Protein AF-A0A7S0URI9-F1 (afdb_monomer_lite)

Structure (mmCIF, N/CA/C/O backbone):
data_AF-A0A7S0URI9-F1
#
_entry.id   AF-A0A7S0URI9-F1
#
loop_
_atom_site.group_PDB
_atom_site.id
_atom_site.type_symbol
_atom_site.label_atom_id
_atom_site.label_alt_id
_atom_site.label_comp_id
_atom_site.label_asym_id
_atom_site.label_entity_id
_atom_site.label_seq_id
_atom_site.pdbx_PDB_ins_code
_atom_site.Cartn_x
_atom_site.Cartn_y
_atom_site.Cartn_z
_atom_site.occupancy
_atom_site.B_iso_or_equiv
_atom_site.auth_seq_id
_atom_site.auth_comp_id
_atom_site.auth_asym_id
_atom_site.auth_atom_id
_atom_site.pdbx_PDB_model_num
ATOM 1 N N . GLY A 1 1 ? 13.131 13.569 4.389 1.00 72.81 1 GLY A N 1
ATOM 2 C CA . GLY A 1 1 ? 14.510 13.213 3.974 1.00 72.81 1 GLY A CA 1
ATOM 3 C C . GLY A 1 1 ? 14.564 12.006 3.044 1.00 72.81 1 GLY A C 1
ATOM 4 O O . GLY A 1 1 ? 14.740 12.173 1.843 1.00 72.81 1 GLY A O 1
ATOM 5 N N . ARG A 1 2 ? 14.397 10.785 3.571 1.00 77.12 2 ARG A N 1
ATOM 6 C CA . ARG A 1 2 ? 14.550 9.541 2.790 1.00 77.12 2 ARG A CA 1
ATOM 7 C C . ARG A 1 2 ? 13.546 9.388 1.638 1.00 77.12 2 ARG A C 1
ATOM 9 O O . ARG A 1 2 ? 13.965 9.029 0.545 1.00 77.12 2 ARG A O 1
ATOM 16 N N . GLN A 1 3 ? 12.282 9.776 1.829 1.00 79.69 3 GLN A N 1
ATOM 17 C CA . GLN A 1 3 ? 11.286 9.825 0.746 1.00 79.69 3 GLN A CA 1
ATOM 18 C C . GLN A 1 3 ? 11.765 10.659 -0.461 1.00 79.69 3 GLN A C 1
ATOM 20 O O . GLN A 1 3 ? 11.688 10.200 -1.597 1.00 79.69 3 GLN A O 1
ATOM 25 N N . MET A 1 4 ? 12.335 11.850 -0.233 1.00 78.62 4 MET A N 1
ATOM 26 C CA . MET A 1 4 ? 12.869 12.707 -1.306 1.00 78.62 4 MET A CA 1
ATOM 27 C C . MET A 1 4 ? 14.034 12.039 -2.049 1.00 78.62 4 MET A C 1
ATOM 29 O O . MET A 1 4 ? 14.129 12.118 -3.275 1.00 78.62 4 MET A O 1
ATOM 33 N N . ALA A 1 5 ? 14.902 11.323 -1.330 1.00 79.00 5 ALA A N 1
ATOM 34 C CA . ALA A 1 5 ? 15.989 10.559 -1.939 1.00 79.00 5 ALA A CA 1
ATOM 35 C C . ALA A 1 5 ? 15.468 9.404 -2.818 1.00 79.00 5 ALA A C 1
ATOM 37 O O . ALA A 1 5 ? 16.028 9.135 -3.880 1.00 79.00 5 ALA A O 1
ATOM 38 N N . VAL A 1 6 ? 14.382 8.739 -2.414 1.00 79.88 6 VAL A N 1
ATOM 39 C CA . VAL A 1 6 ? 13.733 7.689 -3.218 1.00 79.88 6 VAL A CA 1
ATOM 40 C C . VAL A 1 6 ? 13.041 8.296 -4.445 1.00 79.88 6 VAL A C 1
ATOM 42 O O . VAL A 1 6 ? 13.300 7.849 -5.563 1.00 79.88 6 VAL A O 1
ATOM 45 N N . LYS A 1 7 ? 12.263 9.378 -4.276 1.00 81.75 7 LYS A N 1
ATOM 46 C CA . LYS A 1 7 ? 11.589 10.114 -5.367 1.00 81.75 7 LYS A CA 1
ATOM 47 C C . LYS A 1 7 ? 12.580 10.581 -6.440 1.00 81.75 7 LYS A C 1
ATOM 49 O O . LYS A 1 7 ? 12.366 10.361 -7.631 1.00 81.75 7 LYS A O 1
ATOM 54 N N . THR A 1 8 ? 13.713 11.153 -6.031 1.00 82.25 8 THR A N 1
ATOM 55 C CA . THR A 1 8 ? 14.767 11.605 -6.959 1.00 82.25 8 THR A CA 1
ATOM 56 C C . THR A 1 8 ? 15.462 10.448 -7.680 1.00 82.25 8 THR A C 1
ATOM 58 O O . THR A 1 8 ? 15.692 10.538 -8.886 1.00 82.25 8 THR A O 1
ATOM 61 N N . LYS A 1 9 ? 15.762 9.336 -6.991 1.00 81.19 9 LYS A N 1
ATOM 62 C CA . LYS A 1 9 ? 16.318 8.125 -7.625 1.00 81.19 9 LYS A CA 1
ATOM 63 C C . LYS A 1 9 ? 15.350 7.510 -8.636 1.00 81.19 9 LYS A C 1
ATOM 65 O O . LYS A 1 9 ? 15.785 7.133 -9.723 1.00 81.19 9 LYS A O 1
ATOM 70 N N . LYS A 1 10 ? 14.059 7.435 -8.299 1.00 84.19 10 LYS A N 1
ATOM 71 C CA . LYS A 1 10 ? 12.996 6.950 -9.190 1.00 84.19 10 LYS A CA 1
ATOM 72 C C . LYS A 1 10 ? 12.908 7.810 -10.449 1.00 84.19 10 LYS A C 1
ATOM 74 O O . LYS A 1 10 ? 12.966 7.270 -11.549 1.00 84.19 10 LYS A O 1
ATOM 79 N N . LYS A 1 11 ? 12.874 9.140 -10.292 1.00 84.38 11 LYS A N 1
ATOM 80 C CA . LYS A 1 11 ? 12.871 10.091 -11.416 1.00 84.38 11 LYS A CA 1
ATOM 81 C C . LYS A 1 11 ? 14.068 9.869 -12.345 1.00 84.38 11 LYS A C 1
ATOM 83 O O . LYS A 1 11 ? 13.868 9.605 -13.520 1.00 84.38 11 LYS A O 1
ATOM 88 N N . LYS A 1 12 ? 15.293 9.820 -11.804 1.00 81.50 12 LYS A N 1
ATOM 89 C CA . LYS A 1 12 ? 16.512 9.563 -12.597 1.00 81.50 12 LYS A CA 1
ATOM 90 C C . LYS A 1 12 ? 16.471 8.240 -13.374 1.00 81.50 12 LYS A C 1
ATOM 92 O O . LYS A 1 12 ? 16.954 8.185 -14.499 1.00 81.50 12 LYS A O 1
ATOM 97 N N . LYS A 1 13 ? 15.930 7.168 -12.783 1.00 80.44 13 LYS A N 1
ATOM 98 C CA . LYS A 1 13 ? 15.786 5.869 -13.465 1.00 80.44 13 LYS A CA 1
ATOM 99 C C . LYS A 1 13 ? 14.734 5.915 -14.574 1.00 80.44 13 LYS A C 1
ATOM 101 O O . LYS A 1 13 ? 14.997 5.402 -15.654 1.00 80.44 13 LYS A O 1
ATOM 106 N N . LYS A 1 14 ? 13.596 6.570 -14.327 1.00 77.00 14 LYS A N 1
ATOM 107 C CA . LYS A 1 14 ? 12.527 6.755 -15.318 1.00 77.00 14 LYS A CA 1
ATOM 108 C C . LYS A 1 14 ? 12.982 7.630 -16.489 1.00 77.00 14 LYS A C 1
ATOM 110 O O . LYS A 1 14 ? 12.690 7.313 -17.634 1.00 77.00 14 LYS A O 1
ATOM 115 N N . ASP A 1 15 ? 13.752 8.680 -16.215 1.00 79.38 15 ASP A N 1
ATOM 116 C CA . ASP A 1 15 ? 14.346 9.532 -17.250 1.00 79.38 15 ASP A CA 1
ATOM 117 C C . ASP A 1 15 ? 15.356 8.744 -18.102 1.00 79.38 15 ASP A C 1
ATOM 119 O O . ASP A 1 15 ? 15.383 8.888 -19.321 1.00 79.38 15 ASP A O 1
ATOM 123 N N . LYS A 1 16 ? 16.134 7.844 -17.482 1.00 72.69 16 LYS A N 1
ATOM 124 C CA . LYS A 1 16 ? 17.047 6.944 -18.200 1.00 72.69 16 LYS A CA 1
ATOM 125 C C . LYS A 1 16 ? 16.307 5.962 -19.116 1.00 72.69 16 LYS A C 1
ATOM 127 O O . LYS A 1 16 ? 16.769 5.743 -20.223 1.00 72.69 16 LYS A O 1
ATOM 132 N N . GLN A 1 17 ? 15.170 5.426 -18.674 1.00 69.31 17 GLN A N 1
ATOM 133 C CA . GLN A 1 17 ? 14.308 4.551 -19.480 1.00 69.31 17 GLN A CA 1
ATOM 134 C C . GLN A 1 17 ? 13.645 5.317 -20.640 1.00 69.31 17 GLN A C 1
ATOM 136 O O . GLN A 1 17 ? 13.566 4.814 -21.752 1.00 69.31 17 GLN A O 1
ATOM 141 N N . LYS A 1 18 ? 13.224 6.571 -20.421 1.00 63.72 18 LYS A N 1
ATOM 142 C CA . LYS A 1 18 ? 12.639 7.426 -21.473 1.00 63.72 18 LYS A CA 1
ATOM 143 C C . LYS A 1 18 ? 13.650 7.911 -22.514 1.00 63.72 18 LYS A C 1
ATOM 145 O O . LYS A 1 18 ? 13.286 8.090 -23.670 1.00 63.72 18 LYS A O 1
ATOM 150 N N . GLY A 1 19 ? 14.909 8.120 -22.125 1.00 60.47 19 GLY A N 1
ATOM 151 C CA . GLY A 1 19 ? 15.990 8.482 -23.049 1.00 60.47 19 GLY A CA 1
ATOM 152 C C . GLY A 1 19 ? 16.359 7.377 -24.050 1.00 60.47 19 GLY A C 1
ATOM 153 O O . GLY A 1 19 ? 17.139 7.626 -24.962 1.00 60.47 19 GLY A O 1
ATOM 154 N N . GLU A 1 20 ? 15.803 6.171 -23.901 1.00 59.19 20 GLU A N 1
ATOM 155 C CA . GLU A 1 20 ? 16.027 5.021 -24.785 1.00 59.19 20 GLU A CA 1
ATOM 156 C C . GLU A 1 20 ? 15.011 4.943 -25.947 1.00 59.19 20 GLU A C 1
ATOM 158 O O . GLU A 1 20 ? 14.923 3.924 -26.622 1.00 59.19 20 GLU A O 1
ATOM 163 N N . GLY A 1 21 ? 14.278 6.025 -26.239 1.00 55.81 21 GLY A N 1
ATOM 164 C CA . GLY A 1 21 ? 13.210 6.082 -27.253 1.00 55.81 21 GLY A CA 1
ATOM 165 C C . GLY A 1 21 ? 13.567 5.705 -28.702 1.00 55.81 21 GLY A C 1
ATOM 166 O O . GLY A 1 21 ? 12.663 5.658 -29.521 1.00 55.81 21 GLY A O 1
ATOM 167 N N . ASN A 1 22 ? 14.824 5.373 -29.020 1.00 69.31 22 ASN A N 1
ATOM 168 C CA . ASN A 1 22 ? 15.247 4.932 -30.358 1.00 69.31 22 ASN A CA 1
ATOM 169 C C . ASN A 1 22 ? 15.643 3.451 -30.466 1.00 69.31 22 ASN A C 1
ATOM 171 O O . ASN A 1 22 ? 16.208 3.054 -31.478 1.00 69.31 22 ASN A O 1
ATOM 175 N N . LEU A 1 23 ? 15.379 2.606 -29.459 1.00 76.06 23 LEU A N 1
ATOM 176 C CA . LEU A 1 23 ? 15.780 1.186 -29.513 1.00 76.06 23 LEU A CA 1
ATOM 177 C C . LEU A 1 23 ? 15.112 0.405 -30.658 1.00 76.06 23 LEU A C 1
ATOM 179 O O . LEU A 1 23 ? 15.713 -0.523 -31.198 1.00 76.06 23 LEU A O 1
ATOM 183 N N . GLU A 1 24 ? 13.876 0.749 -31.015 1.00 81.56 24 GLU A N 1
ATOM 184 C CA . GLU A 1 24 ? 13.147 0.077 -32.092 1.00 81.56 24 GLU A CA 1
ATOM 185 C C . GLU A 1 24 ? 13.645 0.515 -33.473 1.00 81.56 24 GLU A C 1
ATOM 187 O O . GLU A 1 24 ? 13.884 -0.333 -34.330 1.00 81.56 24 GLU A O 1
ATOM 192 N N . GLU A 1 25 ? 13.913 1.809 -33.656 1.00 83.31 25 GLU A N 1
ATOM 193 C CA . GLU A 1 25 ? 14.562 2.336 -34.861 1.00 83.31 25 GLU A CA 1
ATOM 194 C C . GLU A 1 25 ? 15.984 1.785 -35.022 1.00 83.31 25 GLU A C 1
ATOM 196 O O . GLU A 1 25 ? 16.324 1.271 -36.084 1.00 83.31 25 GLU A O 1
ATOM 201 N N . ASP A 1 26 ? 16.787 1.785 -33.952 1.00 85.06 26 ASP A N 1
ATOM 202 C CA . ASP A 1 26 ? 18.130 1.192 -33.927 1.00 85.06 26 ASP A CA 1
ATOM 203 C C . ASP A 1 26 ? 18.070 -0.297 -34.337 1.00 85.06 26 ASP A C 1
ATOM 205 O O . ASP A 1 26 ? 18.919 -0.787 -35.084 1.00 85.06 26 ASP A O 1
ATOM 209 N N . ARG A 1 27 ? 17.043 -1.035 -33.889 1.00 88.06 27 ARG A N 1
ATOM 210 C CA . ARG A 1 27 ? 16.830 -2.441 -34.270 1.00 88.06 27 ARG A CA 1
ATOM 211 C C . ARG A 1 27 ? 16.461 -2.592 -35.743 1.00 88.06 27 ARG A C 1
ATOM 213 O O . ARG A 1 27 ? 17.020 -3.474 -36.394 1.00 88.06 27 ARG A O 1
ATOM 220 N N . LYS A 1 28 ? 15.554 -1.756 -36.257 1.00 87.88 28 LYS A N 1
ATOM 221 C CA . LYS A 1 28 ? 15.174 -1.742 -37.677 1.00 87.88 28 LYS A CA 1
ATOM 222 C C . LYS A 1 28 ? 16.389 -1.457 -38.555 1.00 87.88 28 LYS A C 1
ATOM 224 O O . LYS A 1 28 ? 16.691 -2.244 -39.443 1.00 87.88 28 LYS A O 1
ATOM 229 N N . VAL A 1 29 ? 17.164 -0.423 -38.228 1.00 87.38 29 VAL A N 1
ATOM 230 C CA . VAL A 1 29 ? 18.403 -0.071 -38.940 1.00 87.38 29 VAL A CA 1
ATOM 231 C C . VAL A 1 29 ? 19.398 -1.235 -38.931 1.00 87.38 29 VAL A C 1
ATOM 233 O O . VAL A 1 29 ? 19.920 -1.604 -39.981 1.00 87.38 29 VAL A O 1
ATOM 236 N N . ALA A 1 30 ? 19.633 -1.871 -37.779 1.00 88.31 30 ALA A N 1
ATOM 237 C CA . ALA A 1 30 ? 20.556 -3.003 -37.689 1.00 88.31 30 ALA A CA 1
ATOM 238 C C . ALA A 1 30 ? 20.095 -4.226 -38.510 1.00 88.31 30 ALA A C 1
ATOM 240 O O . ALA A 1 30 ? 20.921 -4.892 -39.136 1.00 88.31 30 ALA A O 1
ATOM 241 N N . ASN A 1 31 ? 18.789 -4.507 -38.544 1.00 90.06 31 ASN A N 1
ATOM 242 C CA . ASN A 1 31 ? 18.201 -5.570 -39.366 1.00 90.06 31 ASN A CA 1
ATOM 243 C C . ASN A 1 31 ? 18.292 -5.264 -40.872 1.00 90.06 31 ASN A C 1
ATOM 245 O O . ASN A 1 31 ? 18.635 -6.150 -41.658 1.00 90.06 31 ASN A O 1
ATOM 249 N N . LEU A 1 32 ? 18.030 -4.017 -41.276 1.00 89.06 32 LEU A N 1
ATOM 250 C CA . LEU A 1 32 ? 18.135 -3.561 -42.667 1.00 89.06 32 LEU A CA 1
ATOM 251 C C . LEU A 1 32 ? 19.574 -3.670 -43.189 1.00 89.06 32 LEU A C 1
ATOM 253 O O . LEU A 1 32 ? 19.792 -4.145 -44.301 1.00 89.06 32 LEU A O 1
ATOM 257 N N . ILE A 1 33 ? 20.568 -3.327 -42.361 1.00 87.50 33 ILE A N 1
ATOM 258 C CA . ILE A 1 33 ? 21.989 -3.481 -42.712 1.00 87.50 33 ILE A CA 1
ATOM 259 C C . ILE A 1 33 ? 22.358 -4.955 -42.928 1.00 87.50 33 ILE A C 1
ATOM 261 O O . ILE A 1 33 ? 23.053 -5.280 -43.889 1.00 87.50 33 ILE A O 1
ATOM 265 N N . LEU A 1 34 ? 21.904 -5.856 -42.047 1.00 87.12 34 LEU A N 1
ATOM 266 C CA . LEU A 1 34 ? 22.220 -7.284 -42.156 1.00 87.12 34 LEU A CA 1
ATOM 267 C C . LEU A 1 34 ? 21.531 -7.957 -43.351 1.00 87.12 34 LEU A C 1
ATOM 269 O O . LEU A 1 34 ? 22.154 -8.776 -44.024 1.00 87.12 34 LEU A O 1
ATOM 273 N N . SER A 1 35 ? 20.267 -7.621 -43.623 1.00 87.00 35 SER A N 1
ATOM 274 C CA . SER A 1 35 ? 19.500 -8.188 -44.745 1.00 87.00 35 SER A CA 1
ATOM 275 C C . SER A 1 35 ? 20.029 -7.730 -46.109 1.00 87.00 35 SER A C 1
ATOM 277 O O . SER A 1 35 ? 20.071 -8.522 -47.051 1.00 87.00 35 SER A O 1
ATOM 279 N N . ASN A 1 36 ? 20.529 -6.494 -46.201 1.00 87.06 36 ASN A N 1
ATOM 280 C CA . ASN A 1 36 ? 21.003 -5.890 -47.448 1.00 87.06 36 ASN A CA 1
ATOM 281 C C . ASN A 1 36 ? 22.529 -5.774 -47.549 1.00 87.06 36 ASN A C 1
ATOM 283 O O . ASN A 1 36 ? 23.051 -4.996 -48.345 1.00 87.06 36 ASN A O 1
ATOM 287 N N . LEU A 1 37 ? 23.269 -6.601 -46.803 1.00 84.38 37 LEU A N 1
ATOM 288 C CA . LEU A 1 37 ? 24.737 -6.597 -46.788 1.00 84.38 37 LEU A CA 1
ATOM 289 C C . LEU A 1 37 ? 25.367 -6.752 -48.190 1.00 84.38 37 LEU A C 1
ATOM 291 O O . LEU A 1 37 ? 26.467 -6.264 -48.435 1.00 84.38 37 LEU A O 1
ATOM 295 N N . HIS A 1 38 ? 24.666 -7.422 -49.108 1.00 83.50 38 HIS A N 1
ATOM 296 C CA . HIS A 1 38 ? 25.087 -7.641 -50.493 1.00 83.50 38 HIS A CA 1
ATOM 297 C C . HIS A 1 38 ? 24.912 -6.405 -51.393 1.00 83.50 38 HIS A C 1
ATOM 299 O O . HIS A 1 38 ? 25.672 -6.244 -52.346 1.00 83.50 38 HIS A O 1
ATOM 305 N N . ASN A 1 39 ? 23.960 -5.525 -51.069 1.00 79.38 39 ASN A N 1
ATOM 306 C CA . ASN A 1 39 ? 23.629 -4.324 -51.840 1.00 79.38 39 ASN A CA 1
ATOM 307 C C . ASN A 1 39 ? 24.382 -3.074 -51.359 1.00 79.38 39 ASN A C 1
ATOM 309 O O . ASN A 1 39 ? 24.354 -2.044 -52.028 1.00 79.38 39 ASN A O 1
ATOM 313 N N . ILE A 1 40 ? 25.084 -3.146 -50.222 1.00 79.88 40 ILE A N 1
ATOM 314 C CA . ILE A 1 40 ? 25.825 -2.013 -49.658 1.00 79.88 40 ILE A CA 1
ATOM 315 C C . ILE A 1 40 ? 27.235 -1.936 -50.281 1.00 79.88 40 ILE A C 1
ATOM 317 O O . ILE A 1 40 ? 28.062 -2.827 -50.051 1.00 79.88 40 ILE A O 1
ATOM 321 N N . PRO A 1 41 ? 27.572 -0.864 -51.028 1.00 76.00 41 PRO A N 1
ATOM 322 C CA . PRO A 1 41 ? 28.909 -0.700 -51.582 1.00 76.00 41 PRO A CA 1
ATOM 323 C C . PRO A 1 41 ? 29.954 -0.485 -50.478 1.00 76.00 41 PRO A C 1
ATOM 325 O O . PRO A 1 41 ? 29.776 0.305 -49.547 1.00 76.00 41 PRO A O 1
ATOM 328 N N . LYS A 1 42 ? 31.091 -1.180 -50.598 1.00 74.44 42 LYS A N 1
ATOM 329 C CA . LYS A 1 42 ? 32.221 -1.057 -49.665 1.00 74.44 42 LYS A CA 1
ATOM 330 C C . LYS A 1 42 ? 32.741 0.382 -49.693 1.00 74.44 42 LYS A C 1
ATOM 332 O O . LYS A 1 42 ? 33.207 0.837 -50.732 1.00 74.44 42 LYS A O 1
ATOM 337 N N . GLY A 1 43 ? 32.694 1.084 -48.562 1.00 73.94 43 GLY A N 1
ATOM 338 C CA . GLY A 1 43 ? 33.178 2.466 -48.483 1.00 73.94 43 GLY A CA 1
ATOM 339 C C . GLY A 1 43 ? 32.106 3.557 -48.558 1.00 73.94 43 GLY A C 1
ATOM 340 O O . GLY A 1 43 ? 32.463 4.734 -48.562 1.00 73.94 43 GLY A O 1
ATOM 341 N N . ALA A 1 44 ? 30.818 3.214 -48.625 1.00 76.19 44 ALA A N 1
ATOM 342 C CA . ALA A 1 44 ? 29.754 4.212 -48.699 1.00 76.19 44 ALA A CA 1
ATOM 343 C C . ALA A 1 44 ? 29.315 4.736 -47.323 1.00 76.19 44 ALA A C 1
ATOM 345 O O . ALA A 1 44 ? 29.268 3.997 -46.344 1.00 76.19 44 ALA A O 1
ATOM 346 N N . ARG A 1 45 ? 28.977 6.031 -47.274 1.00 77.44 45 ARG A N 1
ATOM 347 C CA . ARG A 1 45 ? 28.458 6.736 -46.083 1.00 77.44 45 ARG A CA 1
ATOM 348 C C . ARG A 1 45 ? 26.928 6.724 -45.989 1.00 77.44 45 ARG A C 1
ATOM 350 O O . ARG A 1 45 ? 26.362 7.085 -44.964 1.00 77.44 45 ARG A O 1
ATOM 357 N N . SER A 1 46 ? 26.262 6.297 -47.052 1.00 82.50 46 SER A N 1
ATOM 358 C CA . SER A 1 46 ? 24.823 6.072 -47.104 1.00 82.50 46 SER A CA 1
ATOM 359 C C . SER A 1 46 ? 24.538 4.934 -48.074 1.00 82.50 46 SER A C 1
ATOM 361 O O . SER A 1 46 ? 25.281 4.749 -49.041 1.00 82.50 46 SER A O 1
ATOM 363 N N . ALA A 1 47 ? 23.476 4.178 -47.821 1.00 81.94 47 ALA A N 1
ATOM 364 C CA . ALA A 1 47 ? 23.002 3.143 -48.729 1.00 81.94 47 ALA A CA 1
ATOM 365 C C . ALA A 1 47 ? 21.484 3.240 -48.877 1.00 81.94 47 ALA A C 1
ATOM 367 O O . ALA A 1 47 ? 20.775 3.473 -47.897 1.00 81.94 47 ALA A O 1
ATOM 368 N N . GLU A 1 48 ? 21.002 3.075 -50.104 1.00 82.81 48 GLU A N 1
ATOM 369 C CA . GLU A 1 48 ? 19.584 2.862 -50.377 1.00 82.81 48 GLU A CA 1
ATOM 370 C C . GLU A 1 48 ? 19.296 1.376 -50.219 1.00 82.81 48 GLU A C 1
ATOM 372 O O . GLU A 1 48 ? 19.987 0.532 -50.792 1.00 82.81 48 GLU A O 1
ATOM 377 N N . VAL A 1 49 ? 18.332 1.069 -49.363 1.00 84.38 49 VAL A N 1
ATOM 378 C CA . VAL A 1 49 ? 18.057 -0.281 -48.902 1.00 84.38 49 VAL A CA 1
ATOM 379 C C . VAL A 1 49 ? 16.567 -0.564 -49.034 1.00 84.38 49 VAL A C 1
ATOM 381 O O . VAL A 1 49 ? 15.740 0.278 -48.688 1.00 84.38 49 VAL A O 1
ATOM 384 N N . GLU A 1 50 ? 16.234 -1.752 -49.532 1.00 82.25 50 GLU A N 1
ATOM 385 C CA . GLU A 1 50 ? 14.857 -2.237 -49.607 1.00 82.25 50 GLU A CA 1
ATOM 386 C C . GLU A 1 50 ? 14.385 -2.690 -48.223 1.00 82.25 50 GLU A C 1
ATOM 388 O O . GLU A 1 50 ? 14.956 -3.612 -47.625 1.00 82.25 50 GLU A O 1
ATOM 393 N N . ASP A 1 51 ? 13.330 -2.048 -47.725 1.00 84.94 51 ASP A N 1
ATOM 394 C CA . ASP A 1 51 ? 12.615 -2.456 -46.524 1.00 84.94 51 ASP A CA 1
ATOM 395 C C . ASP A 1 51 ? 11.454 -3.384 -46.902 1.00 84.94 51 ASP A C 1
ATOM 397 O O . ASP A 1 51 ? 10.385 -2.953 -47.330 1.00 84.94 51 ASP A O 1
ATOM 401 N N . TRP A 1 52 ? 11.681 -4.689 -46.758 1.00 80.06 52 TRP A N 1
ATOM 402 C CA . TRP A 1 52 ? 10.670 -5.722 -46.999 1.00 80.06 52 TRP A CA 1
ATOM 403 C C . TRP A 1 52 ? 9.613 -5.811 -45.886 1.00 80.06 52 TRP A C 1
ATOM 405 O O . TRP A 1 52 ? 8.623 -6.522 -46.059 1.00 80.06 52 TRP A O 1
ATOM 415 N N . GLU A 1 53 ? 9.802 -5.117 -44.757 1.00 75.19 53 GLU A N 1
ATOM 416 C CA . GLU A 1 53 ? 8.810 -5.038 -43.678 1.00 75.19 53 GLU A CA 1
ATOM 417 C C . GLU A 1 53 ? 7.787 -3.906 -43.913 1.00 75.19 53 GLU A C 1
ATOM 419 O O . GLU A 1 53 ? 6.670 -3.999 -43.402 1.00 75.19 53 GLU A O 1
ATOM 424 N N . ASP A 1 54 ? 8.122 -2.882 -44.714 1.00 78.62 54 ASP A N 1
ATOM 425 C CA . ASP A 1 54 ? 7.230 -1.773 -45.101 1.00 78.62 54 ASP A CA 1
ATOM 426 C C . ASP A 1 54 ? 6.872 -1.865 -46.598 1.00 78.62 54 ASP A C 1
ATOM 428 O O . ASP A 1 54 ? 7.614 -1.416 -47.475 1.00 78.62 54 ASP A O 1
ATOM 432 N N . LEU A 1 55 ? 5.733 -2.496 -46.899 1.00 80.62 55 LEU A N 1
ATOM 433 C CA . LEU A 1 55 ? 5.240 -2.689 -48.264 1.00 80.62 55 LEU A CA 1
ATOM 434 C C . LEU A 1 55 ? 4.350 -1.516 -48.691 1.00 80.62 55 LEU A C 1
ATOM 436 O O . LEU A 1 55 ? 3.374 -1.190 -48.017 1.00 80.62 55 LEU A O 1
ATOM 440 N N . VAL A 1 56 ? 4.654 -0.919 -49.841 1.00 80.31 56 VAL A N 1
ATOM 441 C CA . VAL A 1 56 ? 3.901 0.199 -50.421 1.00 80.31 56 VAL A CA 1
ATOM 442 C C . VAL A 1 56 ? 3.220 -0.264 -51.707 1.00 80.31 56 VAL A C 1
ATOM 444 O O . VAL A 1 56 ? 3.801 -1.006 -52.501 1.00 80.31 56 VAL A O 1
ATOM 447 N N . GLU A 1 57 ? 1.970 0.158 -51.900 1.00 77.94 57 GLU A N 1
ATOM 448 C CA . GLU A 1 57 ? 1.248 -0.024 -53.159 1.00 77.94 57 GLU A CA 1
ATOM 449 C C . GLU A 1 57 ? 1.615 1.098 -54.132 1.00 77.94 57 GLU A C 1
ATOM 451 O O . GLU A 1 57 ? 1.436 2.284 -53.844 1.00 77.94 57 GLU A O 1
ATOM 456 N N . ASP A 1 58 ? 2.120 0.719 -55.301 1.00 75.06 58 ASP A N 1
ATOM 457 C CA . ASP A 1 58 ? 2.347 1.648 -56.399 1.00 75.06 58 ASP A CA 1
ATOM 458 C C . ASP A 1 58 ? 1.005 2.159 -56.957 1.00 75.06 58 ASP A C 1
ATOM 460 O O . ASP A 1 58 ? -0.042 1.524 -56.816 1.00 75.06 58 ASP A O 1
ATOM 464 N N . SER A 1 59 ? 1.035 3.264 -57.708 1.00 71.62 59 SER A N 1
ATOM 465 C CA . SER A 1 59 ? -0.133 3.834 -58.411 1.00 71.62 59 SER A CA 1
ATOM 466 C C . SER A 1 59 ? -0.836 2.875 -59.387 1.00 71.62 59 SER A C 1
ATOM 468 O O . SER A 1 59 ? -1.917 3.178 -59.887 1.00 71.62 59 SER A O 1
ATOM 470 N N . GLU A 1 60 ? -0.217 1.731 -59.671 1.00 71.88 60 GLU A N 1
ATOM 471 C CA . GLU A 1 60 ? -0.693 0.666 -60.557 1.00 71.88 60 GLU A CA 1
ATOM 472 C C . GLU A 1 60 ? -1.242 -0.557 -59.788 1.00 71.88 60 GLU A C 1
ATOM 474 O O . GLU A 1 60 ? -1.611 -1.551 -60.408 1.00 71.88 60 GLU A O 1
ATOM 479 N N . GLY A 1 61 ? -1.299 -0.506 -58.449 1.00 73.81 61 GLY A N 1
ATOM 480 C CA . GLY A 1 61 ? -1.797 -1.590 -57.591 1.00 73.81 61 GLY A CA 1
ATOM 481 C C . GLY A 1 61 ? -0.796 -2.724 -57.331 1.00 73.81 61 GLY A C 1
ATOM 482 O O . GLY A 1 61 ? -1.179 -3.779 -56.827 1.00 73.81 61 GLY A O 1
ATOM 483 N N . ASN A 1 62 ? 0.482 -2.534 -57.675 1.00 78.12 62 ASN A N 1
ATOM 484 C CA . ASN A 1 62 ? 1.552 -3.495 -57.401 1.00 78.12 62 ASN A CA 1
ATOM 485 C C . ASN A 1 62 ? 2.173 -3.233 -56.022 1.00 78.12 62 ASN A C 1
ATOM 487 O O . ASN A 1 62 ? 2.484 -2.092 -55.697 1.00 78.12 62 ASN A O 1
ATOM 491 N N . VAL A 1 63 ? 2.398 -4.287 -55.236 1.00 77.94 63 VAL A N 1
ATOM 492 C CA . VAL A 1 63 ? 3.000 -4.194 -53.895 1.00 77.94 63 VAL A CA 1
ATOM 493 C C . VAL A 1 63 ? 4.522 -4.328 -53.997 1.00 77.94 63 VAL A C 1
ATOM 495 O O . VAL A 1 63 ? 5.011 -5.332 -54.521 1.00 77.94 63 VAL A O 1
ATOM 498 N N . ARG A 1 64 ? 5.277 -3.344 -53.493 1.00 78.56 64 ARG A N 1
ATOM 499 C CA . ARG A 1 64 ? 6.753 -3.339 -53.497 1.00 78.56 64 ARG A CA 1
ATOM 500 C C . ARG A 1 64 ? 7.333 -2.906 -52.146 1.00 78.56 64 ARG A C 1
ATOM 502 O O . ARG A 1 64 ? 6.680 -2.152 -51.426 1.00 78.56 64 ARG A O 1
ATOM 509 N N . PRO A 1 65 ? 8.546 -3.365 -51.786 1.00 80.44 65 PRO A N 1
ATOM 510 C CA . PRO A 1 65 ? 9.228 -2.897 -50.585 1.00 80.44 65 PRO A CA 1
ATOM 511 C C . PRO A 1 65 ? 9.585 -1.414 -50.707 1.00 80.44 65 PRO A C 1
ATOM 513 O O . PRO A 1 65 ? 9.987 -0.934 -51.772 1.00 80.44 65 PRO A O 1
ATOM 516 N N . ARG A 1 66 ? 9.452 -0.677 -49.606 1.00 82.94 66 ARG A N 1
ATOM 517 C CA . ARG A 1 66 ? 9.824 0.734 -49.555 1.00 82.94 66 ARG A CA 1
ATOM 518 C C . ARG A 1 66 ? 11.340 0.892 -49.624 1.00 82.94 66 ARG A C 1
ATOM 520 O O . ARG A 1 66 ? 12.081 0.241 -48.896 1.00 82.94 66 ARG A O 1
ATOM 527 N N . MET A 1 67 ? 11.806 1.829 -50.443 1.00 80.94 67 MET A N 1
ATOM 528 C CA . MET A 1 67 ? 13.216 2.222 -50.458 1.00 80.94 67 MET A CA 1
ATOM 529 C C . MET A 1 67 ? 13.500 3.186 -49.303 1.00 80.94 67 MET A C 1
ATOM 531 O O . MET A 1 67 ? 12.906 4.265 -49.221 1.00 80.94 67 MET A O 1
ATOM 535 N N . VAL A 1 68 ? 14.413 2.803 -48.413 1.00 84.44 68 VAL A N 1
ATOM 536 C CA . VAL A 1 68 ? 14.838 3.601 -47.259 1.00 84.44 68 VAL A CA 1
ATOM 537 C C . VAL A 1 68 ? 16.325 3.917 -47.381 1.00 84.44 68 VAL A C 1
ATOM 539 O O . VAL A 1 68 ? 17.155 3.037 -47.602 1.00 84.44 68 VAL A O 1
ATOM 542 N N . THR A 1 69 ? 16.687 5.188 -47.216 1.00 84.38 69 THR A N 1
ATOM 543 C CA . THR A 1 69 ? 18.092 5.607 -47.161 1.00 84.38 69 THR A CA 1
ATOM 544 C C . THR A 1 69 ? 18.610 5.478 -45.732 1.00 84.38 69 THR A C 1
ATOM 546 O O . THR A 1 69 ? 18.156 6.192 -44.837 1.00 84.38 69 THR A O 1
ATOM 549 N N . ILE A 1 70 ? 19.585 4.595 -45.514 1.00 84.31 70 ILE A N 1
ATOM 550 C CA . ILE A 1 70 ? 20.265 4.442 -44.223 1.00 84.31 70 ILE A CA 1
ATOM 551 C C . ILE A 1 70 ? 21.607 5.184 -44.218 1.00 84.31 70 ILE A C 1
ATOM 553 O O . ILE A 1 70 ? 22.377 5.125 -45.180 1.00 84.31 70 ILE A O 1
ATOM 557 N N . SER A 1 71 ? 21.906 5.866 -43.113 1.00 82.00 71 SER A N 1
ATOM 558 C CA . SER A 1 71 ? 23.205 6.508 -42.875 1.00 82.00 71 SER A CA 1
ATOM 559 C C . SER A 1 71 ? 24.177 5.502 -42.260 1.00 82.00 71 SER A C 1
ATOM 561 O O . SER A 1 71 ? 23.882 4.910 -41.221 1.00 82.00 71 SER A O 1
ATOM 563 N N . LEU A 1 72 ? 25.340 5.319 -42.885 1.00 80.38 72 LEU A N 1
ATOM 564 C CA . LEU A 1 72 ? 26.396 4.418 -42.418 1.00 80.38 72 LEU A CA 1
ATOM 565 C C . LEU A 1 72 ? 27.545 5.221 -41.777 1.00 80.38 72 LEU A C 1
ATOM 567 O O . LEU A 1 72 ? 27.797 6.361 -42.180 1.00 80.38 72 LEU A O 1
ATOM 571 N N . PRO A 1 73 ? 28.251 4.659 -40.778 1.00 76.50 73 PRO A N 1
ATOM 572 C CA . PRO A 1 73 ? 29.426 5.295 -40.180 1.00 76.50 73 PRO A CA 1
ATOM 573 C C . PRO A 1 73 ? 30.579 5.424 -41.188 1.00 76.50 73 PRO A C 1
ATOM 575 O O . PRO A 1 73 ? 30.559 4.812 -42.257 1.00 76.50 73 PRO A O 1
ATOM 578 N N . ASP A 1 74 ? 31.598 6.229 -40.854 1.00 75.38 74 ASP A N 1
ATOM 579 C CA . ASP A 1 74 ? 32.755 6.407 -41.736 1.00 75.38 74 ASP A CA 1
ATOM 580 C C . ASP A 1 74 ? 33.429 5.042 -42.008 1.00 75.38 74 ASP A C 1
ATOM 582 O O . ASP A 1 74 ? 33.745 4.313 -41.061 1.00 75.38 74 ASP A O 1
ATOM 586 N N . PRO A 1 75 ? 33.669 4.676 -43.282 1.00 64.88 75 PRO A N 1
ATOM 587 C CA . PRO A 1 75 ? 34.212 3.368 -43.648 1.00 64.88 75 PRO A CA 1
ATOM 588 C C . PRO A 1 75 ? 35.599 3.057 -43.088 1.00 64.88 75 PRO A C 1
ATOM 590 O O . PRO A 1 75 ? 36.051 1.915 -43.170 1.00 64.88 75 PRO A O 1
ATOM 593 N N . ARG A 1 76 ? 36.311 4.074 -42.593 1.00 63.94 76 ARG A N 1
ATOM 594 C CA . ARG A 1 76 ? 37.614 3.911 -41.940 1.00 63.94 76 ARG A CA 1
ATOM 595 C C . ARG A 1 76 ? 37.496 3.371 -40.517 1.00 63.94 76 ARG A C 1
ATOM 597 O O . ARG A 1 76 ? 38.464 2.796 -40.028 1.00 63.94 76 ARG A O 1
ATOM 604 N N . ASP A 1 77 ? 36.336 3.541 -39.886 1.00 70.31 77 ASP A N 1
ATOM 605 C CA . ASP A 1 77 ? 36.144 3.236 -38.472 1.00 70.31 77 ASP A CA 1
ATOM 606 C C . ASP A 1 77 ? 35.508 1.857 -38.257 1.00 70.31 77 ASP A C 1
ATOM 608 O O . ASP A 1 77 ? 35.968 1.107 -37.396 1.00 70.31 77 ASP A O 1
ATOM 612 N N . LEU A 1 78 ? 34.470 1.494 -39.024 1.00 78.12 78 LEU A N 1
ATOM 613 C CA . LEU A 1 78 ? 33.776 0.206 -38.884 1.00 78.12 78 LEU A CA 1
ATOM 614 C C . LEU A 1 78 ? 33.284 -0.352 -40.224 1.00 78.12 78 LEU A C 1
ATOM 616 O O . LEU A 1 78 ? 32.838 0.388 -41.101 1.00 78.12 78 LEU A O 1
ATOM 620 N N . SER A 1 79 ? 33.287 -1.685 -40.347 1.00 84.06 79 SER A N 1
ATOM 621 C CA . SER A 1 79 ? 32.568 -2.356 -41.432 1.00 84.06 79 SER A CA 1
ATOM 622 C C . SER A 1 79 ? 31.046 -2.289 -41.202 1.00 84.06 79 SER A C 1
ATOM 624 O O . SER A 1 79 ? 30.607 -2.213 -40.050 1.00 84.06 79 SER A O 1
ATOM 626 N N . PRO A 1 80 ? 30.205 -2.362 -42.255 1.00 82.56 80 PRO A N 1
ATOM 627 C CA . PRO A 1 80 ? 28.746 -2.375 -42.094 1.00 82.56 80 PRO A CA 1
ATOM 628 C C . PRO A 1 80 ? 28.238 -3.508 -41.186 1.00 82.56 80 PRO A C 1
ATOM 630 O O . PRO A 1 80 ? 27.328 -3.297 -40.386 1.00 82.56 80 PRO A O 1
ATOM 633 N N . SER A 1 81 ? 28.872 -4.687 -41.247 1.00 85.75 81 SER A N 1
ATOM 634 C CA . SER A 1 81 ? 28.554 -5.817 -40.363 1.00 85.75 81 SER A CA 1
ATOM 635 C C . SER A 1 81 ? 28.897 -5.502 -38.904 1.00 85.75 81 SER A C 1
ATOM 637 O O . SER A 1 81 ? 28.060 -5.682 -38.021 1.00 85.75 81 SER A O 1
ATOM 639 N N . ASP A 1 82 ? 30.092 -4.959 -38.646 1.00 86.69 82 ASP A N 1
ATOM 640 C CA . ASP A 1 82 ? 30.521 -4.591 -37.288 1.00 86.69 82 ASP A CA 1
ATOM 641 C C . ASP A 1 82 ? 29.666 -3.454 -36.712 1.00 86.69 82 ASP A C 1
ATOM 643 O O . ASP A 1 82 ? 29.384 -3.415 -35.511 1.00 86.69 82 ASP A O 1
ATOM 647 N N . TYR A 1 83 ? 29.208 -2.533 -37.565 1.00 86.62 83 TYR A N 1
ATOM 648 C CA . TYR A 1 83 ? 28.281 -1.479 -37.174 1.00 86.62 83 TYR A CA 1
ATOM 649 C C . TYR A 1 83 ? 26.940 -2.063 -36.719 1.00 86.62 83 TYR A C 1
ATOM 651 O O . TYR A 1 83 ? 26.497 -1.749 -35.610 1.00 86.62 83 TYR A O 1
ATOM 659 N N . ALA A 1 84 ? 26.347 -2.977 -37.494 1.00 87.50 84 ALA A N 1
ATOM 660 C CA . ALA A 1 84 ? 25.130 -3.680 -37.090 1.00 87.50 84 ALA A CA 1
ATOM 661 C C . ALA A 1 84 ? 25.328 -4.446 -35.768 1.00 87.50 84 ALA A C 1
ATOM 663 O O . ALA A 1 84 ? 24.510 -4.336 -34.850 1.00 87.50 84 ALA A O 1
ATOM 664 N N . GLU A 1 85 ? 26.452 -5.151 -35.600 1.00 89.00 85 GLU A N 1
ATOM 665 C CA . GLU A 1 85 ? 26.789 -5.833 -34.344 1.00 89.00 85 GLU A CA 1
ATOM 666 C C . GLU A 1 85 ? 26.919 -4.872 -33.154 1.00 89.00 85 GLU A C 1
ATOM 668 O O . GLU A 1 85 ? 26.468 -5.183 -32.044 1.00 89.00 85 GLU A O 1
ATOM 673 N N . SER A 1 86 ? 27.502 -3.690 -33.365 1.00 89.38 86 SER A N 1
ATOM 674 C CA . SER A 1 86 ? 27.630 -2.657 -32.335 1.00 89.38 86 SER A CA 1
ATOM 675 C C . SER A 1 86 ? 26.261 -2.151 -31.865 1.00 89.38 86 SER A C 1
ATOM 677 O O . SER A 1 86 ? 26.040 -2.000 -30.654 1.00 89.38 86 SER A O 1
ATOM 679 N N . ILE A 1 87 ? 25.311 -1.998 -32.796 1.00 88.31 87 ILE A N 1
ATOM 680 C CA . ILE A 1 87 ? 23.926 -1.643 -32.493 1.00 88.31 87 ILE A CA 1
ATOM 681 C C . ILE A 1 87 ? 23.275 -2.772 -31.691 1.00 88.31 87 ILE A C 1
ATOM 683 O O . ILE A 1 87 ? 22.766 -2.526 -30.597 1.00 88.31 87 ILE A O 1
ATOM 687 N N . PHE A 1 88 ? 23.386 -4.035 -32.118 1.00 90.19 88 PHE A N 1
ATOM 688 C CA . PHE A 1 88 ? 22.856 -5.163 -31.339 1.00 90.19 88 PHE A CA 1
ATOM 689 C C . PHE A 1 88 ? 23.486 -5.281 -29.948 1.00 90.19 88 PHE A C 1
ATOM 691 O O . PHE A 1 88 ? 22.806 -5.647 -28.985 1.00 90.19 88 PHE A O 1
ATOM 698 N N . LYS A 1 89 ? 24.771 -4.948 -29.790 1.00 91.06 89 LYS A N 1
ATOM 699 C CA . LYS A 1 89 ? 25.439 -4.908 -28.482 1.00 91.06 89 LYS A CA 1
ATOM 700 C C . LYS A 1 89 ? 24.848 -3.816 -27.588 1.00 91.06 89 LYS A C 1
ATOM 702 O O . LYS A 1 89 ? 24.615 -4.076 -26.402 1.00 91.06 89 LYS A O 1
ATOM 707 N N . LYS A 1 90 ? 24.561 -2.631 -28.141 1.00 88.62 90 LYS A N 1
ATOM 708 C CA . LYS A 1 90 ? 23.851 -1.539 -27.453 1.00 88.62 90 LYS A CA 1
ATOM 709 C C . LYS A 1 90 ? 22.432 -1.971 -27.060 1.00 88.62 90 LYS A C 1
ATOM 711 O O . LYS A 1 90 ? 22.088 -1.850 -25.885 1.00 88.62 90 LYS A O 1
ATOM 716 N N . LEU A 1 91 ? 21.673 -2.585 -27.972 1.00 87.88 91 LEU A N 1
ATOM 717 C CA . LEU A 1 91 ? 20.320 -3.105 -27.722 1.00 87.88 91 LEU A CA 1
ATOM 718 C C . LEU A 1 91 ? 20.299 -4.173 -26.619 1.00 87.88 91 LEU A C 1
ATOM 720 O O . LEU A 1 91 ? 19.502 -4.100 -25.687 1.00 87.88 91 LEU A O 1
ATOM 724 N N . ARG A 1 92 ? 21.220 -5.147 -26.658 1.00 90.31 92 ARG A N 1
ATOM 725 C CA . ARG A 1 92 ? 21.353 -6.169 -25.603 1.00 90.31 92 ARG A CA 1
ATOM 726 C C . ARG A 1 92 ? 21.673 -5.539 -24.248 1.00 90.31 92 ARG A C 1
ATOM 728 O O . ARG A 1 92 ? 21.165 -6.003 -23.230 1.00 90.31 92 ARG A O 1
ATOM 735 N N . LYS A 1 93 ? 22.523 -4.506 -24.213 1.00 87.31 93 LYS A N 1
ATOM 736 C CA . LYS A 1 93 ? 22.863 -3.780 -22.981 1.00 87.31 93 LYS A CA 1
ATOM 737 C C . LYS A 1 93 ? 21.658 -3.016 -22.428 1.00 87.31 93 LYS A C 1
ATOM 739 O O . LYS A 1 93 ? 21.443 -3.089 -21.222 1.00 87.31 93 LYS A O 1
ATOM 744 N N . ALA A 1 94 ? 20.890 -2.342 -23.284 1.00 84.62 94 ALA A N 1
ATOM 745 C CA . ALA A 1 94 ? 19.660 -1.652 -22.899 1.00 84.62 94 ALA A CA 1
ATOM 746 C C . ALA A 1 94 ? 18.625 -2.641 -22.348 1.00 84.62 94 ALA A C 1
ATOM 748 O O . ALA A 1 94 ? 18.213 -2.507 -21.205 1.00 84.62 94 ALA A O 1
ATOM 749 N N . LYS A 1 95 ? 18.358 -3.745 -23.059 1.00 86.19 95 LYS A N 1
ATOM 750 C CA . LYS A 1 95 ? 17.441 -4.803 -22.600 1.00 86.19 95 LYS A CA 1
ATOM 751 C C . LYS A 1 95 ? 17.846 -5.414 -21.252 1.00 86.19 95 LYS A C 1
ATOM 753 O O . LYS A 1 95 ? 17.007 -5.678 -20.396 1.00 86.19 95 LYS A O 1
ATOM 758 N N . ARG A 1 96 ? 19.149 -5.639 -21.027 1.00 87.31 96 ARG A N 1
ATOM 759 C CA . ARG A 1 96 ? 19.657 -6.082 -19.713 1.00 87.31 96 ARG A CA 1
ATOM 760 C C . ARG A 1 96 ? 19.468 -5.015 -18.637 1.00 87.31 96 ARG A C 1
ATOM 762 O O . ARG A 1 96 ? 19.199 -5.363 -17.494 1.00 87.31 96 ARG A O 1
ATOM 769 N N . ALA A 1 97 ? 19.664 -3.742 -18.975 1.00 85.69 97 ALA A N 1
ATOM 770 C CA . ALA A 1 97 ? 19.465 -2.643 -18.040 1.00 85.69 97 ALA A CA 1
ATOM 771 C C . ALA A 1 97 ? 17.986 -2.503 -17.667 1.00 85.69 97 ALA A C 1
ATOM 773 O O . ALA A 1 97 ? 17.692 -2.410 -16.482 1.00 85.69 97 ALA A O 1
ATOM 774 N N . GLU A 1 98 ? 17.079 -2.568 -18.638 1.00 84.88 98 GLU A N 1
ATOM 775 C CA . GLU A 1 98 ? 15.626 -2.557 -18.451 1.00 84.88 98 GLU A CA 1
ATOM 776 C C . GLU A 1 98 ? 15.177 -3.665 -17.489 1.00 84.88 98 GLU A C 1
ATOM 778 O O . GLU A 1 98 ? 14.563 -3.376 -16.462 1.00 84.88 98 GLU A O 1
ATOM 783 N N . ALA A 1 99 ? 15.618 -4.906 -17.728 1.00 86.44 99 ALA A N 1
ATOM 784 C CA . ALA A 1 99 ? 15.312 -6.050 -16.865 1.00 86.44 99 ALA A CA 1
ATOM 785 C C . ALA A 1 99 ? 15.786 -5.879 -15.406 1.00 86.44 99 ALA A C 1
ATOM 787 O O . ALA A 1 99 ? 15.230 -6.490 -14.497 1.00 86.44 99 ALA A O 1
ATOM 788 N N . VAL A 1 100 ? 16.817 -5.063 -15.165 1.00 89.81 100 VAL A N 1
ATOM 789 C CA . VAL A 1 100 ? 17.315 -4.746 -13.815 1.00 89.81 100 VAL A CA 1
ATOM 790 C C . VAL A 1 100 ? 16.633 -3.504 -13.238 1.00 89.81 100 VAL A C 1
ATOM 792 O O . VAL A 1 100 ? 16.448 -3.409 -12.026 1.00 89.81 100 VAL A O 1
ATOM 795 N N . ILE A 1 101 ? 16.283 -2.525 -14.071 1.00 86.44 101 ILE A N 1
ATOM 796 C CA . ILE A 1 101 ? 15.664 -1.269 -13.639 1.00 86.44 101 ILE A CA 1
ATOM 797 C C . ILE A 1 101 ? 14.251 -1.524 -13.124 1.00 86.44 101 ILE A C 1
ATOM 799 O O . ILE A 1 101 ? 13.924 -0.978 -12.072 1.00 86.44 101 ILE A O 1
ATOM 803 N N . GLU A 1 102 ? 13.479 -2.374 -13.800 1.00 86.19 102 GLU A N 1
ATOM 804 C CA . GLU A 1 102 ? 12.086 -2.671 -13.456 1.00 86.19 102 GLU A CA 1
ATOM 805 C C . GLU A 1 102 ? 11.907 -3.165 -12.005 1.00 86.19 102 GLU A C 1
ATOM 807 O O . GLU A 1 102 ? 11.267 -2.466 -11.215 1.00 86.19 102 GLU A O 1
ATOM 812 N N . PRO A 1 103 ? 12.563 -4.256 -11.550 1.00 90.38 103 PRO A N 1
ATOM 813 C CA . PRO A 1 103 ? 12.431 -4.700 -10.159 1.00 90.38 103 PRO A CA 1
ATOM 814 C C . PRO A 1 103 ? 12.961 -3.666 -9.156 1.00 90.38 103 PRO A C 1
ATOM 816 O O . PRO A 1 103 ? 12.477 -3.567 -8.029 1.00 90.38 103 PRO A O 1
ATOM 819 N N . LEU A 1 104 ? 13.950 -2.852 -9.544 1.00 88.94 104 LEU A N 1
ATOM 820 C CA . LEU A 1 104 ? 14.456 -1.789 -8.680 1.00 88.94 104 LEU A CA 1
ATOM 821 C C . LEU A 1 104 ? 13.533 -0.562 -8.614 1.00 88.94 104 LEU A C 1
ATOM 823 O O . LEU A 1 104 ? 13.696 0.249 -7.697 1.00 88.94 104 LEU A O 1
ATOM 827 N N . LEU A 1 105 ? 12.670 -0.348 -9.609 1.00 87.94 105 LEU A N 1
ATOM 828 C CA . LEU A 1 105 ? 11.626 0.673 -9.585 1.00 87.94 105 LEU A CA 1
ATOM 829 C C . LEU A 1 105 ? 10.488 0.202 -8.691 1.00 87.94 105 LEU A C 1
ATOM 831 O O . LEU A 1 105 ? 10.131 0.940 -7.776 1.00 87.94 105 LEU A O 1
ATOM 835 N N . GLN A 1 106 ? 10.040 -1.040 -8.868 1.00 88.88 106 GLN A N 1
ATOM 836 C CA . GLN A 1 106 ? 9.022 -1.654 -8.021 1.00 88.88 106 GLN A CA 1
ATOM 837 C C . GLN A 1 106 ? 9.429 -1.624 -6.537 1.00 88.88 106 GLN A C 1
ATOM 839 O O . GLN A 1 106 ? 8.710 -1.079 -5.705 1.00 88.88 106 GLN A O 1
ATOM 844 N N . ALA A 1 107 ? 10.644 -2.069 -6.198 1.00 88.75 107 ALA A N 1
ATOM 845 C CA . ALA A 1 107 ? 11.133 -2.021 -4.816 1.00 88.75 107 ALA A CA 1
ATOM 846 C C . ALA A 1 107 ? 11.222 -0.585 -4.250 1.00 88.75 107 ALA A C 1
ATOM 848 O O . ALA A 1 107 ? 11.042 -0.360 -3.051 1.00 88.75 107 ALA A O 1
ATOM 849 N N . ALA A 1 108 ? 11.510 0.407 -5.101 1.00 89.06 108 ALA A N 1
ATOM 850 C CA . ALA A 1 108 ? 11.537 1.811 -4.697 1.00 89.06 108 ALA A CA 1
ATOM 851 C C . ALA A 1 108 ? 10.125 2.382 -4.486 1.00 89.06 108 ALA A C 1
ATOM 853 O O . ALA A 1 108 ? 9.936 3.220 -3.607 1.00 89.06 108 ALA A O 1
ATOM 854 N N . GLU A 1 109 ? 9.145 1.947 -5.277 1.00 89.25 109 GLU A N 1
ATOM 855 C CA . GLU A 1 109 ? 7.730 2.295 -5.120 1.00 89.25 109 GLU A CA 1
ATOM 856 C C . GLU A 1 109 ? 7.149 1.709 -3.839 1.00 89.25 109 GLU A C 1
ATOM 858 O O . GLU A 1 109 ? 6.549 2.442 -3.056 1.00 89.25 109 GLU A O 1
ATOM 863 N N . GLU A 1 110 ? 7.427 0.438 -3.564 1.00 89.00 110 GLU A N 1
ATOM 864 C CA . GLU A 1 110 ? 7.055 -0.224 -2.313 1.00 89.00 110 GLU A CA 1
ATOM 865 C C . GLU A 1 110 ? 7.713 0.454 -1.099 1.00 89.00 110 GLU A C 1
ATOM 867 O O . GLU A 1 110 ? 7.075 0.640 -0.059 1.00 89.00 110 GLU A O 1
ATOM 872 N N . GLU A 1 111 ? 8.982 0.879 -1.212 1.00 90.62 111 GLU A N 1
ATOM 873 C CA . GLU A 1 111 ? 9.636 1.652 -0.150 1.00 90.62 111 GLU A CA 1
ATOM 874 C C . GLU A 1 111 ? 8.987 3.015 0.065 1.00 90.62 111 GLU A C 1
ATOM 876 O O . GLU A 1 111 ? 8.837 3.435 1.212 1.00 90.62 111 GLU A O 1
ATOM 881 N N . LEU A 1 112 ? 8.595 3.689 -1.009 1.00 90.12 112 LEU A N 1
ATOM 882 C CA . LEU A 1 112 ? 7.955 4.993 -0.945 1.00 90.12 112 LEU A CA 1
ATOM 883 C C . LEU A 1 112 ? 6.555 4.902 -0.334 1.00 90.12 112 LEU A C 1
ATOM 885 O O . LEU A 1 112 ? 6.271 5.668 0.581 1.00 90.12 112 LEU A O 1
ATOM 889 N N . SER A 1 113 ? 5.748 3.931 -0.763 1.00 89.81 113 SER A N 1
ATOM 890 C CA . SER A 1 113 ? 4.419 3.650 -0.206 1.00 89.81 113 SER A CA 1
ATOM 891 C C . SER A 1 113 ? 4.484 3.403 1.305 1.00 89.81 113 SER A C 1
ATOM 893 O O . SER A 1 113 ? 3.766 4.032 2.079 1.00 89.81 113 SER A O 1
ATOM 895 N N . TYR A 1 114 ? 5.431 2.576 1.752 1.00 91.81 114 TYR A N 1
ATOM 896 C CA . TYR A 1 114 ? 5.659 2.338 3.178 1.00 91.81 114 TYR A CA 1
ATOM 897 C C . TYR A 1 114 ? 6.057 3.605 3.950 1.00 91.81 114 TYR A C 1
ATOM 899 O O . TYR A 1 114 ? 5.576 3.859 5.051 1.00 91.81 114 TYR A O 1
ATOM 907 N N . LEU A 1 115 ? 6.945 4.429 3.392 1.00 91.75 115 LEU A N 1
ATOM 908 C CA . LEU A 1 115 ? 7.339 5.671 4.058 1.00 91.75 115 LEU A CA 1
ATOM 909 C C . LEU A 1 115 ? 6.200 6.694 4.100 1.00 91.75 115 LEU A C 1
ATOM 911 O O . LEU A 1 115 ? 6.178 7.525 5.005 1.00 91.75 115 LEU A O 1
ATOM 915 N N . GLU A 1 116 ? 5.296 6.677 3.125 1.00 91.00 116 GLU A N 1
ATOM 916 C CA . GLU A 1 116 ? 4.089 7.506 3.124 1.00 91.00 116 GLU A CA 1
ATOM 917 C C . GLU A 1 116 ? 3.071 7.023 4.167 1.00 91.00 116 GLU A C 1
ATOM 919 O O . GLU A 1 116 ? 2.418 7.861 4.790 1.00 91.00 116 GLU A O 1
ATOM 924 N N . SER A 1 117 ? 2.994 5.713 4.442 1.00 91.94 117 SER A N 1
ATOM 925 C CA . SER A 1 117 ? 2.172 5.191 5.545 1.00 91.94 117 SER A CA 1
ATOM 926 C C . SER A 1 117 ? 2.694 5.621 6.915 1.00 91.94 117 SER A C 1
ATOM 928 O O . SER A 1 117 ? 1.913 6.057 7.759 1.00 91.94 117 SER A O 1
ATOM 930 N N . ILE A 1 118 ? 4.017 5.600 7.118 1.00 92.38 118 ILE A N 1
ATOM 931 C CA . ILE A 1 118 ? 4.637 6.107 8.352 1.00 92.38 118 ILE A CA 1
ATOM 932 C C . ILE A 1 118 ? 4.390 7.603 8.515 1.00 92.38 118 ILE A C 1
ATOM 934 O O . ILE A 1 118 ? 4.026 8.053 9.597 1.00 92.38 118 ILE A O 1
ATOM 938 N N . GLU A 1 119 ? 4.597 8.382 7.454 1.00 91.38 119 GLU A N 1
ATOM 939 C CA . GLU A 1 119 ? 4.354 9.824 7.482 1.00 91.38 119 GLU A CA 1
ATOM 940 C C . GLU A 1 119 ? 2.906 10.127 7.872 1.00 91.38 119 GLU A C 1
ATOM 942 O O . GLU A 1 119 ? 2.668 10.951 8.755 1.00 91.38 119 GLU A O 1
ATOM 947 N N . TYR A 1 120 ? 1.948 9.424 7.265 1.00 90.12 120 TYR A N 1
ATOM 948 C CA . TYR A 1 120 ? 0.541 9.556 7.616 1.00 90.12 120 TYR A CA 1
ATOM 949 C C . TYR A 1 120 ? 0.280 9.219 9.091 1.00 90.12 120 TYR A C 1
ATOM 951 O O . TYR A 1 120 ? -0.358 10.009 9.788 1.00 90.12 120 TYR A O 1
ATOM 959 N N . ALA A 1 121 ? 0.808 8.094 9.585 1.00 90.56 121 ALA A N 1
ATOM 960 C CA . ALA A 1 121 ? 0.641 7.682 10.978 1.00 90.56 121 ALA A CA 1
ATOM 961 C C . ALA A 1 121 ? 1.218 8.719 11.959 1.00 90.56 121 ALA A C 1
ATOM 963 O O . ALA A 1 121 ? 0.574 9.077 12.940 1.00 90.56 121 ALA A O 1
ATOM 964 N N . VAL A 1 122 ? 2.401 9.274 11.680 1.00 90.50 122 VAL A N 1
ATOM 965 C CA . VAL A 1 122 ? 2.999 10.320 12.527 1.00 90.50 122 VAL A CA 1
ATOM 966 C C . VAL A 1 122 ? 2.148 11.592 12.529 1.00 90.50 122 VAL A C 1
ATOM 968 O O . VAL A 1 122 ? 1.935 12.187 13.585 1.00 90.50 122 VAL A O 1
ATOM 971 N N . LEU A 1 123 ? 1.635 12.009 11.368 1.00 87.25 123 LEU A N 1
ATOM 972 C CA . LEU A 1 123 ? 0.791 13.200 11.259 1.00 87.25 123 LEU A CA 1
ATOM 973 C C . LEU A 1 123 ? -0.532 13.030 12.018 1.00 87.25 123 LEU A C 1
ATOM 975 O O . LEU A 1 123 ? -0.924 13.935 12.757 1.00 87.25 123 LEU A O 1
ATOM 979 N N . SER A 1 124 ? -1.192 11.877 11.887 1.00 84.06 124 SER A N 1
ATOM 980 C CA . SER A 1 124 ? -2.488 11.598 12.524 1.00 84.06 124 SER A CA 1
ATOM 981 C C . SER A 1 124 ? -2.403 11.379 14.043 1.00 84.06 124 SER A C 1
ATOM 983 O O . SER A 1 124 ? -3.395 11.587 14.754 1.00 84.06 124 SER A O 1
ATOM 985 N N . LEU A 1 125 ? -1.222 10.997 14.542 1.00 85.62 125 LEU A N 1
ATOM 986 C CA . LEU A 1 125 ? -0.911 10.816 15.966 1.00 85.62 125 LEU A CA 1
ATOM 987 C C . LEU A 1 125 ? -0.264 12.045 16.616 1.00 85.62 125 LEU A C 1
ATOM 989 O O . LEU A 1 125 ? -0.044 12.053 17.826 1.00 85.62 125 LEU A O 1
ATOM 993 N N . SER A 1 126 ? 0.056 13.084 15.841 1.00 81.31 126 SER A N 1
ATOM 994 C CA . SER A 1 126 ? 0.685 14.288 16.382 1.00 81.31 126 SER A CA 1
ATOM 995 C C . SER A 1 126 ? -0.205 14.960 17.443 1.00 81.31 126 SER A C 1
ATOM 997 O O . SER A 1 126 ? -1.427 14.992 17.281 1.00 81.31 126 SER A O 1
ATOM 999 N N . PRO A 1 127 ? 0.368 15.570 18.502 1.00 74.19 127 PRO A N 1
ATOM 1000 C CA . PRO A 1 127 ? -0.421 16.269 19.519 1.00 74.19 127 PRO A CA 1
ATOM 1001 C C . PRO A 1 127 ? -1.335 17.355 18.938 1.00 74.19 127 PRO A C 1
ATOM 1003 O O . PRO A 1 127 ? -2.429 17.571 19.444 1.00 74.19 127 PRO A O 1
ATOM 1006 N N . ALA A 1 128 ? -0.921 18.003 17.844 1.00 72.44 128 ALA A N 1
ATOM 1007 C CA . ALA A 1 128 ? -1.744 18.969 17.121 1.00 72.44 128 ALA A CA 1
ATOM 1008 C C . ALA A 1 128 ? -2.961 18.314 16.447 1.00 72.44 128 ALA A C 1
ATOM 1010 O O . ALA A 1 128 ? -4.047 18.884 16.475 1.00 72.44 128 ALA A O 1
ATOM 1011 N N . ALA A 1 129 ? -2.806 17.114 15.882 1.00 72.19 129 ALA A N 1
ATOM 1012 C CA . ALA A 1 129 ? -3.922 16.349 15.335 1.00 72.19 129 ALA A CA 1
ATOM 1013 C C . ALA A 1 129 ? -4.860 15.840 16.439 1.00 72.19 129 ALA A C 1
ATOM 1015 O O . ALA A 1 129 ? -6.073 15.926 16.276 1.00 72.19 129 ALA A O 1
ATOM 1016 N N . VAL A 1 130 ? -4.321 15.380 17.577 1.00 74.00 130 VAL A N 1
ATOM 1017 C CA . VAL A 1 130 ? -5.125 14.974 18.746 1.00 74.00 130 VAL A CA 1
ATOM 1018 C C . VAL A 1 130 ? -5.902 16.172 19.295 1.00 74.00 130 VAL A C 1
ATOM 1020 O O . VAL A 1 130 ? -7.119 16.111 19.388 1.00 74.00 130 VAL A O 1
ATOM 1023 N N . LYS A 1 131 ? -5.241 17.305 19.564 1.00 70.62 131 LYS A N 1
ATOM 1024 C CA . LYS A 1 131 ? -5.906 18.560 19.965 1.00 70.62 131 LYS A CA 1
ATOM 1025 C C . LYS A 1 131 ? -6.910 19.031 18.912 1.00 70.62 131 LYS A C 1
ATOM 1027 O O . LYS A 1 131 ? -7.946 19.596 19.233 1.00 70.62 131 LYS A O 1
ATOM 1032 N N . GLY A 1 132 ? -6.615 18.762 17.643 1.00 68.19 132 GLY A N 1
ATOM 1033 C CA . GLY A 1 132 ? -7.508 18.995 16.522 1.00 68.19 132 GLY A CA 1
ATOM 1034 C C . GLY A 1 132 ? -8.870 18.319 16.673 1.00 68.19 132 GLY A C 1
ATOM 1035 O O . GLY A 1 132 ? -9.853 18.988 16.375 1.00 68.19 132 GLY A O 1
ATOM 1036 N N . ARG A 1 133 ? -8.890 17.071 17.172 1.00 67.75 133 ARG A N 1
ATOM 1037 C CA . ARG A 1 133 ? -10.084 16.236 17.409 1.00 67.75 133 ARG A CA 1
ATOM 1038 C C . ARG A 1 133 ? -10.911 16.644 18.633 1.00 67.75 133 ARG A C 1
ATOM 1040 O O . 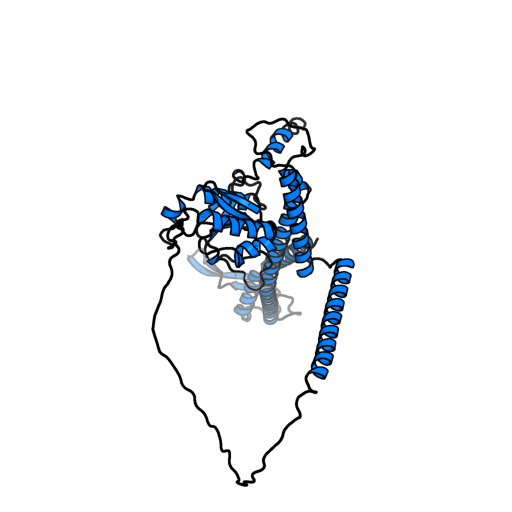ARG A 1 133 ? -12.073 16.304 18.705 1.00 67.75 133 ARG A O 1
ATOM 1047 N N . PHE A 1 134 ? -10.322 17.320 19.617 1.00 63.97 134 PHE A N 1
ATOM 1048 C CA . PHE A 1 134 ? -11.004 17.614 20.891 1.00 63.97 134 PHE A CA 1
ATOM 1049 C C . PHE A 1 134 ? -11.317 19.108 21.093 1.00 63.97 134 PHE A C 1
ATOM 1051 O O . PHE A 1 134 ? -11.829 19.493 22.139 1.00 63.97 134 PHE A O 1
ATOM 1058 N N . GLY A 1 135 ? -11.028 19.957 20.099 1.00 57.19 135 GLY A N 1
ATOM 1059 C CA . GLY A 1 135 ? -11.262 21.403 20.171 1.00 57.19 135 GLY A CA 1
ATOM 1060 C C . GLY A 1 135 ? -10.240 22.167 21.029 1.00 57.19 135 GLY A C 1
ATOM 1061 O O . GLY A 1 135 ? -9.408 21.598 21.734 1.00 57.19 135 GLY A O 1
ATOM 1062 N N . SER A 1 136 ? -10.248 23.500 20.930 1.00 48.06 136 SER A N 1
ATOM 1063 C CA . SER A 1 136 ? -9.383 24.395 21.720 1.00 48.06 136 SER A CA 1
ATOM 1064 C C . SER A 1 136 ? -9.886 24.657 23.142 1.00 48.06 136 SER A C 1
ATOM 1066 O O . SER A 1 136 ? -9.150 25.253 23.922 1.00 48.06 136 SER A O 1
ATOM 1068 N N . GLU A 1 137 ? -11.095 24.210 23.488 1.00 47.75 137 GLU A N 1
ATOM 1069 C CA . GLU A 1 137 ? -11.792 24.581 24.729 1.00 47.75 137 GLU A CA 1
ATOM 1070 C C . GLU A 1 137 ? -11.600 23.602 25.891 1.00 47.75 137 GLU A C 1
ATOM 1072 O O . GLU A 1 137 ? -12.302 23.674 26.893 1.00 47.75 137 GLU A O 1
ATOM 1077 N N . SER A 1 138 ? -10.616 22.706 25.826 1.00 48.41 138 SER A N 1
ATOM 1078 C CA . SER A 1 138 ? -10.297 21.828 26.954 1.00 48.41 138 SER A CA 1
ATOM 1079 C C . SER A 1 138 ? -9.421 22.524 28.015 1.00 48.41 138 SER A C 1
ATOM 1081 O O . SER A 1 138 ? -8.429 21.953 28.475 1.00 48.41 138 SER A O 1
ATOM 1083 N N . GLU A 1 139 ? -9.748 23.762 28.385 1.00 45.12 139 GLU A N 1
ATOM 1084 C CA . GLU A 1 139 ? -9.455 24.249 29.735 1.00 45.12 139 GLU A CA 1
ATOM 1085 C C . GLU A 1 139 ? -10.679 23.955 30.609 1.00 45.12 139 GLU A C 1
ATOM 1087 O O . GLU A 1 139 ? -11.801 23.993 30.105 1.00 45.12 139 GLU A O 1
ATOM 1092 N N . PRO A 1 140 ? -10.508 23.607 31.896 1.00 40.53 140 PRO A N 1
ATOM 1093 C CA . PRO A 1 140 ? -11.616 23.189 32.743 1.00 40.53 140 PRO A CA 1
ATOM 1094 C C . PRO A 1 140 ? -12.510 24.393 33.067 1.00 40.53 140 PRO A C 1
ATOM 1096 O O . PRO A 1 140 ? -12.377 25.011 34.122 1.00 40.53 140 PRO A O 1
ATOM 1099 N N . SER A 1 141 ? -13.426 24.742 32.164 1.00 39.75 141 SER A N 1
ATOM 1100 C CA . SER A 1 141 ? -14.523 25.645 32.476 1.00 39.75 141 SER A CA 1
ATOM 1101 C C . SER A 1 141 ? -15.655 24.844 33.120 1.00 39.75 141 SER A C 1
ATOM 1103 O O . SER A 1 141 ? -16.021 23.734 32.730 1.00 39.75 141 SER A O 1
ATOM 1105 N N . VAL A 1 142 ? -16.114 25.385 34.239 1.00 41.25 142 VAL A N 1
ATOM 1106 C CA . VAL A 1 142 ? -17.062 24.785 35.166 1.00 41.25 142 VAL A CA 1
ATOM 1107 C C . VAL A 1 142 ? -18.433 24.631 34.501 1.00 41.25 142 VAL A C 1
ATOM 1109 O O . VAL A 1 142 ? -18.980 25.601 33.996 1.00 41.25 142 VAL A O 1
ATOM 1112 N N . ALA A 1 143 ? -18.969 23.409 34.563 1.00 43.00 143 ALA A N 1
ATOM 1113 C CA . ALA A 1 143 ? -20.384 23.026 34.516 1.00 43.00 143 ALA A CA 1
ATOM 1114 C C . ALA A 1 143 ? -21.365 23.983 33.797 1.00 43.00 143 ALA A C 1
ATOM 1116 O O . ALA A 1 143 ? -21.909 24.909 34.396 1.00 43.00 143 ALA A O 1
ATOM 1117 N N . GLY A 1 144 ? -21.707 23.643 32.553 1.00 35.59 144 GLY A N 1
ATOM 1118 C CA . GLY A 1 144 ? -22.876 24.160 31.841 1.00 35.59 144 GLY A CA 1
ATOM 1119 C C . GLY A 1 144 ? -23.321 23.156 30.780 1.00 35.59 144 GLY A C 1
ATOM 1120 O O . GLY A 1 144 ? -22.734 23.072 29.710 1.00 35.59 144 GLY A O 1
ATOM 1121 N N . SER A 1 145 ? -24.302 22.324 31.114 1.00 36.50 145 SER A N 1
ATOM 1122 C CA . SER A 1 145 ? -24.761 21.181 30.326 1.00 36.50 145 SER A CA 1
ATOM 1123 C C . SER A 1 145 ? -25.772 21.570 29.240 1.00 36.50 145 SER A C 1
ATOM 1125 O O . SER A 1 145 ? -26.854 22.057 29.556 1.00 36.50 145 SER A O 1
ATOM 1127 N N . ASN A 1 146 ? -25.469 21.230 27.981 1.00 38.62 146 ASN A N 1
ATOM 1128 C CA . ASN A 1 146 ? -26.462 21.005 26.924 1.00 38.62 146 ASN A CA 1
ATOM 1129 C C . ASN A 1 146 ? -26.512 19.491 26.615 1.00 38.62 146 ASN A C 1
ATOM 1131 O O . ASN A 1 146 ? -25.489 18.924 26.228 1.00 38.62 146 ASN A O 1
ATOM 1135 N N . PRO A 1 147 ? -27.658 18.804 26.784 1.00 34.12 147 PRO A N 1
ATOM 1136 C CA . PRO A 1 147 ? -27.755 17.346 26.686 1.00 34.12 147 PRO A CA 1
ATOM 1137 C C . PRO A 1 147 ? -28.006 16.878 25.240 1.00 34.12 147 PRO A C 1
ATOM 1139 O O . PRO A 1 147 ? -28.996 16.203 24.970 1.00 34.12 147 PRO A O 1
ATOM 1142 N N . GLY A 1 148 ? -27.141 17.265 24.296 1.00 36.56 148 GLY A N 1
ATOM 1143 C CA . GLY A 1 148 ? -27.328 16.915 22.878 1.00 36.56 148 GLY A CA 1
ATOM 1144 C C . GLY A 1 148 ? -26.062 16.762 22.033 1.00 36.56 148 GLY A C 1
ATOM 1145 O O . GLY A 1 148 ? -26.123 16.131 20.984 1.00 36.56 148 GLY A O 1
ATOM 1146 N N . SER A 1 149 ? -24.912 17.269 22.484 1.00 39.34 149 SER A N 1
ATOM 1147 C CA . SER A 1 149 ? -23.613 17.021 21.851 1.00 39.34 149 SER A CA 1
ATOM 1148 C C . SER A 1 149 ? -22.813 16.061 22.723 1.00 39.34 149 SER A C 1
ATOM 1150 O O . SER A 1 149 ? -22.557 16.362 23.889 1.00 39.34 149 SER A O 1
ATOM 1152 N N . THR A 1 150 ? -22.400 14.920 22.180 1.00 45.12 150 THR A N 1
ATOM 1153 C CA . THR A 1 150 ? -21.424 14.010 22.794 1.00 45.12 150 THR A CA 1
ATOM 1154 C C . THR A 1 150 ? -20.050 14.682 22.855 1.00 45.12 150 THR A C 1
ATOM 1156 O O . THR A 1 150 ? -19.149 14.340 22.096 1.00 45.12 150 THR A O 1
ATOM 1159 N N . SER A 1 151 ? -19.874 15.680 23.722 1.00 54.06 151 SER A N 1
ATOM 1160 C CA . SER A 1 151 ? -18.565 16.277 23.962 1.00 54.06 151 SER A CA 1
ATOM 1161 C C . SER A 1 151 ? -17.698 15.247 24.681 1.00 54.06 151 SER A C 1
ATOM 1163 O O . SER A 1 151 ? -18.008 14.791 25.785 1.00 54.06 151 SER A O 1
ATOM 1165 N N . ARG A 1 152 ? -16.621 14.816 24.018 1.00 65.38 152 ARG A N 1
ATOM 1166 C CA . ARG A 1 152 ? -15.654 13.888 24.607 1.00 65.38 152 ARG A CA 1
ATOM 1167 C C . ARG A 1 152 ? -15.040 14.518 25.853 1.00 65.38 152 ARG A C 1
ATOM 1169 O O . ARG A 1 152 ? -14.694 15.699 25.859 1.00 65.38 152 ARG A O 1
ATOM 1176 N N . SER A 1 153 ? -14.906 13.733 26.919 1.00 76.44 153 SER A N 1
ATOM 1177 C CA . SER A 1 153 ? -14.414 14.255 28.191 1.00 76.44 153 SER A CA 1
ATOM 1178 C C . SER A 1 153 ? -12.922 14.602 28.110 1.00 76.44 153 SER A C 1
ATOM 1180 O O . SER A 1 153 ? -12.166 14.040 27.315 1.00 76.44 153 SER A O 1
ATOM 1182 N N . PHE A 1 154 ? -12.452 15.481 28.998 1.00 74.69 154 PHE A N 1
ATOM 1183 C CA . PHE A 1 154 ? -11.017 15.748 29.151 1.00 74.69 154 PHE A CA 1
ATOM 1184 C C . PHE A 1 154 ? -10.207 14.471 29.454 1.00 74.69 154 PHE A C 1
ATOM 1186 O O . PHE A 1 154 ? -9.055 14.349 29.039 1.00 74.69 154 PHE A O 1
ATOM 1193 N N . ALA A 1 155 ? -10.817 13.490 30.128 1.00 76.00 155 ALA A N 1
ATOM 1194 C CA . ALA A 1 155 ? -10.193 12.196 30.382 1.00 76.00 155 ALA A CA 1
ATOM 1195 C C . ALA A 1 155 ? -9.997 11.387 29.085 1.00 76.00 155 ALA A C 1
ATOM 1197 O O . ALA A 1 155 ? -8.952 10.761 28.905 1.00 76.00 155 ALA A O 1
ATOM 1198 N N . ASP A 1 156 ? -10.956 11.446 28.156 1.00 76.88 156 ASP A N 1
ATOM 1199 C CA . ASP A 1 156 ? -10.844 10.807 26.838 1.00 76.88 156 ASP A CA 1
ATOM 1200 C C . ASP A 1 156 ? -9.746 11.463 25.994 1.00 76.88 156 ASP A C 1
ATOM 1202 O O . ASP A 1 156 ? -8.980 10.763 25.327 1.00 76.88 156 ASP A O 1
ATOM 1206 N N . TYR A 1 157 ? -9.606 12.791 26.087 1.00 78.50 157 TYR A N 1
ATOM 1207 C CA . TYR A 1 157 ? -8.512 13.530 25.453 1.00 78.50 157 TYR A CA 1
ATOM 1208 C C . TYR A 1 157 ? -7.147 13.092 25.986 1.00 78.50 157 TYR A C 1
ATOM 1210 O O . TYR A 1 157 ? -6.259 12.741 25.207 1.00 78.50 157 TYR A O 1
ATOM 1218 N N . GLN A 1 158 ? -6.976 13.073 27.313 1.00 80.94 158 GLN A N 1
ATOM 1219 C CA . GLN A 1 158 ? -5.728 12.630 27.940 1.00 80.94 158 GLN A CA 1
ATOM 1220 C C . GLN A 1 158 ? -5.384 11.193 27.543 1.00 80.94 158 GLN A C 1
ATOM 1222 O O . GLN A 1 158 ? -4.246 10.911 27.168 1.00 80.94 158 GLN A O 1
ATOM 1227 N N . ARG A 1 159 ? -6.379 10.301 27.537 1.00 83.25 159 ARG A N 1
ATOM 1228 C CA . ARG A 1 159 ? -6.205 8.908 27.124 1.00 83.25 159 ARG A CA 1
ATOM 1229 C C . ARG A 1 159 ? -5.799 8.782 25.655 1.00 83.25 159 ARG A C 1
ATOM 1231 O O . ARG A 1 159 ? -4.893 8.010 25.344 1.00 83.25 159 ARG A O 1
ATOM 1238 N N . ASP A 1 160 ? -6.436 9.510 24.736 1.00 82.88 160 ASP A N 1
ATOM 1239 C CA . ASP A 1 160 ? -6.069 9.454 23.313 1.00 82.88 160 ASP A CA 1
ATOM 1240 C C . ASP A 1 160 ? -4.682 10.061 23.062 1.00 82.88 160 ASP A C 1
ATOM 1242 O O . ASP A 1 160 ? -3.932 9.557 22.221 1.00 82.88 160 ASP A O 1
ATOM 1246 N N . LEU A 1 161 ? -4.294 11.080 23.836 1.00 84.62 161 LEU A N 1
ATOM 1247 C CA . LEU A 1 161 ? -2.943 11.631 23.818 1.00 84.62 161 LEU A CA 1
ATOM 1248 C C . LEU A 1 161 ? -1.918 10.575 24.260 1.00 84.62 161 LEU A C 1
ATOM 1250 O O . LEU A 1 161 ? -0.962 10.320 23.532 1.00 84.62 161 LEU A O 1
ATOM 1254 N N . GLU A 1 162 ? -2.128 9.918 25.404 1.00 87.12 162 GLU A N 1
ATOM 1255 C CA . GLU A 1 162 ? -1.252 8.854 25.917 1.00 87.12 162 GLU A CA 1
ATOM 1256 C C . GLU A 1 162 ? -1.109 7.686 24.930 1.00 87.12 162 GLU A C 1
ATOM 1258 O O . GLU A 1 162 ? 0.004 7.228 24.649 1.00 87.12 162 GLU A O 1
ATOM 1263 N N . LEU A 1 163 ? -2.222 7.229 24.348 1.00 86.75 163 LEU A N 1
ATOM 1264 C CA . LEU A 1 163 ? -2.212 6.176 23.331 1.00 86.75 163 LEU A CA 1
ATOM 1265 C C . LEU A 1 163 ? -1.487 6.617 22.054 1.00 86.75 163 LEU A C 1
ATOM 1267 O O . LEU A 1 163 ? -0.770 5.816 21.450 1.00 86.75 163 LEU A O 1
ATOM 1271 N N . SER A 1 164 ? -1.628 7.884 21.657 1.00 86.56 164 SER A N 1
ATOM 1272 C CA . SER A 1 164 ? -0.917 8.444 20.503 1.00 86.56 164 SER A CA 1
ATOM 1273 C C . SER A 1 164 ? 0.591 8.523 20.755 1.00 86.56 164 SER A C 1
ATOM 1275 O O . SER A 1 164 ? 1.374 8.128 19.892 1.00 86.56 164 SER A O 1
ATOM 1277 N N . TRP A 1 165 ? 1.016 8.924 21.957 1.00 86.12 165 TRP A N 1
ATOM 1278 C CA . TRP A 1 165 ? 2.425 8.903 22.365 1.00 86.12 165 TRP A CA 1
ATOM 1279 C C . TRP A 1 165 ? 3.014 7.493 22.349 1.00 86.12 165 TRP A C 1
ATOM 1281 O O . TRP A 1 165 ? 4.097 7.287 21.798 1.00 86.12 165 TRP A O 1
ATOM 1291 N N . LYS A 1 166 ? 2.292 6.504 22.888 1.00 88.50 166 LYS A N 1
ATOM 1292 C CA . LYS A 1 166 ? 2.705 5.095 22.829 1.00 88.50 166 LYS A CA 1
ATOM 1293 C C . LYS A 1 166 ? 2.869 4.622 21.381 1.00 88.50 166 LYS A C 1
ATOM 1295 O O . LYS A 1 166 ? 3.883 4.014 21.047 1.00 88.50 166 LYS A O 1
ATOM 1300 N N . ALA A 1 167 ? 1.915 4.945 20.510 1.00 88.44 167 ALA A N 1
ATOM 1301 C CA . ALA A 1 167 ? 1.976 4.577 19.099 1.00 88.44 167 ALA A CA 1
ATOM 1302 C C . ALA A 1 167 ? 3.142 5.259 18.354 1.00 88.44 167 ALA A C 1
ATOM 1304 O O . ALA A 1 167 ? 3.745 4.634 17.483 1.00 88.44 167 ALA A O 1
ATOM 1305 N N . LEU A 1 168 ? 3.502 6.500 18.707 1.00 89.75 168 LEU A N 1
ATOM 1306 C CA . LEU A 1 168 ? 4.678 7.192 18.160 1.00 89.75 168 LEU A CA 1
ATOM 1307 C C . LEU A 1 168 ? 5.997 6.531 18.582 1.00 89.75 168 LEU A C 1
ATOM 1309 O O . LEU A 1 168 ? 6.909 6.429 17.762 1.00 89.75 168 LEU A O 1
ATOM 1313 N N . ILE A 1 169 ? 6.093 6.047 19.824 1.00 89.06 169 ILE A N 1
ATOM 1314 C CA . ILE A 1 169 ? 7.253 5.272 20.296 1.00 89.06 169 ILE A CA 1
ATOM 1315 C C . ILE A 1 169 ? 7.378 3.970 19.495 1.00 89.06 169 ILE A C 1
ATOM 1317 O O . ILE A 1 169 ? 8.461 3.636 19.026 1.00 89.06 169 ILE A O 1
ATOM 1321 N N . GLU A 1 170 ? 6.269 3.271 19.250 1.00 90.56 170 GLU A N 1
ATOM 1322 C CA . GLU A 1 170 ? 6.276 2.058 18.421 1.00 90.56 170 GLU A CA 1
ATOM 1323 C C . GLU A 1 170 ? 6.718 2.334 16.974 1.00 90.56 170 GLU A C 1
ATOM 1325 O O . GLU A 1 170 ? 7.450 1.530 16.397 1.00 90.56 170 GLU A O 1
ATOM 1330 N N . ILE A 1 171 ? 6.322 3.475 16.395 1.00 91.19 171 ILE A N 1
ATOM 1331 C CA . ILE A 1 171 ? 6.794 3.910 15.069 1.00 91.19 171 ILE A CA 1
ATOM 1332 C C . ILE A 1 171 ? 8.295 4.227 15.104 1.00 91.19 171 ILE A C 1
ATOM 1334 O O . ILE A 1 171 ? 9.021 3.918 14.157 1.00 91.19 171 ILE A O 1
ATOM 1338 N N . GLN A 1 172 ? 8.786 4.844 16.180 1.00 90.25 172 GLN A N 1
ATOM 1339 C CA . GLN A 1 172 ? 10.213 5.107 16.344 1.00 90.25 172 GLN A CA 1
ATOM 1340 C C . GLN A 1 172 ? 11.011 3.799 16.383 1.00 90.25 172 GLN A C 1
ATOM 1342 O O . GLN A 1 172 ? 12.011 3.684 15.672 1.00 90.25 172 GLN A O 1
ATOM 1347 N N . ASP A 1 173 ? 10.552 2.815 17.155 1.00 89.25 173 ASP A N 1
ATOM 1348 C CA . ASP A 1 173 ? 11.159 1.485 17.218 1.00 89.25 173 ASP A CA 1
ATOM 1349 C C . ASP A 1 173 ? 11.151 0.809 15.837 1.00 89.25 173 ASP A C 1
ATOM 1351 O O . ASP A 1 173 ? 12.185 0.324 15.379 1.00 89.25 173 ASP A O 1
ATOM 1355 N N . GLU A 1 174 ? 10.028 0.874 15.113 1.00 91.19 174 GLU A N 1
ATOM 1356 C CA . GLU A 1 174 ? 9.907 0.369 13.738 1.00 91.19 174 GLU A CA 1
ATOM 1357 C C . GLU A 1 174 ? 10.943 1.009 12.793 1.00 91.19 174 GLU A C 1
ATOM 1359 O O . GLU A 1 174 ? 11.589 0.324 11.994 1.00 91.19 174 GLU A O 1
ATOM 1364 N N . LEU A 1 175 ? 11.149 2.325 12.892 1.00 91.12 175 LEU A N 1
ATOM 1365 C CA . LEU A 1 175 ? 12.128 3.048 12.077 1.00 91.12 175 LEU A CA 1
ATOM 1366 C C . LEU A 1 175 ? 13.576 2.701 12.442 1.00 91.12 175 LEU A C 1
ATOM 1368 O O . LEU A 1 175 ? 14.444 2.689 11.558 1.00 91.12 175 LEU A O 1
ATOM 1372 N N . VAL A 1 176 ? 13.853 2.432 13.718 1.00 89.62 176 VAL A N 1
ATOM 1373 C CA . VAL A 1 176 ? 15.167 1.974 14.187 1.00 89.62 176 VAL A CA 1
ATOM 1374 C C . VAL A 1 176 ? 15.444 0.557 13.681 1.00 89.62 176 VAL A C 1
ATOM 1376 O O . VAL A 1 176 ? 16.494 0.326 13.072 1.00 89.62 176 VAL A O 1
ATOM 1379 N N . ASP A 1 177 ? 14.484 -0.359 13.820 1.00 87.00 177 ASP A N 1
ATOM 1380 C CA . ASP A 1 177 ? 14.575 -1.740 13.331 1.00 87.00 177 ASP A CA 1
ATOM 1381 C C . ASP A 1 177 ? 14.744 -1.790 11.805 1.00 87.00 177 ASP A C 1
ATOM 1383 O O . ASP A 1 177 ? 15.580 -2.528 11.269 1.00 87.00 177 ASP A O 1
ATOM 1387 N N . GLY A 1 178 ? 14.019 -0.927 11.089 1.00 85.88 178 GLY A N 1
ATOM 1388 C CA . GLY A 1 178 ? 14.122 -0.755 9.641 1.00 85.88 178 GLY A CA 1
ATOM 1389 C C . GLY A 1 178 ? 15.395 -0.040 9.165 1.00 85.88 178 GLY A C 1
ATOM 1390 O O . GLY A 1 178 ? 15.571 0.151 7.958 1.00 85.88 178 GLY A O 1
ATOM 1391 N N . LYS A 1 179 ? 16.298 0.363 10.075 1.00 87.44 179 LYS A N 1
ATOM 1392 C CA . LYS A 1 179 ? 17.530 1.124 9.781 1.00 87.44 179 LYS A CA 1
ATOM 1393 C C . LYS A 1 179 ? 17.260 2.448 9.049 1.00 87.44 179 LYS A C 1
ATOM 1395 O O . LYS A 1 179 ? 18.082 2.917 8.252 1.00 87.44 179 LYS A O 1
ATOM 1400 N N . TYR A 1 180 ? 16.094 3.047 9.279 1.00 86.56 180 TYR A N 1
ATOM 1401 C CA . TYR A 1 180 ? 15.760 4.398 8.825 1.00 86.56 180 TYR A CA 1
ATOM 1402 C C . TYR A 1 180 ? 16.261 5.448 9.815 1.00 86.56 180 TYR A C 1
ATOM 1404 O O . TYR A 1 180 ? 16.644 6.541 9.397 1.00 86.56 180 TYR A O 1
ATOM 1412 N N . MET A 1 181 ? 16.317 5.091 11.099 1.00 86.44 181 MET A N 1
ATOM 1413 C CA . MET A 1 181 ? 16.860 5.904 12.182 1.00 86.44 181 MET A CA 1
ATOM 1414 C C . MET A 1 181 ? 17.951 5.141 12.936 1.00 86.44 181 MET A C 1
ATOM 1416 O O . MET A 1 181 ? 17.949 3.913 12.995 1.00 86.44 181 MET A O 1
ATOM 1420 N N . LYS A 1 182 ? 18.913 5.871 13.507 1.00 83.69 182 LYS A N 1
ATOM 1421 C CA . LYS A 1 182 ? 19.837 5.301 14.494 1.00 83.69 182 LYS A CA 1
ATOM 1422 C C . LYS A 1 182 ? 19.162 5.360 15.861 1.00 83.69 182 LYS A C 1
ATOM 1424 O O . LYS A 1 182 ? 18.532 6.368 16.173 1.00 83.69 182 LYS A O 1
ATOM 1429 N N . ALA A 1 183 ? 19.329 4.314 16.664 1.00 77.81 183 ALA A N 1
ATOM 1430 C CA . ALA A 1 183 ? 18.956 4.365 18.072 1.00 77.81 183 ALA A CA 1
ATOM 1431 C C . ALA A 1 183 ? 19.703 5.518 18.765 1.00 77.81 183 ALA A C 1
ATOM 1433 O O . ALA A 1 183 ? 20.858 5.803 18.424 1.00 77.81 183 ALA A O 1
ATOM 1434 N N . SER A 1 184 ? 19.050 6.187 19.718 1.00 76.38 184 SER A N 1
ATOM 1435 C CA . SER A 1 184 ? 19.713 7.208 20.533 1.00 76.38 184 SER A CA 1
ATOM 1436 C C . SER A 1 184 ? 20.886 6.589 21.302 1.00 76.38 184 SER A C 1
ATOM 1438 O O . SER A 1 184 ? 20.865 5.397 21.624 1.00 76.38 184 SER A O 1
ATOM 1440 N N . SER A 1 185 ? 21.918 7.387 21.605 1.00 68.88 185 SER A N 1
ATOM 1441 C CA . SER A 1 185 ? 23.061 6.950 22.428 1.00 68.88 185 SER A CA 1
ATOM 1442 C C . SER A 1 185 ? 22.605 6.278 23.721 1.00 68.88 185 SER A C 1
ATOM 1444 O O . SER A 1 185 ? 23.172 5.269 24.133 1.00 68.88 185 SER A O 1
ATOM 1446 N N . ASP A 1 186 ? 21.532 6.803 24.303 1.00 66.75 186 ASP A N 1
ATOM 1447 C CA . ASP A 1 186 ? 20.998 6.382 25.592 1.00 66.75 186 ASP A CA 1
ATOM 1448 C C . ASP A 1 186 ? 20.239 5.057 25.475 1.00 66.75 186 ASP A C 1
ATOM 1450 O O . ASP A 1 186 ? 20.397 4.179 26.322 1.00 66.75 186 ASP A O 1
ATOM 1454 N N . ALA A 1 187 ? 19.493 4.847 24.383 1.00 63.59 187 ALA A N 1
ATOM 1455 C CA . ALA A 1 187 ? 18.857 3.563 24.090 1.00 63.59 187 ALA A CA 1
ATOM 1456 C C . ALA A 1 187 ? 19.899 2.469 23.803 1.00 63.59 187 ALA A C 1
ATOM 1458 O O . ALA A 1 187 ? 19.767 1.336 24.272 1.00 63.59 187 ALA A O 1
ATOM 1459 N N . VAL A 1 188 ? 20.978 2.811 23.089 1.00 64.56 188 VAL A N 1
ATOM 1460 C CA . VAL A 1 188 ? 22.111 1.902 22.852 1.00 64.56 188 VAL A CA 1
ATOM 1461 C C . VAL A 1 188 ? 22.800 1.550 24.174 1.00 64.56 188 VAL A C 1
ATOM 1463 O O . VAL A 1 188 ? 23.039 0.371 24.444 1.00 64.56 188 VAL A O 1
ATOM 1466 N N . ALA A 1 189 ? 23.061 2.539 25.032 1.00 65.06 189 ALA A N 1
ATOM 1467 C CA . ALA A 1 189 ? 23.646 2.327 26.354 1.00 65.06 189 ALA A CA 1
ATOM 1468 C C . ALA A 1 189 ? 22.752 1.449 27.249 1.00 65.06 189 ALA A C 1
ATOM 1470 O O . ALA A 1 189 ? 23.243 0.502 27.870 1.00 65.06 189 ALA A O 1
ATOM 1471 N N . ALA A 1 190 ? 21.437 1.688 27.257 1.00 68.69 190 ALA A N 1
ATOM 1472 C CA . ALA A 1 190 ? 20.469 0.874 27.988 1.00 68.69 190 ALA A CA 1
ATOM 1473 C C . ALA A 1 190 ? 20.432 -0.580 27.480 1.00 68.69 190 ALA A C 1
ATOM 1475 O O . ALA A 1 190 ? 20.450 -1.517 28.281 1.00 68.69 190 ALA A O 1
ATOM 1476 N N . ALA A 1 191 ? 20.457 -0.795 26.161 1.00 66.06 191 ALA A N 1
ATOM 1477 C CA . ALA A 1 191 ? 20.499 -2.132 25.567 1.00 66.06 191 ALA A CA 1
ATOM 1478 C C . ALA A 1 191 ? 21.794 -2.890 25.920 1.00 66.06 191 ALA A C 1
ATOM 1480 O O . ALA A 1 191 ? 21.749 -4.081 26.254 1.00 66.06 191 ALA A O 1
ATOM 1481 N N . HIS A 1 192 ? 22.945 -2.208 25.911 1.00 70.06 192 HIS A N 1
ATOM 1482 C CA . HIS A 1 192 ? 24.213 -2.768 26.388 1.00 70.06 192 HIS A CA 1
ATOM 1483 C C . HIS A 1 192 ? 24.138 -3.151 27.874 1.00 70.06 192 HIS A C 1
ATOM 1485 O O . HIS A 1 192 ? 24.463 -4.288 28.225 1.00 70.06 192 HIS A O 1
ATOM 1491 N N . ALA A 1 193 ? 23.606 -2.270 28.728 1.00 70.94 193 ALA A N 1
ATOM 1492 C CA . ALA A 1 193 ? 23.424 -2.540 30.153 1.00 70.94 193 ALA A CA 1
ATOM 1493 C C . ALA A 1 193 ? 22.496 -3.744 30.415 1.00 70.94 193 ALA A C 1
ATOM 1495 O O . ALA A 1 193 ? 22.791 -4.583 31.273 1.00 70.94 193 ALA A O 1
ATOM 1496 N N . MET A 1 194 ? 21.407 -3.889 29.649 1.00 70.94 194 MET A N 1
ATOM 1497 C CA . MET A 1 194 ? 20.519 -5.056 29.728 1.00 70.94 194 MET A CA 1
ATOM 1498 C C . MET A 1 194 ? 21.214 -6.348 29.281 1.00 70.94 194 MET A C 1
ATOM 1500 O O . MET A 1 194 ? 21.053 -7.389 29.923 1.00 70.94 194 MET A O 1
ATOM 1504 N N . ARG A 1 195 ? 22.016 -6.305 28.208 1.00 72.31 195 ARG A N 1
ATOM 1505 C CA . ARG A 1 195 ? 22.797 -7.460 27.735 1.00 72.31 195 ARG A CA 1
ATOM 1506 C C . ARG A 1 195 ? 23.828 -7.901 28.772 1.00 72.31 195 ARG A C 1
ATOM 1508 O O . ARG A 1 195 ? 23.995 -9.102 28.995 1.00 72.31 195 ARG A O 1
ATOM 1515 N N . ASP A 1 196 ? 24.475 -6.950 29.433 1.00 76.62 196 ASP A N 1
ATOM 1516 C CA . ASP A 1 196 ? 25.436 -7.229 30.497 1.00 76.62 196 ASP A CA 1
ATOM 1517 C C . ASP A 1 196 ? 24.758 -7.736 31.772 1.00 76.62 196 ASP A C 1
ATOM 1519 O O . ASP A 1 196 ? 25.302 -8.613 32.444 1.00 76.62 196 ASP A O 1
ATOM 1523 N N . ARG A 1 197 ? 23.538 -7.277 32.082 1.00 78.44 197 ARG A N 1
ATOM 1524 C CA . ARG A 1 197 ? 22.714 -7.859 33.154 1.00 78.44 197 ARG A CA 1
ATOM 1525 C C . ARG A 1 197 ? 22.351 -9.313 32.853 1.00 78.44 197 ARG A C 1
ATOM 1527 O O . ARG A 1 197 ? 22.700 -10.175 33.645 1.00 78.44 197 ARG A O 1
ATOM 1534 N N . ARG A 1 198 ? 21.823 -9.621 31.661 1.00 79.19 198 ARG A N 1
ATOM 1535 C CA . ARG A 1 198 ? 21.531 -11.012 31.248 1.00 79.19 198 ARG A CA 1
ATOM 1536 C C . ARG A 1 198 ? 22.764 -11.915 31.299 1.00 79.19 198 ARG A C 1
ATOM 1538 O O . ARG A 1 198 ? 22.669 -13.071 31.697 1.00 79.19 198 ARG A O 1
ATOM 1545 N N . ARG A 1 199 ? 23.939 -11.403 30.912 1.00 83.12 199 ARG A N 1
ATOM 1546 C CA . ARG A 1 199 ? 25.212 -12.136 31.029 1.00 83.12 199 ARG A CA 1
ATOM 1547 C C . ARG A 1 199 ? 25.606 -12.389 32.483 1.00 83.12 199 ARG A C 1
ATOM 1549 O O . ARG A 1 199 ? 26.136 -13.461 32.770 1.00 83.12 199 ARG A O 1
ATOM 1556 N N . ARG A 1 200 ? 25.376 -11.429 33.384 1.00 84.19 200 ARG A N 1
ATOM 1557 C CA . ARG A 1 200 ? 25.601 -11.598 34.827 1.00 84.19 200 ARG A CA 1
ATOM 1558 C C . ARG A 1 200 ? 24.633 -12.612 35.424 1.00 84.19 200 ARG A C 1
ATOM 1560 O O . ARG A 1 200 ? 25.106 -13.537 36.072 1.00 84.19 200 ARG A O 1
ATOM 1567 N N . ASP A 1 201 ? 23.347 -12.511 35.114 1.00 85.62 201 ASP A N 1
ATOM 1568 C CA . ASP A 1 201 ? 22.316 -13.437 35.595 1.00 85.62 201 ASP A CA 1
ATOM 1569 C C . ASP A 1 201 ? 22.604 -14.870 35.108 1.00 85.62 201 ASP A C 1
ATOM 1571 O O . ASP A 1 201 ? 22.609 -15.811 35.895 1.00 85.62 201 ASP A O 1
ATOM 1575 N N . ALA A 1 202 ? 22.988 -15.042 33.836 1.00 80.62 202 ALA A N 1
ATOM 1576 C CA . ALA A 1 202 ? 23.394 -16.342 33.293 1.00 80.62 202 ALA A CA 1
ATOM 1577 C C . ALA A 1 202 ? 24.685 -16.896 33.931 1.00 80.62 202 ALA A C 1
ATOM 1579 O O . ALA A 1 202 ? 24.841 -18.111 34.068 1.00 80.62 202 ALA A O 1
ATOM 1580 N N . ARG A 1 203 ? 25.632 -16.029 34.321 1.00 83.69 203 ARG A N 1
ATOM 1581 C CA . ARG A 1 203 ? 26.831 -16.438 35.076 1.00 83.69 203 ARG A CA 1
ATOM 1582 C C . ARG A 1 203 ? 26.472 -16.846 36.503 1.00 83.69 203 ARG A C 1
ATOM 1584 O O . ARG A 1 203 ? 26.981 -17.860 36.963 1.00 83.69 203 ARG A O 1
ATOM 1591 N N . GLN A 1 204 ? 25.600 -16.097 37.175 1.00 81.44 204 GLN A N 1
ATOM 1592 C CA . GLN A 1 204 ? 25.124 -16.420 38.521 1.00 81.44 204 GLN A CA 1
ATOM 1593 C C . GLN A 1 204 ? 24.349 -17.739 38.541 1.00 81.44 204 GLN A C 1
ATOM 1595 O O . GLN A 1 204 ? 24.640 -18.581 39.384 1.00 81.44 204 GLN A O 1
ATOM 1600 N N . ALA A 1 205 ? 23.471 -17.970 37.561 1.00 77.94 205 ALA A N 1
ATOM 1601 C CA . ALA A 1 205 ? 22.761 -19.237 37.404 1.00 77.94 205 ALA A CA 1
ATOM 1602 C C . ALA A 1 205 ? 23.732 -20.427 37.273 1.00 77.94 205 ALA A C 1
ATOM 1604 O O . ALA A 1 205 ? 23.597 -21.414 37.989 1.00 77.94 205 ALA A O 1
ATOM 1605 N N . LYS A 1 206 ? 24.790 -20.306 36.454 1.00 80.00 206 LYS A N 1
ATOM 1606 C CA . LYS A 1 206 ? 25.833 -21.347 36.329 1.00 80.00 206 LYS A CA 1
ATOM 1607 C C . LYS A 1 206 ? 26.652 -21.565 37.605 1.00 80.00 206 LYS A C 1
ATOM 1609 O O . LYS A 1 206 ? 27.148 -22.666 37.829 1.00 80.00 206 LYS A O 1
ATOM 1614 N N . VAL A 1 207 ? 26.860 -20.526 38.414 1.00 79.12 207 VAL A N 1
ATOM 1615 C CA . VAL A 1 207 ? 27.566 -20.646 39.702 1.00 79.12 207 VAL A CA 1
ATOM 1616 C C . VAL A 1 207 ? 26.685 -21.356 40.730 1.00 79.12 207 VAL A C 1
ATOM 1618 O O . VAL A 1 207 ? 27.173 -22.255 41.409 1.00 79.12 207 VAL A O 1
ATOM 1621 N N . GLN A 1 208 ? 25.395 -21.020 40.791 1.00 71.81 208 GLN A N 1
ATOM 1622 C CA . GLN A 1 208 ? 24.424 -21.695 41.658 1.00 71.81 208 GLN A CA 1
ATOM 1623 C C . GLN A 1 208 ? 24.258 -23.173 41.288 1.00 71.81 208 GLN A C 1
ATOM 1625 O O . GLN A 1 208 ? 24.251 -24.028 42.166 1.00 71.81 208 GLN A O 1
ATOM 1630 N N . GLU A 1 209 ? 24.228 -23.496 39.995 1.00 69.62 209 GLU A N 1
ATOM 1631 C CA . GLU A 1 209 ? 24.154 -24.878 39.507 1.00 69.62 209 GLU A CA 1
ATOM 1632 C C . GLU A 1 209 ? 25.398 -25.701 39.902 1.00 69.62 209 GLU A C 1
ATOM 1634 O O . GLU A 1 209 ? 25.292 -26.863 40.295 1.00 69.62 209 GLU A O 1
ATOM 1639 N N . ARG A 1 210 ? 26.588 -25.081 39.903 1.00 66.31 210 ARG A N 1
ATOM 1640 C CA . ARG A 1 210 ? 27.829 -25.709 40.396 1.00 66.31 210 ARG A CA 1
ATOM 1641 C C . ARG A 1 210 ? 27.860 -25.891 41.914 1.00 66.31 210 ARG A C 1
ATOM 1643 O O . ARG A 1 210 ? 28.473 -26.847 42.379 1.00 66.31 210 ARG A O 1
ATOM 1650 N N . GLN A 1 211 ? 27.227 -25.000 42.675 1.00 60.94 211 GLN A N 1
ATOM 1651 C CA . GLN A 1 211 ? 27.133 -25.112 44.134 1.00 60.94 211 GLN A CA 1
ATOM 1652 C C . GLN A 1 211 ? 26.086 -26.161 44.554 1.00 60.94 211 GLN A C 1
ATOM 1654 O O . GLN A 1 211 ? 26.377 -26.984 45.415 1.00 60.94 211 GLN A O 1
ATOM 1659 N N . GLY A 1 212 ? 24.937 -26.245 43.870 1.00 56.44 212 GLY A N 1
ATOM 1660 C CA . GLY A 1 212 ? 23.918 -27.281 44.116 1.00 56.44 212 GLY A CA 1
ATOM 1661 C C . GLY A 1 212 ? 24.315 -28.694 43.651 1.00 56.44 212 GLY A C 1
ATOM 1662 O O . GLY A 1 212 ? 23.868 -29.694 44.216 1.00 56.44 212 GLY A O 1
ATOM 1663 N N . GLY A 1 213 ? 25.205 -28.806 42.658 1.00 50.97 213 GLY A N 1
ATOM 1664 C CA . GLY A 1 213 ? 25.781 -30.088 42.232 1.00 50.97 213 GLY A CA 1
ATOM 1665 C C . GLY A 1 213 ? 26.813 -30.677 43.206 1.00 50.97 213 GLY A C 1
ATOM 1666 O O . GLY A 1 213 ? 27.079 -31.876 43.158 1.00 50.97 213 GLY A O 1
ATOM 1667 N N . ALA A 1 214 ? 27.385 -29.866 44.103 1.00 48.97 214 ALA A N 1
ATOM 1668 C CA . ALA A 1 214 ? 28.348 -30.331 45.102 1.00 48.97 214 ALA A CA 1
ATOM 1669 C C . ALA A 1 214 ? 27.670 -30.919 46.356 1.00 48.97 214 ALA A C 1
ATOM 1671 O O . ALA A 1 214 ? 28.240 -31.792 47.006 1.00 48.97 214 ALA A O 1
ATOM 1672 N N . GLU A 1 215 ? 26.439 -30.504 46.673 1.00 48.78 215 GLU A N 1
ATOM 1673 C CA . GLU A 1 215 ? 25.717 -30.967 47.868 1.00 48.78 215 GLU A CA 1
ATOM 1674 C C . GLU A 1 215 ? 24.914 -32.261 47.636 1.00 48.78 215 GLU A C 1
ATOM 1676 O O . GLU A 1 215 ? 24.653 -33.010 48.575 1.00 48.78 215 GLU A O 1
ATOM 1681 N N . SER A 1 216 ? 24.581 -32.596 46.384 1.00 47.56 216 SER A N 1
ATOM 1682 C CA . SER A 1 216 ? 23.763 -33.778 46.055 1.00 47.56 216 SER A CA 1
ATOM 1683 C C . SER A 1 216 ? 24.549 -35.081 45.846 1.00 47.56 216 SER A C 1
ATOM 1685 O O . SER A 1 216 ? 23.940 -36.150 45.789 1.00 47.56 216 SER A O 1
ATOM 1687 N N . ASN A 1 217 ? 25.887 -35.041 45.799 1.00 45.47 217 ASN A N 1
ATOM 1688 C CA . ASN A 1 217 ? 26.714 -36.223 45.508 1.00 45.47 217 ASN A CA 1
ATOM 1689 C C . ASN A 1 217 ? 27.422 -36.841 46.732 1.00 45.47 217 ASN A C 1
ATOM 1691 O O . ASN A 1 217 ? 28.203 -37.777 46.580 1.00 45.47 217 ASN A O 1
ATOM 1695 N N . CYS A 1 218 ? 27.137 -36.363 47.950 1.00 41.56 218 CYS A N 1
ATOM 1696 C CA . CYS A 1 218 ? 27.798 -36.832 49.178 1.00 41.56 218 CYS A CA 1
ATOM 1697 C C . CYS A 1 218 ? 26.942 -37.766 50.065 1.00 41.56 218 CYS A C 1
ATOM 1699 O O . CYS A 1 218 ? 27.357 -38.098 51.170 1.00 41.56 218 CYS A O 1
ATOM 1701 N N . SER A 1 219 ? 25.761 -38.222 49.614 1.00 46.47 219 SER A N 1
ATOM 1702 C CA . SER A 1 219 ? 24.850 -39.042 50.449 1.00 46.47 219 SER A CA 1
ATOM 1703 C C . SER A 1 219 ? 24.468 -40.418 49.879 1.00 46.47 219 SER A C 1
ATOM 1705 O O . SER A 1 219 ? 23.520 -41.053 50.335 1.00 46.47 219 SER A O 1
ATOM 1707 N N . ARG A 1 220 ? 25.219 -40.943 48.904 1.00 44.75 220 ARG A N 1
ATOM 1708 C CA . ARG A 1 220 ? 25.044 -42.322 48.415 1.00 44.75 220 ARG A CA 1
ATOM 1709 C C . ARG A 1 220 ? 26.366 -43.077 48.445 1.00 44.75 220 ARG A C 1
ATOM 1711 O O . ARG A 1 220 ? 27.021 -43.219 47.427 1.00 44.75 220 ARG A O 1
ATOM 1718 N N . ASN A 1 221 ? 26.744 -43.560 49.626 1.00 40.41 221 ASN A N 1
ATOM 1719 C CA . ASN A 1 221 ? 27.543 -44.777 49.765 1.00 40.41 221 ASN A CA 1
ATOM 1720 C C . ASN A 1 221 ? 27.370 -45.358 51.173 1.00 40.41 221 ASN A C 1
ATOM 1722 O O . ASN A 1 221 ? 28.001 -44.928 52.134 1.00 40.41 221 ASN A O 1
ATOM 1726 N N . GLY A 1 222 ? 26.497 -46.358 51.279 1.00 36.06 222 GLY A N 1
ATOM 1727 C CA . GLY A 1 222 ? 26.349 -47.193 52.463 1.00 36.06 222 GLY A CA 1
ATOM 1728 C C . GLY A 1 222 ? 25.484 -48.418 52.168 1.00 36.06 222 GLY A C 1
ATOM 1729 O O . GLY A 1 222 ? 24.295 -48.253 51.916 1.00 36.06 222 GLY A O 1
ATOM 1730 N N . ARG A 1 223 ? 26.094 -49.614 52.308 1.00 37.41 223 ARG A N 1
ATOM 1731 C CA . ARG A 1 223 ? 25.562 -51.003 52.175 1.00 37.41 223 ARG A CA 1
ATOM 1732 C C . ARG A 1 223 ? 25.562 -51.509 50.712 1.00 37.41 223 ARG A C 1
ATOM 1734 O O . ARG A 1 223 ? 24.885 -50.925 49.884 1.00 37.41 223 ARG A O 1
ATOM 1741 N N . GLY A 1 224 ? 26.361 -52.489 50.254 1.00 33.22 224 GLY A N 1
ATOM 1742 C CA . GLY A 1 224 ? 26.793 -53.782 50.822 1.00 33.22 224 GLY A CA 1
ATOM 1743 C C . GLY A 1 224 ? 25.700 -54.827 50.544 1.00 33.22 224 GLY A C 1
ATOM 1744 O O . GLY A 1 224 ? 24.604 -54.628 51.041 1.00 33.22 224 GLY A O 1
ATOM 1745 N N . GLY A 1 225 ? 25.841 -55.913 49.779 1.00 33.31 225 GLY A N 1
ATOM 1746 C CA . GLY A 1 225 ? 26.885 -56.518 48.943 1.00 33.31 225 GLY A CA 1
ATOM 1747 C C . GLY A 1 225 ? 26.275 -57.767 48.256 1.00 33.31 225 GLY A C 1
ATOM 1748 O O . GLY A 1 225 ? 25.161 -58.129 48.604 1.00 33.31 225 GLY A O 1
ATOM 1749 N N . GLU A 1 226 ? 26.962 -58.394 47.291 1.00 32.78 226 GLU A N 1
ATOM 1750 C CA . GLU A 1 226 ? 27.067 -59.863 47.100 1.00 32.78 226 GLU A CA 1
ATOM 1751 C C . GLU A 1 226 ? 27.778 -60.206 45.779 1.00 32.78 226 GLU A C 1
ATOM 1753 O O . GLU A 1 226 ? 27.522 -59.631 44.723 1.00 32.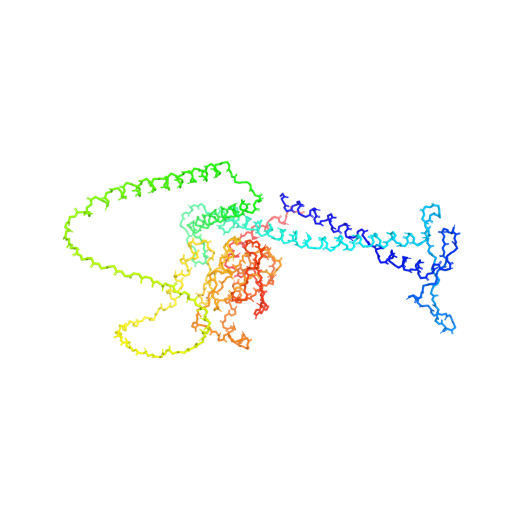78 226 GLU A O 1
ATOM 1758 N N . ARG A 1 227 ? 28.720 -61.150 45.873 1.00 33.16 227 ARG A N 1
ATOM 1759 C CA . ARG A 1 227 ? 29.496 -61.734 44.774 1.00 33.16 227 ARG A CA 1
ATOM 1760 C C . ARG A 1 227 ? 28.759 -62.954 44.226 1.00 33.16 227 ARG A C 1
ATOM 1762 O O . ARG A 1 227 ? 28.410 -63.817 45.027 1.00 33.16 227 ARG A O 1
ATOM 1769 N N . ARG A 1 228 ? 28.686 -63.113 42.900 1.00 32.88 228 ARG A N 1
ATOM 1770 C CA . ARG A 1 228 ? 28.775 -64.426 42.231 1.00 32.88 228 ARG A CA 1
ATOM 1771 C C . ARG A 1 228 ? 29.468 -64.291 40.878 1.00 32.88 228 ARG A C 1
ATOM 1773 O O . ARG A 1 228 ? 29.090 -63.463 40.057 1.00 32.88 228 ARG A O 1
ATOM 1780 N N . ASP A 1 229 ? 30.488 -65.120 40.698 1.00 35.09 229 ASP A N 1
ATOM 1781 C CA . ASP A 1 229 ? 31.254 -65.305 39.471 1.00 35.09 229 ASP A CA 1
ATOM 1782 C C . ASP A 1 229 ? 30.449 -66.066 38.404 1.00 35.09 229 ASP A C 1
ATOM 1784 O O . ASP A 1 229 ? 29.693 -66.985 38.717 1.00 35.09 229 ASP A O 1
ATOM 1788 N N . GLY A 1 230 ? 30.678 -65.732 37.131 1.00 33.03 230 GLY A N 1
ATOM 1789 C CA . GLY A 1 230 ? 30.177 -66.484 35.978 1.00 33.03 230 GLY A CA 1
ATOM 1790 C C . GLY A 1 230 ? 30.729 -65.943 34.657 1.00 33.03 230 GLY A C 1
ATOM 1791 O O . GLY A 1 230 ? 30.229 -64.957 34.129 1.00 33.03 230 GLY A O 1
ATOM 1792 N N . LYS A 1 231 ? 31.787 -66.576 34.137 1.00 35.75 231 LYS A N 1
ATOM 1793 C CA . LYS A 1 231 ? 32.391 -66.319 32.815 1.00 35.75 231 LYS A CA 1
ATOM 1794 C C . LYS A 1 231 ? 31.479 -66.822 31.685 1.00 35.75 231 LYS A C 1
ATOM 1796 O O . LYS A 1 231 ? 30.907 -67.897 31.826 1.00 35.75 231 LYS A O 1
ATOM 1801 N N . GLY A 1 232 ? 31.468 -66.146 30.530 1.00 30.09 232 GLY A N 1
ATOM 1802 C CA . GLY A 1 232 ? 30.911 -66.725 29.296 1.00 30.09 232 GLY A CA 1
ATOM 1803 C C . GLY A 1 232 ? 30.686 -65.756 28.131 1.00 30.09 232 GLY A C 1
ATOM 1804 O O . GLY A 1 232 ? 29.582 -65.280 27.928 1.00 30.09 232 GLY A O 1
ATOM 1805 N N . SER A 1 233 ? 31.761 -65.491 27.388 1.00 30.98 233 SER A N 1
ATOM 1806 C CA . SER A 1 233 ? 31.862 -65.147 25.954 1.00 30.98 233 SER A CA 1
ATOM 1807 C C . SER A 1 233 ? 30.602 -64.905 25.091 1.00 30.98 233 SER A C 1
ATOM 1809 O O . SER A 1 233 ? 29.849 -65.833 24.822 1.00 30.98 233 SER A O 1
ATOM 1811 N N . GLY A 1 234 ? 30.586 -63.741 24.426 1.00 29.36 234 GLY A N 1
ATOM 1812 C CA . GLY A 1 234 ? 30.768 -63.663 22.966 1.00 29.36 234 GLY A CA 1
ATOM 1813 C C . GLY A 1 234 ? 29.525 -63.621 22.066 1.00 29.36 234 GLY A C 1
ATOM 1814 O O . GLY A 1 234 ? 28.871 -64.635 21.865 1.00 29.36 234 GLY A O 1
ATOM 1815 N N . GLY A 1 235 ? 29.356 -62.496 21.358 1.00 29.12 235 GLY A N 1
ATOM 1816 C CA . GLY A 1 235 ? 28.876 -62.505 19.970 1.00 29.12 235 GLY A CA 1
ATOM 1817 C C . GLY A 1 235 ? 27.665 -61.630 19.651 1.00 29.12 235 GLY A C 1
ATOM 1818 O O . GLY A 1 235 ? 26.594 -62.170 19.411 1.00 29.12 235 GLY A O 1
ATOM 1819 N N . ASP A 1 236 ? 27.855 -60.315 19.498 1.00 29.34 236 ASP A N 1
ATOM 1820 C CA . ASP A 1 236 ? 26.864 -59.466 18.824 1.00 29.34 236 ASP A CA 1
ATOM 1821 C C . ASP A 1 236 ? 27.148 -59.396 17.319 1.00 29.34 236 ASP A C 1
ATOM 1823 O O . ASP A 1 236 ? 28.105 -58.774 16.847 1.00 29.34 236 ASP A O 1
ATOM 1827 N N . ARG A 1 237 ? 26.284 -60.067 16.551 1.00 31.84 237 ARG A N 1
ATOM 1828 C CA . ARG A 1 237 ? 26.107 -59.851 15.115 1.00 31.84 237 ARG A CA 1
ATOM 1829 C C . ARG A 1 237 ? 24.925 -58.904 14.902 1.00 31.84 237 ARG A C 1
ATOM 1831 O O . ARG A 1 237 ? 23.799 -59.244 15.227 1.00 31.84 237 ARG A O 1
ATOM 1838 N N . ARG A 1 238 ? 25.209 -57.820 14.179 1.00 27.98 238 ARG A N 1
ATOM 1839 C CA . ARG A 1 238 ? 24.520 -57.436 12.933 1.00 27.98 238 ARG A CA 1
ATOM 1840 C C . ARG A 1 238 ? 22.998 -57.197 13.047 1.00 27.98 238 ARG A C 1
ATOM 1842 O O . ARG A 1 238 ? 22.206 -58.103 12.823 1.00 27.98 238 ARG A O 1
ATOM 1849 N N . CYS A 1 239 ? 22.599 -55.939 13.236 1.00 29.00 239 CYS A N 1
ATOM 1850 C CA . CYS A 1 239 ? 21.257 -55.459 12.898 1.00 29.00 239 CYS A CA 1
ATOM 1851 C C . CYS A 1 239 ? 21.228 -54.967 11.439 1.00 29.00 239 CYS A C 1
ATOM 1853 O O . CYS A 1 239 ? 21.945 -54.045 11.051 1.00 29.00 239 CYS A O 1
ATOM 1855 N N . GLY A 1 240 ? 20.429 -55.651 10.619 1.00 27.00 240 GLY A N 1
ATOM 1856 C CA . GLY A 1 240 ? 20.059 -55.254 9.267 1.00 27.00 240 GLY A CA 1
ATOM 1857 C C . GLY A 1 240 ? 18.656 -54.643 9.235 1.00 27.00 240 GLY A C 1
ATOM 1858 O O . GLY A 1 240 ? 17.778 -55.075 9.970 1.00 27.00 240 GLY A O 1
ATOM 1859 N N . SER A 1 241 ? 18.517 -53.622 8.387 1.00 31.78 241 SER A N 1
ATOM 1860 C CA . SER A 1 241 ? 17.398 -53.289 7.482 1.00 31.78 241 SER A CA 1
ATOM 1861 C C . SER A 1 241 ? 15.954 -53.744 7.773 1.00 31.78 241 SER A C 1
ATOM 1863 O O . SER A 1 241 ? 15.698 -54.943 7.826 1.00 31.78 241 SER A O 1
ATOM 1865 N N . ALA A 1 242 ? 15.027 -52.770 7.716 1.00 28.08 242 ALA A N 1
ATOM 1866 C CA . ALA A 1 242 ? 13.706 -52.725 7.025 1.00 28.08 242 ALA A CA 1
ATOM 1867 C C . ALA A 1 242 ? 12.801 -51.733 7.805 1.00 28.08 242 ALA A C 1
ATOM 1869 O O . ALA A 1 242 ? 12.782 -51.798 9.026 1.00 28.08 242 ALA A O 1
ATOM 1870 N N . SER A 1 243 ? 12.229 -50.645 7.264 1.00 30.69 243 SER A N 1
ATOM 1871 C CA . SER A 1 243 ? 11.234 -50.463 6.180 1.00 30.69 243 SER A CA 1
ATOM 1872 C C . SER A 1 243 ? 9.853 -51.082 6.470 1.00 30.69 243 SER A C 1
ATOM 1874 O O . SER A 1 243 ? 9.801 -52.171 7.026 1.00 30.69 243 SER A O 1
ATOM 1876 N N . TYR A 1 244 ? 8.797 -50.384 6.004 1.00 26.41 244 TYR A N 1
ATOM 1877 C CA . TYR A 1 244 ? 7.334 -50.572 6.163 1.00 26.41 244 TYR A CA 1
ATOM 1878 C C . TYR A 1 244 ? 6.743 -50.026 7.475 1.00 26.41 244 TYR A C 1
ATOM 1880 O O . TYR A 1 244 ? 7.330 -50.211 8.529 1.00 26.41 244 TYR A O 1
ATOM 1888 N N . GLY A 1 245 ? 5.606 -49.325 7.530 1.00 27.22 245 GLY A N 1
ATOM 1889 C CA . GLY A 1 245 ? 4.537 -49.064 6.563 1.00 27.22 245 GLY A CA 1
ATOM 1890 C C . GLY A 1 245 ? 3.192 -49.074 7.313 1.00 27.22 245 GLY A C 1
ATOM 1891 O O . GLY A 1 245 ? 2.894 -50.059 7.969 1.00 27.22 245 GLY A O 1
ATOM 1892 N N . ASP A 1 246 ? 2.439 -47.974 7.226 1.00 26.86 246 ASP A N 1
ATOM 1893 C CA . ASP A 1 246 ? 0.978 -47.920 7.043 1.00 26.86 246 ASP A CA 1
ATOM 1894 C C . ASP A 1 246 ? -0.048 -48.564 8.031 1.00 26.86 246 ASP A C 1
ATOM 1896 O O . ASP A 1 246 ? -0.226 -49.772 8.091 1.00 26.86 246 ASP A O 1
ATOM 1900 N N . VAL A 1 247 ? -0.830 -47.649 8.647 1.00 28.44 247 VAL A N 1
ATOM 1901 C CA . VAL A 1 247 ? -2.303 -47.574 8.900 1.00 28.44 247 VAL A CA 1
ATOM 1902 C C . VAL A 1 247 ? -3.034 -48.487 9.938 1.00 28.44 247 VAL A C 1
ATOM 1904 O O . VAL A 1 247 ? -2.895 -49.702 9.969 1.00 28.44 247 VAL A O 1
ATOM 1907 N N . ILE A 1 248 ? -3.987 -47.820 10.628 1.00 27.23 248 ILE A N 1
ATOM 1908 C CA . ILE A 1 248 ? -5.330 -48.195 11.169 1.00 27.23 248 ILE A CA 1
ATOM 1909 C C . ILE A 1 248 ? -5.461 -48.557 12.670 1.00 27.23 248 ILE A C 1
ATOM 1911 O O . ILE A 1 248 ? -4.801 -49.463 13.162 1.00 27.23 248 ILE A O 1
ATOM 1915 N N . GLY A 1 249 ? -6.442 -47.905 13.326 1.00 23.91 249 GLY A N 1
ATOM 1916 C CA . GLY A 1 249 ? -7.232 -48.405 14.473 1.00 23.91 249 GLY A CA 1
ATOM 1917 C C . GLY A 1 249 ? -7.076 -47.577 15.759 1.00 23.91 249 GLY A C 1
ATOM 1918 O O . GLY A 1 249 ? -5.967 -47.172 16.068 1.00 23.91 249 GLY A O 1
ATOM 1919 N N . GLU A 1 250 ? -8.079 -47.241 16.574 1.00 26.64 250 GLU A N 1
ATOM 1920 C CA . GLU A 1 250 ? -9.485 -47.648 16.701 1.00 26.64 250 GLU A CA 1
ATOM 1921 C C . GLU A 1 250 ? -10.275 -46.591 17.520 1.00 26.64 250 GLU A C 1
ATOM 1923 O O . GLU A 1 250 ? -9.706 -45.653 18.080 1.00 26.64 250 GLU A O 1
ATOM 1928 N N . ILE A 1 251 ? -11.598 -46.767 17.518 1.00 30.05 251 ILE A N 1
ATOM 1929 C CA . ILE A 1 251 ? -12.685 -46.049 18.206 1.00 30.05 251 ILE A CA 1
ATOM 1930 C C . ILE A 1 251 ? -12.778 -46.513 19.680 1.00 30.05 251 ILE A C 1
ATOM 1932 O O . ILE A 1 251 ? -12.387 -47.640 19.962 1.00 30.05 251 ILE A O 1
ATOM 1936 N N . ASP A 1 252 ? -13.268 -45.639 20.577 1.00 26.55 252 ASP A N 1
ATOM 1937 C CA . ASP A 1 252 ? -14.220 -45.886 21.702 1.00 26.55 252 ASP A CA 1
ATOM 1938 C C . ASP A 1 252 ? -13.996 -44.811 22.799 1.00 26.55 252 ASP A C 1
ATOM 1940 O O . ASP A 1 252 ? -12.922 -44.711 23.392 1.00 26.55 252 ASP A O 1
ATOM 1944 N N . ASP A 1 253 ? -14.840 -43.778 22.920 1.00 29.77 253 ASP A N 1
ATOM 1945 C CA . ASP A 1 253 ? -16.115 -43.715 23.666 1.00 29.77 253 ASP A CA 1
ATOM 1946 C C . ASP A 1 253 ? -16.041 -44.265 25.107 1.00 29.77 253 ASP A C 1
ATOM 1948 O O . ASP A 1 253 ? -16.014 -45.471 25.312 1.00 29.77 253 ASP A O 1
ATOM 1952 N N . ASP A 1 254 ? -16.032 -43.385 26.129 1.00 29.88 254 ASP A N 1
ATOM 1953 C CA . ASP A 1 254 ? -17.217 -43.183 26.986 1.00 29.88 254 ASP A CA 1
ATOM 1954 C C . ASP A 1 254 ? -17.037 -42.189 28.166 1.00 29.88 254 ASP A C 1
ATOM 1956 O O . ASP A 1 254 ? -16.028 -42.172 28.871 1.00 29.88 254 ASP A O 1
ATOM 1960 N N . LYS A 1 255 ? -18.149 -41.484 28.446 1.00 30.83 255 LYS A N 1
ATOM 1961 C CA . LYS A 1 255 ? -18.596 -40.851 29.717 1.00 30.83 255 LYS A CA 1
ATOM 1962 C C . LYS A 1 255 ? -18.248 -39.389 30.056 1.00 30.83 255 LYS A C 1
ATOM 1964 O O . LYS A 1 255 ? -17.471 -39.058 30.948 1.00 30.83 255 LYS A O 1
ATOM 1969 N N . CYS A 1 256 ? -19.063 -38.519 29.449 1.00 26.95 256 CYS A N 1
ATOM 1970 C CA . CYS A 1 256 ? -20.056 -37.650 30.122 1.00 26.95 256 CYS A CA 1
ATOM 1971 C C . CYS A 1 256 ? -20.491 -38.141 31.532 1.00 26.95 256 CYS A C 1
ATOM 1973 O O . CYS A 1 256 ? -20.693 -39.333 31.730 1.00 26.95 256 CYS A O 1
ATOM 1975 N N . GLY A 1 257 ? -20.733 -37.326 32.561 1.00 26.91 257 GLY A N 1
ATOM 1976 C CA . GLY A 1 257 ? -20.731 -35.874 32.710 1.00 26.91 257 GLY A CA 1
ATOM 1977 C C . GLY A 1 257 ? -21.213 -35.498 34.121 1.00 26.91 257 GLY A C 1
ATOM 1978 O O . GLY A 1 257 ? -21.670 -36.350 34.878 1.00 26.91 257 GLY A O 1
ATOM 1979 N N . THR A 1 258 ? -21.163 -34.214 34.479 1.00 27.05 258 THR A N 1
ATOM 1980 C CA . THR A 1 258 ? -22.173 -33.627 35.373 1.00 27.05 258 THR A CA 1
ATOM 1981 C C . THR A 1 258 ? -22.544 -32.242 34.870 1.00 27.05 258 THR A C 1
ATOM 1983 O O . THR A 1 258 ? -21.731 -31.328 34.753 1.00 27.05 258 THR A O 1
ATOM 1986 N N . ASN A 1 259 ? -23.823 -32.143 34.546 1.00 29.72 259 ASN A N 1
ATOM 1987 C CA . ASN A 1 259 ? -24.544 -30.968 34.122 1.00 29.72 259 ASN A CA 1
ATOM 1988 C C . ASN A 1 259 ? -24.688 -30.009 35.319 1.00 29.72 259 ASN A C 1
ATOM 1990 O O . ASN A 1 259 ? -25.374 -30.327 36.291 1.00 29.72 259 ASN A O 1
ATOM 1994 N N . LYS A 1 260 ? -24.054 -28.834 35.260 1.00 30.27 260 LYS A N 1
ATOM 1995 C CA . LYS A 1 260 ? -24.505 -27.662 36.020 1.00 30.27 260 LYS A CA 1
ATOM 1996 C C . LYS A 1 260 ? -25.049 -26.653 35.030 1.00 30.27 260 LYS A C 1
ATOM 1998 O O . LYS A 1 260 ? -24.335 -25.797 34.519 1.00 30.27 260 LYS A O 1
ATOM 2003 N N . ASN A 1 261 ? -26.344 -26.805 34.803 1.00 33.75 261 ASN A N 1
ATOM 2004 C CA . ASN A 1 261 ? -27.200 -25.861 34.126 1.00 33.75 261 ASN A CA 1
ATOM 2005 C C . ASN A 1 261 ? -27.082 -24.485 34.809 1.00 33.75 261 ASN A C 1
ATOM 2007 O O . ASN A 1 261 ? -27.572 -24.284 35.922 1.00 33.75 261 ASN A O 1
ATOM 2011 N N . LYS A 1 262 ? -26.389 -23.550 34.159 1.00 31.25 262 LYS A N 1
ATOM 2012 C CA . LYS A 1 262 ? -26.560 -22.117 34.383 1.00 31.25 262 LYS A CA 1
ATOM 2013 C C . LYS A 1 262 ? -27.092 -21.553 33.080 1.00 31.25 262 LYS A C 1
ATOM 2015 O O . LYS A 1 262 ? -26.328 -21.304 32.154 1.00 31.25 262 LYS A O 1
ATOM 2020 N N . ASN A 1 263 ? -28.406 -21.367 33.036 1.00 36.72 263 ASN A N 1
ATOM 2021 C CA . ASN A 1 263 ? -29.036 -20.447 32.105 1.00 36.72 263 ASN A CA 1
ATOM 2022 C C . ASN A 1 263 ? -28.278 -19.118 32.185 1.00 36.72 263 ASN A C 1
ATOM 2024 O O . ASN A 1 263 ? -28.245 -18.500 33.251 1.00 36.72 263 ASN A O 1
ATOM 2028 N N . ASN A 1 264 ? -27.651 -18.695 31.092 1.00 35.50 264 ASN A N 1
ATOM 2029 C CA . ASN A 1 264 ? -27.158 -17.333 30.981 1.00 35.50 264 ASN A CA 1
ATOM 2030 C C . ASN A 1 264 ? -27.377 -16.830 29.558 1.00 35.50 264 ASN A C 1
ATOM 2032 O O . ASN A 1 264 ? -26.568 -17.044 28.660 1.00 35.50 264 ASN A O 1
ATOM 2036 N N . SER A 1 265 ? -28.505 -16.159 29.373 1.00 36.59 265 SER A N 1
ATOM 2037 C CA . SER A 1 265 ? -28.765 -15.245 28.271 1.00 36.59 265 SER A CA 1
ATOM 2038 C C . SER A 1 265 ? -27.805 -14.049 28.373 1.00 36.59 265 SER A C 1
ATOM 2040 O O . SER A 1 265 ? -28.197 -13.003 28.885 1.00 36.59 265 SER A O 1
ATOM 2042 N N . ASN A 1 266 ? -26.524 -14.234 28.016 1.00 37.91 266 ASN A N 1
ATOM 2043 C CA . ASN A 1 266 ? -25.520 -13.158 28.000 1.00 37.91 266 ASN A CA 1
ATOM 2044 C C . ASN A 1 266 ? -24.200 -13.511 27.259 1.00 37.91 266 ASN A C 1
ATOM 2046 O O . ASN A 1 266 ? -23.130 -13.053 27.664 1.00 37.91 266 ASN A O 1
ATOM 2050 N N . SER A 1 267 ? -24.223 -14.345 26.207 1.00 43.84 267 SER A N 1
ATOM 2051 C CA . SER A 1 267 ? -22.999 -14.749 25.475 1.00 43.84 267 SER A CA 1
ATOM 2052 C C . SER A 1 267 ? -22.302 -13.566 24.787 1.00 43.84 267 SER A C 1
ATOM 2054 O O . SER A 1 267 ? -21.085 -13.419 24.928 1.00 43.84 267 SER A O 1
ATOM 2056 N N . ASN A 1 268 ? -23.069 -12.666 24.160 1.00 44.03 268 ASN A N 1
ATOM 2057 C CA . ASN A 1 268 ? -22.537 -11.538 23.380 1.00 44.03 268 ASN A CA 1
ATOM 2058 C C . ASN A 1 268 ? -21.699 -10.543 24.204 1.00 44.03 268 ASN A C 1
ATOM 2060 O O . ASN A 1 268 ? -20.707 -10.015 23.705 1.00 44.03 268 ASN A O 1
ATOM 2064 N N . ASN A 1 269 ? -22.022 -10.337 25.487 1.00 45.66 269 ASN A N 1
ATOM 2065 C CA . ASN A 1 269 ? -21.268 -9.408 26.338 1.00 45.66 269 ASN A CA 1
ATOM 2066 C C . ASN A 1 269 ? -19.865 -9.936 26.695 1.00 45.66 269 ASN A C 1
ATOM 2068 O O . ASN A 1 269 ? -18.917 -9.165 26.822 1.00 45.66 269 ASN A O 1
ATOM 2072 N N . SER A 1 270 ? -19.709 -11.256 26.835 1.00 55.88 270 SER A N 1
ATOM 2073 C CA . SER A 1 270 ? -18.441 -11.861 27.272 1.00 55.88 270 SER A CA 1
ATOM 2074 C C . SER A 1 270 ? -17.339 -11.803 26.209 1.00 55.88 270 SER A C 1
ATOM 2076 O O . SER A 1 270 ? -16.157 -11.669 26.534 1.00 55.88 270 SER A O 1
ATOM 2078 N N . GLU A 1 271 ? -17.729 -11.871 24.938 1.00 58.97 271 GLU A N 1
ATOM 2079 C CA . GLU A 1 271 ? -16.814 -11.854 23.801 1.00 58.97 271 GLU A CA 1
ATOM 2080 C C . GLU A 1 271 ? -16.393 -10.424 23.441 1.00 58.97 271 GLU A C 1
ATOM 2082 O O . GLU A 1 271 ? -15.198 -10.158 23.282 1.00 58.97 271 GLU A O 1
ATOM 2087 N N . TRP A 1 272 ? -17.349 -9.486 23.457 1.00 53.94 272 TRP A N 1
ATOM 2088 C CA . TRP A 1 272 ? -17.091 -8.047 23.368 1.00 53.94 272 TRP A CA 1
ATOM 2089 C C . TRP A 1 272 ? -16.097 -7.576 24.436 1.00 53.94 272 TRP A C 1
ATOM 2091 O O . TRP A 1 272 ? -15.116 -6.900 24.125 1.00 53.94 272 TRP A O 1
ATOM 2101 N N . GLU A 1 273 ? -16.292 -7.977 25.698 1.00 60.53 273 GLU A N 1
ATOM 2102 C CA . GLU A 1 273 ? -15.370 -7.626 26.781 1.00 60.53 273 GLU A CA 1
ATOM 2103 C C . GLU A 1 273 ? -13.950 -8.163 26.545 1.00 60.53 273 GLU A C 1
ATOM 2105 O O . GLU A 1 273 ? -12.971 -7.493 26.883 1.00 60.53 273 GLU A O 1
ATOM 2110 N N . GLY A 1 274 ? -13.814 -9.362 25.971 1.00 66.19 274 GLY A N 1
ATOM 2111 C CA . GLY A 1 274 ? -12.517 -9.948 25.628 1.00 66.19 274 GLY A CA 1
ATOM 2112 C C . GLY A 1 274 ? -11.786 -9.156 24.544 1.00 66.19 274 GLY A C 1
ATOM 2113 O O . GLY A 1 274 ? -10.598 -8.843 24.686 1.00 66.19 274 GLY A O 1
ATOM 2114 N N . ASP A 1 275 ? -12.509 -8.771 23.497 1.00 65.81 275 ASP A N 1
ATOM 2115 C CA . ASP A 1 275 ? -11.969 -8.026 22.362 1.00 65.81 275 ASP A CA 1
ATOM 2116 C C . ASP A 1 275 ? -11.648 -6.574 22.723 1.00 65.81 275 ASP A C 1
ATOM 2118 O O . ASP A 1 275 ? -10.567 -6.079 22.398 1.00 65.81 275 ASP A O 1
ATOM 2122 N N . ALA A 1 276 ? -12.516 -5.916 23.493 1.00 65.31 276 ALA A N 1
ATOM 2123 C CA . ALA A 1 276 ? -12.276 -4.578 24.022 1.00 65.31 276 ALA A CA 1
ATOM 2124 C C . ALA A 1 276 ? -11.056 -4.545 24.960 1.00 65.31 276 ALA A C 1
ATOM 2126 O O . ALA A 1 276 ? -10.273 -3.590 24.930 1.00 65.31 276 ALA A O 1
ATOM 2127 N N . ARG A 1 277 ? -10.828 -5.601 25.758 1.00 73.56 277 ARG A N 1
ATOM 2128 C CA . ARG A 1 277 ? -9.620 -5.739 26.595 1.00 73.56 277 ARG A CA 1
ATOM 2129 C C . ARG A 1 277 ? -8.356 -5.893 25.751 1.00 73.56 277 ARG A C 1
ATOM 2131 O O . ARG A 1 277 ? -7.355 -5.240 26.053 1.00 73.56 277 ARG A O 1
ATOM 2138 N N . LEU A 1 278 ? -8.385 -6.719 24.701 1.00 75.06 278 LEU A N 1
ATOM 2139 C CA . LEU A 1 278 ? -7.254 -6.882 23.782 1.00 75.06 278 LEU A CA 1
ATOM 2140 C C . LEU A 1 278 ? -6.945 -5.569 23.052 1.00 75.06 278 LEU A C 1
ATOM 2142 O O . LEU A 1 278 ? -5.804 -5.111 23.056 1.00 75.06 278 LEU A O 1
ATOM 2146 N N . ALA A 1 279 ? -7.971 -4.928 22.497 1.00 74.56 279 ALA A N 1
ATOM 2147 C CA . ALA A 1 279 ? -7.855 -3.654 21.804 1.00 74.56 279 ALA A CA 1
ATOM 2148 C C . ALA A 1 279 ? -7.342 -2.538 22.728 1.00 74.56 279 ALA A C 1
ATOM 2150 O O . ALA A 1 279 ? -6.465 -1.771 22.336 1.00 74.56 279 ALA A O 1
ATOM 2151 N N . THR A 1 280 ? -7.802 -2.493 23.981 1.00 77.00 280 THR A N 1
ATOM 2152 C CA . THR A 1 280 ? -7.315 -1.535 24.986 1.00 77.00 280 THR A CA 1
ATOM 2153 C C . THR A 1 280 ? -5.845 -1.769 25.330 1.00 77.00 280 THR A C 1
ATOM 2155 O O . THR A 1 280 ? -5.068 -0.818 25.398 1.00 77.00 280 THR A O 1
ATOM 2158 N N . LYS A 1 281 ? -5.436 -3.029 25.516 1.00 83.12 281 LYS A N 1
ATOM 2159 C CA . LYS A 1 281 ? -4.044 -3.389 25.825 1.00 83.12 281 LYS A CA 1
ATOM 2160 C C . LYS A 1 281 ? -3.086 -2.985 24.700 1.00 83.12 281 LYS A C 1
ATOM 2162 O O . LYS A 1 281 ? -2.015 -2.424 24.954 1.00 83.12 281 LYS A O 1
ATOM 2167 N N . GLU A 1 282 ? -3.485 -3.260 23.465 1.00 84.81 282 GLU A N 1
ATOM 2168 C CA . GLU A 1 282 ? -2.694 -2.990 22.262 1.00 84.81 282 GLU A CA 1
ATOM 2169 C C . GLU A 1 282 ? -2.843 -1.536 21.780 1.00 84.81 282 GLU A C 1
ATOM 2171 O O . GLU A 1 282 ? -2.077 -1.079 20.939 1.00 84.81 282 GLU A O 1
ATOM 2176 N N . GLY A 1 283 ? -3.766 -0.767 22.368 1.00 85.94 283 GLY A N 1
ATOM 2177 C CA . GLY A 1 283 ? -3.977 0.640 22.044 1.00 85.94 283 GLY A CA 1
ATOM 2178 C C . GLY A 1 283 ? -4.579 0.847 20.655 1.00 85.94 283 GLY A C 1
ATOM 2179 O O . GLY A 1 283 ? -4.163 1.767 19.951 1.00 85.94 283 GLY A O 1
ATOM 2180 N N . LEU A 1 284 ? -5.540 0.008 20.259 1.00 91.44 284 LEU A N 1
ATOM 2181 C CA . LEU A 1 284 ? -6.329 0.159 19.030 1.00 91.44 284 LEU A CA 1
ATOM 2182 C C . LEU A 1 284 ? -7.436 1.206 19.214 1.00 91.44 284 LEU A C 1
ATOM 2184 O O . LEU A 1 284 ? -7.829 1.524 20.342 1.00 91.44 284 LEU A O 1
ATOM 2188 N N . ARG A 1 285 ? -7.912 1.799 18.116 1.00 90.44 285 ARG A N 1
ATOM 2189 C CA . ARG A 1 285 ? -9.155 2.582 18.129 1.00 90.44 285 ARG A CA 1
ATOM 2190 C C . ARG A 1 285 ? -10.321 1.601 18.157 1.00 90.44 285 ARG A C 1
ATOM 2192 O O . ARG A 1 285 ? -10.266 0.579 17.475 1.00 90.44 285 ARG A O 1
ATOM 2199 N N . ILE A 1 286 ? -11.328 1.912 18.960 1.00 90.88 286 ILE A N 1
ATOM 2200 C CA . ILE A 1 286 ? -12.520 1.087 19.131 1.00 90.88 286 ILE A CA 1
ATOM 2201 C C . ILE A 1 286 ? -13.712 1.983 18.833 1.00 90.88 286 ILE A C 1
ATOM 2203 O O . ILE A 1 286 ? -13.830 3.053 19.429 1.00 90.88 286 ILE A O 1
ATOM 2207 N N . PHE A 1 287 ? -14.559 1.535 17.919 1.00 90.56 287 PHE A N 1
ATOM 2208 C CA . PHE A 1 287 ? -15.856 2.133 17.641 1.00 90.56 287 PHE A CA 1
ATOM 2209 C C . PHE A 1 287 ? -16.935 1.067 17.806 1.00 90.56 287 PHE A C 1
ATOM 2211 O O . PHE A 1 287 ? -16.660 -0.133 17.727 1.00 90.56 287 PHE A O 1
ATOM 2218 N N . GLU A 1 288 ? -18.153 1.526 18.040 1.00 89.88 288 GLU A N 1
ATOM 2219 C CA . GLU A 1 288 ? -19.344 0.692 18.097 1.00 89.88 288 GLU A CA 1
ATOM 2220 C C . GLU A 1 288 ? -20.160 0.952 16.834 1.00 89.88 288 GLU A C 1
ATOM 2222 O O . GLU A 1 288 ? -20.396 2.107 16.479 1.00 89.88 288 GLU A O 1
ATOM 2227 N N . SER A 1 289 ? -20.517 -0.114 16.121 1.00 89.88 289 SER A N 1
ATOM 2228 C CA . SER A 1 289 ? -21.353 -0.034 14.927 1.00 89.88 289 SER A CA 1
ATOM 2229 C C . SER A 1 289 ? -22.823 0.236 15.296 1.00 89.88 289 SER A C 1
ATOM 2231 O O . SER A 1 289 ? -23.194 0.049 16.457 1.00 89.88 289 SER A O 1
ATOM 2233 N N . PRO A 1 290 ? -23.709 0.623 14.356 1.00 88.38 290 PRO A N 1
ATOM 2234 C CA . PRO A 1 290 ? -25.115 0.887 14.676 1.00 88.38 290 PRO A CA 1
ATOM 2235 C C . PRO A 1 290 ? -25.852 -0.329 15.258 1.00 88.38 290 PRO A C 1
ATOM 2237 O O . PRO A 1 290 ? -26.791 -0.161 16.034 1.00 88.38 290 PRO A O 1
ATOM 2240 N N . SER A 1 291 ? -25.414 -1.542 14.913 1.00 83.88 291 SER A N 1
ATOM 2241 C CA . SER A 1 291 ? -25.923 -2.802 15.466 1.00 83.88 291 SER A CA 1
ATOM 2242 C C . SER A 1 291 ? -25.206 -3.261 16.750 1.00 83.88 291 SER A C 1
ATOM 2244 O O . SER A 1 291 ? -25.505 -4.343 17.256 1.00 83.88 291 SER A O 1
ATOM 2246 N N . GLY A 1 292 ? -24.266 -2.473 17.288 1.00 85.94 292 GLY A N 1
ATOM 2247 C CA . GLY A 1 292 ? -23.518 -2.778 18.515 1.00 85.94 292 GLY A CA 1
ATOM 2248 C C . GLY A 1 292 ? -22.263 -3.639 18.315 1.00 85.94 292 GLY A C 1
ATOM 2249 O O . GLY A 1 292 ? -21.733 -4.198 19.275 1.00 85.94 292 GLY A O 1
ATOM 2250 N N . PHE A 1 293 ? -21.777 -3.798 17.079 1.00 87.94 293 PHE A N 1
ATOM 2251 C CA . PHE A 1 293 ? -20.584 -4.595 16.783 1.00 87.94 293 PHE A CA 1
ATOM 2252 C C . PHE A 1 293 ? -19.293 -3.802 16.945 1.00 87.94 293 PHE A C 1
ATOM 2254 O O . PHE A 1 293 ? -19.251 -2.582 16.782 1.00 87.94 293 PHE A O 1
ATOM 2261 N N . ALA A 1 294 ? -18.204 -4.508 17.257 1.00 90.69 294 ALA A N 1
ATOM 2262 C CA . ALA A 1 294 ? -16.931 -3.852 17.525 1.00 90.69 294 ALA A CA 1
ATOM 2263 C C . ALA A 1 294 ? -16.234 -3.542 16.208 1.00 90.69 294 ALA A C 1
ATOM 2265 O O . ALA A 1 294 ? -15.989 -4.444 15.406 1.00 90.69 294 ALA A O 1
ATOM 2266 N N . ILE A 1 295 ? -15.841 -2.289 16.022 1.00 93.94 295 ILE A N 1
ATOM 2267 C CA . ILE A 1 295 ? -14.973 -1.871 14.926 1.00 93.94 295 ILE A CA 1
ATOM 2268 C C . ILE A 1 295 ? -13.610 -1.534 15.523 1.00 93.94 295 ILE A C 1
ATOM 2270 O O . ILE A 1 295 ? -13.462 -0.586 16.295 1.00 93.94 295 ILE A O 1
ATOM 2274 N N . LEU A 1 296 ? -12.598 -2.321 15.168 1.00 95.06 296 LEU A N 1
ATOM 2275 C CA . LEU A 1 296 ? -11.219 -2.133 15.608 1.00 95.06 296 LEU A CA 1
ATOM 2276 C C . LEU A 1 296 ? -10.412 -1.480 14.490 1.00 95.06 296 LEU A C 1
ATOM 2278 O O . LEU A 1 296 ? -10.386 -2.006 13.382 1.00 95.06 296 LEU A O 1
ATOM 2282 N N . ALA A 1 297 ? -9.708 -0.384 14.774 1.00 95.31 297 ALA A N 1
ATOM 2283 C CA . ALA A 1 297 ? -8.851 0.281 13.791 1.00 95.31 297 ALA A CA 1
ATOM 2284 C C . ALA A 1 297 ? -7.438 0.543 14.331 1.00 95.31 297 ALA A C 1
ATOM 2286 O O . ALA A 1 297 ? -7.247 0.999 15.463 1.00 95.31 297 ALA A O 1
ATOM 2287 N N . GLY A 1 298 ? -6.428 0.250 13.511 1.00 94.56 298 GLY A N 1
ATOM 2288 C CA . GLY A 1 298 ? -5.025 0.449 13.871 1.00 94.56 298 GLY A CA 1
ATOM 2289 C C . GLY A 1 298 ? -4.600 1.919 13.804 1.00 94.56 298 GLY A C 1
ATOM 2290 O O . GLY A 1 298 ? -5.026 2.669 12.931 1.00 94.56 298 GLY A O 1
ATOM 2291 N N . ARG A 1 299 ? -3.736 2.347 14.731 1.00 91.25 299 ARG A N 1
ATOM 2292 C CA . ARG A 1 299 ? -3.126 3.690 14.750 1.00 91.25 299 ARG A CA 1
ATOM 2293 C C . ARG A 1 299 ? -1.809 3.763 13.971 1.00 91.25 299 ARG A C 1
ATOM 2295 O O . ARG A 1 299 ? -1.400 4.847 13.569 1.00 91.25 299 ARG A O 1
ATOM 2302 N N . ASN A 1 300 ? -1.126 2.633 13.794 1.00 94.00 300 ASN A N 1
ATOM 2303 C CA . ASN A 1 300 ? 0.182 2.539 13.143 1.00 94.00 300 ASN A CA 1
ATOM 2304 C C . ASN A 1 300 ? 0.343 1.207 12.381 1.00 94.00 300 ASN A C 1
ATOM 2306 O O . ASN A 1 300 ? -0.500 0.312 12.479 1.00 94.00 300 ASN A O 1
ATOM 2310 N N . ASN A 1 301 ? 1.453 1.049 11.653 1.00 94.19 301 ASN A N 1
ATOM 2311 C CA . ASN A 1 301 ? 1.729 -0.148 10.849 1.00 94.19 301 ASN A CA 1
ATOM 2312 C C . ASN A 1 301 ? 1.797 -1.440 11.688 1.00 94.19 301 ASN A C 1
ATOM 2314 O O . ASN A 1 301 ? 1.370 -2.502 11.232 1.00 94.19 301 ASN A O 1
ATOM 2318 N N . ARG A 1 302 ? 2.309 -1.368 12.925 1.00 92.38 302 ARG A N 1
ATOM 2319 C CA . ARG A 1 302 ? 2.416 -2.521 13.834 1.00 92.38 302 ARG A CA 1
ATOM 2320 C C . ARG A 1 302 ? 1.044 -3.037 14.255 1.00 92.38 302 ARG A C 1
ATOM 2322 O O . ARG A 1 302 ? 0.798 -4.243 14.231 1.00 92.38 302 ARG A O 1
ATOM 2329 N N . GLN A 1 303 ? 0.154 -2.118 14.609 1.00 94.38 303 GLN A N 1
ATOM 2330 C CA . GLN A 1 303 ? -1.232 -2.402 14.954 1.00 94.38 303 GLN A CA 1
ATOM 2331 C C . GLN A 1 303 ? -2.033 -2.861 13.731 1.00 94.38 303 GLN A C 1
ATOM 2333 O O . GLN A 1 303 ? -2.802 -3.812 13.829 1.00 94.38 303 GLN A O 1
ATOM 2338 N N . ASN A 1 304 ? -1.800 -2.259 12.563 1.00 95.19 304 ASN A N 1
ATOM 2339 C CA . ASN A 1 304 ? -2.407 -2.695 11.304 1.00 95.19 304 ASN A CA 1
ATOM 2340 C C . ASN A 1 304 ? -2.060 -4.158 10.984 1.00 95.19 304 ASN A C 1
ATOM 2342 O O . ASN A 1 304 ? -2.932 -4.959 10.637 1.00 95.19 304 ASN A O 1
ATOM 2346 N N . GLU A 1 305 ? -0.794 -4.545 11.156 1.00 93.94 305 GLU A N 1
ATOM 2347 C CA . GLU A 1 305 ? -0.365 -5.933 10.980 1.00 93.94 305 GLU A CA 1
ATOM 2348 C C . GLU A 1 305 ? -1.006 -6.875 12.002 1.00 93.94 305 GLU A C 1
ATOM 2350 O O . GLU A 1 305 ? -1.449 -7.967 11.642 1.00 93.94 305 GLU A O 1
ATOM 2355 N N . LEU A 1 306 ? -1.082 -6.451 13.265 1.00 92.56 306 LEU A N 1
ATOM 2356 C CA . LEU A 1 306 ? -1.734 -7.203 14.333 1.00 92.56 306 LEU A CA 1
ATOM 2357 C C . LEU A 1 306 ? -3.207 -7.493 13.992 1.00 92.56 306 LEU A C 1
ATOM 2359 O O . LEU A 1 306 ? -3.629 -8.650 14.066 1.00 92.56 306 LEU A O 1
ATOM 2363 N N . ILE A 1 307 ? -3.952 -6.472 13.560 1.00 93.25 307 ILE A N 1
ATOM 2364 C CA . ILE A 1 307 ? -5.348 -6.597 13.119 1.00 93.25 307 ILE A CA 1
ATOM 2365 C C . ILE A 1 307 ? -5.464 -7.611 11.978 1.00 93.25 307 ILE A C 1
ATOM 2367 O O . ILE A 1 307 ? -6.291 -8.518 12.025 1.00 93.25 307 ILE A O 1
ATOM 2371 N N . SER A 1 308 ? -4.583 -7.496 10.988 1.00 92.25 308 SER A N 1
ATOM 2372 C CA . SER A 1 308 ? -4.710 -8.228 9.723 1.00 92.25 308 SER A CA 1
ATOM 2373 C C . SER A 1 308 ? -4.252 -9.676 9.785 1.00 92.25 308 SER A C 1
ATOM 2375 O O . SER A 1 308 ? -4.677 -10.480 8.968 1.00 92.25 308 SER A O 1
ATOM 2377 N N . THR A 1 309 ? -3.337 -10.005 10.700 1.00 88.56 309 THR A N 1
ATOM 2378 C CA . THR A 1 309 ? -2.663 -11.316 10.702 1.00 88.56 309 THR A CA 1
ATOM 2379 C C . THR A 1 309 ? -2.842 -12.119 11.981 1.00 88.56 309 THR A C 1
ATOM 2381 O O . THR A 1 309 ? -2.542 -13.311 11.975 1.00 88.56 309 THR A O 1
ATOM 2384 N N . LYS A 1 310 ? -3.280 -11.501 13.088 1.00 88.50 310 LYS A N 1
ATOM 2385 C CA . LYS A 1 310 ? -3.352 -12.178 14.395 1.00 88.50 310 LYS A CA 1
ATOM 2386 C C . LYS A 1 310 ? -4.714 -12.097 15.073 1.00 88.50 310 LYS A C 1
ATOM 2388 O O . LYS A 1 310 ? -5.070 -13.043 15.763 1.00 88.50 310 LYS A O 1
ATOM 2393 N N . ILE A 1 311 ? -5.429 -10.975 14.950 1.00 89.31 311 ILE A N 1
ATOM 2394 C CA . ILE A 1 311 ? -6.697 -10.759 15.674 1.00 89.31 311 ILE A CA 1
ATOM 2395 C C . ILE A 1 311 ? -7.912 -11.187 14.845 1.00 89.31 311 ILE A C 1
ATOM 2397 O O . ILE A 1 311 ? -8.889 -11.680 15.418 1.00 89.31 311 ILE A O 1
ATOM 2401 N N . GLY A 1 312 ? -7.858 -10.987 13.524 1.00 85.06 312 GLY A N 1
ATOM 2402 C CA . GLY A 1 312 ? -8.955 -11.299 12.612 1.00 85.06 312 GLY A CA 1
ATOM 2403 C C . GLY A 1 312 ? -9.381 -12.764 12.669 1.00 85.06 312 GLY A C 1
ATOM 2404 O O . GLY A 1 312 ? -8.544 -13.667 12.650 1.00 85.06 312 GLY A O 1
ATOM 2405 N N . ARG A 1 313 ? -10.693 -12.986 12.744 1.00 86.88 313 ARG A N 1
ATOM 2406 C CA . ARG A 1 313 ? -11.333 -14.303 12.676 1.00 86.88 313 ARG A CA 1
ATOM 2407 C C . ARG A 1 313 ? -12.009 -14.478 11.321 1.00 86.88 313 ARG A C 1
ATOM 2409 O O . ARG A 1 313 ? -12.340 -13.504 10.654 1.00 86.88 313 ARG A O 1
ATOM 2416 N N . SER A 1 314 ? -12.304 -15.719 10.951 1.00 83.88 314 SER A N 1
ATOM 2417 C CA . SER A 1 314 ? -12.981 -16.041 9.688 1.00 83.88 314 SER A CA 1
ATOM 2418 C C . SER A 1 314 ? -14.390 -15.437 9.556 1.00 83.88 314 SER A C 1
ATOM 2420 O O . SER A 1 314 ? -14.895 -15.319 8.443 1.00 83.88 314 SER A O 1
ATOM 2422 N N . SER A 1 315 ? -15.042 -15.082 10.672 1.00 83.19 315 SER A N 1
ATOM 242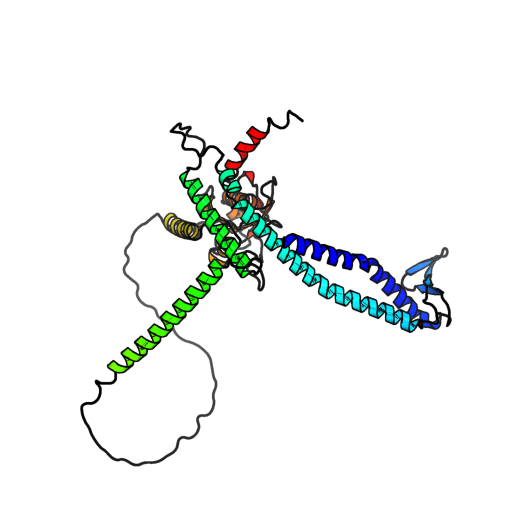3 C CA . SER A 1 315 ? -16.354 -14.413 10.695 1.00 83.19 315 SER A CA 1
ATOM 2424 C C . SER A 1 315 ? -16.281 -12.902 10.484 1.00 83.19 315 SER A C 1
ATOM 2426 O O . SER A 1 315 ? -17.295 -12.297 10.157 1.00 83.19 315 SER A O 1
ATOM 2428 N N . ASP A 1 316 ? -15.115 -12.295 10.684 1.00 89.62 316 ASP A N 1
ATOM 2429 C CA . ASP A 1 316 ? -14.967 -10.844 10.672 1.00 89.62 316 ASP A CA 1
ATOM 2430 C C . ASP A 1 316 ? -14.837 -10.302 9.246 1.00 89.62 316 ASP A C 1
ATOM 2432 O O . ASP A 1 316 ? -14.452 -11.016 8.313 1.00 89.62 316 ASP A O 1
ATOM 2436 N N . LEU A 1 317 ? -15.082 -9.000 9.100 1.00 92.50 317 LEU A N 1
ATOM 2437 C CA . LEU A 1 317 ? -14.807 -8.262 7.870 1.00 92.50 317 LEU A CA 1
ATOM 2438 C C . LEU A 1 317 ? -13.651 -7.292 8.089 1.00 92.50 317 LEU A C 1
ATOM 2440 O O . LEU A 1 317 ? -13.632 -6.520 9.044 1.00 92.50 317 LEU A O 1
ATOM 2444 N N . TRP A 1 318 ? -12.678 -7.338 7.192 1.00 95.81 318 TRP A N 1
ATOM 2445 C CA . TRP A 1 318 ? -11.521 -6.459 7.163 1.00 95.81 318 TRP A CA 1
ATOM 2446 C C . TRP A 1 318 ? -11.678 -5.403 6.075 1.00 95.81 318 TRP A C 1
ATOM 2448 O O . TRP A 1 318 ? -12.135 -5.717 4.971 1.00 95.81 318 TRP A O 1
ATOM 2458 N N . PHE A 1 319 ? -11.237 -4.180 6.373 1.00 97.12 319 PHE A N 1
ATOM 2459 C CA . PHE A 1 319 ? -11.336 -3.031 5.484 1.00 97.12 319 PHE A CA 1
ATOM 2460 C C . PHE A 1 319 ? -10.028 -2.244 5.390 1.00 97.12 319 PHE A C 1
ATOM 2462 O O . PHE A 1 319 ? -9.314 -2.066 6.383 1.00 97.12 319 PHE A O 1
ATOM 2469 N N . HIS A 1 320 ? -9.754 -1.718 4.196 1.00 96.44 320 HIS A N 1
ATOM 2470 C CA . HIS A 1 320 ? -8.675 -0.763 3.941 1.00 96.44 320 HIS A CA 1
ATOM 2471 C C . HIS A 1 320 ? -8.959 0.058 2.679 1.00 96.44 320 HIS A C 1
ATOM 2473 O O . HIS A 1 320 ? -9.491 -0.462 1.701 1.00 96.44 320 HIS A O 1
ATOM 2479 N N . VAL A 1 321 ? -8.568 1.331 2.666 1.00 95.69 321 VAL A N 1
ATOM 2480 C CA . VAL A 1 321 ? -8.752 2.212 1.500 1.00 95.69 321 VAL A CA 1
ATOM 2481 C C . VAL A 1 321 ? -7.844 1.787 0.345 1.00 95.69 321 VAL A C 1
ATOM 2483 O O . VAL A 1 321 ? -6.672 1.468 0.537 1.00 95.69 321 VAL A O 1
ATOM 2486 N N . ARG A 1 322 ? -8.360 1.789 -0.881 1.00 93.56 322 ARG A N 1
ATOM 2487 C CA . ARG A 1 322 ? -7.581 1.446 -2.074 1.00 93.56 322 ARG A CA 1
ATOM 2488 C C . ARG A 1 322 ? -6.565 2.547 -2.396 1.00 93.56 322 ARG A C 1
ATOM 2490 O O . ARG A 1 322 ? -6.865 3.734 -2.291 1.00 93.56 322 ARG A O 1
ATOM 2497 N N . ASP A 1 323 ? -5.349 2.153 -2.772 1.00 89.62 323 ASP A N 1
ATOM 2498 C CA . ASP A 1 323 ? -4.257 3.025 -3.248 1.00 89.62 323 ASP A CA 1
ATOM 2499 C C . ASP A 1 323 ? -3.758 4.123 -2.288 1.00 89.62 323 ASP A C 1
ATOM 2501 O O . ASP A 1 323 ? -2.839 4.871 -2.626 1.00 89.62 323 ASP A O 1
ATOM 2505 N N . HIS A 1 324 ? -4.304 4.213 -1.074 1.00 89.94 324 HIS A N 1
ATOM 2506 C CA . HIS A 1 324 ? -3.955 5.241 -0.097 1.00 89.94 324 HIS A CA 1
ATOM 2507 C C . HIS A 1 324 ? -3.438 4.606 1.194 1.00 89.94 324 HIS A C 1
ATOM 2509 O O . HIS A 1 324 ? -3.979 3.594 1.637 1.00 89.94 324 HIS A O 1
ATOM 2515 N N . PRO A 1 325 ? -2.424 5.199 1.851 1.00 92.06 325 PRO A N 1
ATOM 2516 C CA . PRO A 1 325 ? -2.058 4.777 3.193 1.00 92.06 325 PRO A CA 1
ATOM 2517 C C . PRO A 1 325 ? -3.190 5.102 4.176 1.00 92.06 325 PRO A C 1
ATOM 2519 O O . PRO A 1 325 ? -3.708 6.225 4.189 1.00 92.06 325 PRO A O 1
ATOM 2522 N N . GLY A 1 326 ? -3.530 4.133 5.024 1.00 93.00 326 GLY A N 1
ATOM 2523 C CA . GLY A 1 326 ? -4.544 4.287 6.059 1.00 93.00 326 GLY A CA 1
ATOM 2524 C C . GLY A 1 326 ? -4.469 3.223 7.149 1.00 93.00 326 GLY A C 1
ATOM 2525 O O . GLY A 1 326 ? -3.519 2.438 7.235 1.00 93.00 326 GLY A O 1
ATOM 2526 N N . CYS A 1 327 ? -5.460 3.239 8.032 1.00 94.06 327 CYS A N 1
ATOM 2527 C CA . CYS A 1 327 ? -5.623 2.210 9.046 1.00 94.06 327 CYS A CA 1
ATOM 2528 C C . CYS A 1 327 ? -6.195 0.923 8.440 1.00 94.06 327 CYS A C 1
ATOM 2530 O O . CYS A 1 327 ? -6.934 0.936 7.457 1.00 94.06 327 CYS A O 1
ATOM 2532 N N . HIS A 1 328 ? -5.849 -0.203 9.054 1.00 96.12 328 HIS A N 1
ATOM 2533 C CA . HIS A 1 328 ? -6.540 -1.459 8.800 1.00 96.12 328 HIS A CA 1
ATOM 2534 C C . HIS A 1 328 ? -7.683 -1.548 9.804 1.00 96.12 328 HIS A C 1
ATOM 2536 O O . HIS A 1 328 ? -7.457 -1.362 11.006 1.00 96.12 328 HIS A O 1
ATOM 2542 N N . VAL A 1 329 ? -8.890 -1.805 9.309 1.00 97.06 329 VAL A N 1
ATOM 2543 C CA . VAL A 1 329 ? -10.113 -1.834 10.114 1.00 97.06 329 VAL A CA 1
ATOM 2544 C C . VAL A 1 329 ? -10.684 -3.243 10.121 1.00 97.06 329 VAL A C 1
ATOM 2546 O O . VAL A 1 329 ? -10.632 -3.942 9.114 1.00 97.06 329 VAL A O 1
ATOM 2549 N N . LEU A 1 330 ? -11.216 -3.670 11.260 1.00 95.44 330 LEU A N 1
ATOM 2550 C CA . LEU A 1 330 ? -11.843 -4.972 11.443 1.00 95.44 330 LEU A CA 1
ATOM 2551 C C . LEU A 1 330 ? -13.204 -4.796 12.117 1.00 95.44 330 LEU A C 1
ATOM 2553 O O . LEU A 1 330 ? -13.265 -4.319 13.249 1.00 95.44 330 LEU A O 1
ATOM 2557 N N . LEU A 1 331 ? -14.268 -5.198 11.430 1.00 93.38 331 LEU A N 1
ATOM 2558 C CA . LEU A 1 331 ? -15.624 -5.300 11.960 1.00 93.38 331 LEU A CA 1
ATOM 2559 C C . LEU A 1 331 ? -15.832 -6.709 12.525 1.00 93.38 331 LEU A C 1
ATOM 2561 O O . LEU A 1 331 ? -15.734 -7.699 11.794 1.00 93.38 331 LEU A O 1
ATOM 2565 N N . ARG A 1 332 ? -16.105 -6.793 13.828 1.00 88.75 332 ARG A N 1
ATOM 2566 C CA . ARG A 1 332 ? -16.311 -8.048 14.560 1.00 88.75 332 ARG A CA 1
ATOM 2567 C C . ARG A 1 332 ? -17.756 -8.495 14.434 1.00 88.75 332 ARG A C 1
ATOM 2569 O O . ARG A 1 332 ? -18.627 -7.944 15.098 1.00 88.75 332 ARG A O 1
ATOM 2576 N N . ILE A 1 333 ? -17.998 -9.510 13.612 1.00 84.00 333 ILE A N 1
ATOM 2577 C CA . ILE A 1 333 ? -19.335 -10.083 13.445 1.00 84.00 333 ILE A CA 1
ATOM 2578 C C . ILE A 1 333 ? -19.435 -11.326 14.340 1.00 84.00 333 ILE A C 1
ATOM 2580 O O . ILE A 1 333 ? -18.633 -12.255 14.172 1.00 84.00 333 ILE A O 1
ATOM 2584 N N . PRO A 1 334 ? -20.395 -11.376 15.285 1.00 76.81 334 PRO A N 1
ATOM 2585 C CA . PRO A 1 334 ? -20.624 -12.557 16.109 1.00 76.81 334 PRO A CA 1
ATOM 2586 C C . PRO A 1 334 ? -20.887 -13.788 15.240 1.00 76.81 334 PRO A C 1
ATOM 2588 O O . PRO A 1 334 ? -21.622 -13.718 14.254 1.00 76.81 334 PRO A O 1
ATOM 2591 N N . MET A 1 335 ? -20.324 -14.938 15.621 1.00 67.31 335 MET A N 1
ATOM 2592 C CA . MET A 1 335 ? -20.507 -16.192 14.873 1.00 67.31 335 MET A CA 1
ATOM 2593 C C . MET A 1 335 ? -21.981 -16.598 14.734 1.00 67.31 335 MET A C 1
ATOM 2595 O O . MET A 1 335 ? -22.350 -17.219 13.742 1.00 67.31 335 MET A O 1
ATOM 2599 N N . GLU A 1 336 ? -22.809 -16.236 15.714 1.00 64.94 336 GLU A N 1
ATOM 2600 C CA . GLU A 1 336 ? -24.252 -16.507 15.765 1.00 64.94 336 GLU A CA 1
ATOM 2601 C C . GLU A 1 336 ? -25.041 -15.650 14.761 1.00 64.94 336 GLU A C 1
ATOM 2603 O O . GLU A 1 336 ? -26.057 -16.093 14.232 1.00 64.94 336 GLU A O 1
ATOM 2608 N N . SER A 1 337 ? -24.532 -14.457 14.447 1.00 60.81 337 SER A N 1
ATOM 2609 C CA . SER A 1 337 ? -25.109 -13.509 13.485 1.00 60.81 337 SER A CA 1
ATOM 2610 C C . SER A 1 337 ? -24.605 -13.740 12.060 1.00 60.81 337 SER A C 1
ATOM 2612 O O . SER A 1 337 ? -24.825 -12.917 11.174 1.00 60.81 337 SER A O 1
ATOM 2614 N N . ARG A 1 338 ? -23.884 -14.841 11.827 1.00 58.31 338 ARG A N 1
ATOM 2615 C CA . ARG A 1 338 ? -23.263 -15.141 10.541 1.00 58.31 338 ARG A CA 1
ATOM 2616 C C . ARG A 1 338 ? -24.339 -15.406 9.480 1.00 58.31 338 ARG A C 1
ATOM 2618 O O . ARG A 1 338 ? -25.054 -16.402 9.592 1.00 58.31 338 ARG A O 1
ATOM 2625 N N . PRO A 1 339 ? -24.369 -14.657 8.366 1.00 52.09 339 PRO A N 1
ATOM 2626 C CA . PRO A 1 339 ? -24.911 -15.217 7.142 1.00 52.09 339 PRO A CA 1
ATOM 2627 C C . PRO A 1 339 ? -23.959 -16.336 6.717 1.00 52.09 339 PRO A C 1
ATOM 2629 O O . PRO A 1 339 ? -22.743 -16.131 6.665 1.00 52.09 339 PRO A O 1
ATOM 2632 N N . LEU A 1 340 ? -24.470 -17.553 6.509 1.00 47.47 340 LEU A N 1
ATOM 2633 C CA . LEU A 1 340 ? -23.675 -18.716 6.106 1.00 47.47 340 LEU A CA 1
ATOM 2634 C C . LEU A 1 340 ? -22.836 -18.353 4.870 1.00 47.47 340 LEU A C 1
ATOM 2636 O O . LEU A 1 340 ? -23.323 -18.376 3.746 1.00 47.47 340 LEU A O 1
ATOM 2640 N N . LEU A 1 341 ? -21.576 -17.974 5.105 1.00 47.38 341 LEU A N 1
ATOM 2641 C CA . LEU A 1 341 ? -20.587 -17.571 4.104 1.00 47.38 341 LEU A CA 1
ATOM 2642 C C . LEU A 1 341 ? -20.242 -18.769 3.206 1.00 47.38 341 LEU A C 1
ATOM 2644 O O . LEU A 1 341 ? -19.175 -19.371 3.316 1.00 47.38 341 LEU A O 1
ATOM 2648 N N . SER A 1 342 ? -21.168 -19.114 2.315 1.00 44.94 342 SER A N 1
ATOM 2649 C CA . SER A 1 342 ? -20.839 -19.608 0.991 1.00 44.94 342 SER A CA 1
ATOM 2650 C C . SER A 1 342 ? -20.732 -18.390 0.061 1.00 44.94 342 SER A C 1
ATOM 2652 O O . SER A 1 342 ? -21.491 -17.430 0.227 1.00 44.94 342 SER A O 1
ATOM 2654 N N . PRO A 1 343 ? -19.832 -18.400 -0.937 1.00 46.62 343 PRO A N 1
ATOM 2655 C CA . PRO A 1 343 ? -19.669 -17.296 -1.887 1.00 46.62 343 PRO A CA 1
ATOM 2656 C C . PRO A 1 343 ? -20.948 -16.879 -2.635 1.00 46.62 343 PRO A C 1
ATOM 2658 O O . PRO A 1 343 ? -20.952 -15.817 -3.244 1.00 46.62 343 PRO A O 1
ATOM 2661 N N . PHE A 1 344 ? -22.003 -17.700 -2.610 1.00 42.12 344 PHE A N 1
ATOM 2662 C CA . PHE A 1 344 ? -23.267 -17.460 -3.307 1.00 42.12 344 PHE A CA 1
ATOM 2663 C C . PHE A 1 344 ? -24.311 -16.717 -2.447 1.00 42.12 344 PHE A C 1
ATOM 2665 O O . PHE A 1 344 ? -25.228 -16.119 -2.990 1.00 42.12 344 PHE A O 1
ATOM 2672 N N . MET A 1 345 ? -24.157 -16.713 -1.115 1.00 40.50 345 MET A N 1
ATOM 2673 C CA . MET A 1 345 ? -25.098 -16.100 -0.154 1.00 40.50 345 MET A CA 1
ATOM 2674 C C . MET A 1 345 ? -24.660 -14.715 0.355 1.00 40.50 345 MET A C 1
ATOM 2676 O O . MET A 1 345 ? -25.279 -14.154 1.255 1.00 40.50 345 MET A O 1
ATOM 2680 N N . VAL A 1 346 ? -23.591 -14.150 -0.215 1.00 51.31 346 VAL A N 1
ATOM 2681 C CA . VAL A 1 346 ? -23.017 -12.860 0.215 1.00 51.31 346 VAL A CA 1
ATOM 2682 C C . VAL A 1 346 ? -23.972 -11.687 -0.044 1.00 51.31 346 VAL A C 1
ATOM 2684 O O . VAL A 1 346 ? -23.870 -10.685 0.645 1.00 51.31 346 VAL A O 1
ATOM 2687 N N . ALA A 1 347 ? -24.921 -11.805 -0.978 1.00 50.38 347 ALA A N 1
ATOM 2688 C CA . ALA A 1 347 ? -25.868 -10.728 -1.267 1.00 50.38 347 ALA A CA 1
ATOM 2689 C C . ALA A 1 347 ? -26.986 -10.620 -0.209 1.00 50.38 347 ALA A C 1
ATOM 2691 O O . ALA A 1 347 ? -27.092 -9.592 0.443 1.00 50.38 347 ALA A O 1
ATOM 2692 N N . GLU A 1 348 ? -27.758 -11.685 0.039 1.00 46.09 348 GLU A N 1
ATOM 2693 C CA . GLU A 1 348 ? -28.947 -11.609 0.916 1.00 46.09 348 GLU A CA 1
ATOM 2694 C C . GLU A 1 348 ? -28.616 -11.454 2.411 1.00 46.09 348 GLU A C 1
ATOM 2696 O O . GLU A 1 348 ? -29.409 -10.918 3.178 1.00 46.09 348 GLU A O 1
ATOM 2701 N N . GLY A 1 349 ? -27.448 -11.928 2.851 1.00 53.06 349 GLY A N 1
ATOM 2702 C CA . GLY A 1 349 ? -27.062 -11.904 4.263 1.00 53.06 349 GLY A CA 1
ATOM 2703 C C . GLY A 1 349 ? -26.314 -10.650 4.724 1.00 53.06 349 GLY A C 1
ATOM 2704 O O . GLY A 1 349 ? -26.225 -10.414 5.925 1.00 53.06 349 GLY A O 1
ATOM 2705 N N . LEU A 1 350 ? -25.740 -9.868 3.801 1.00 58.31 350 LEU A N 1
ATOM 2706 C CA . LEU A 1 350 ? -25.039 -8.620 4.132 1.00 58.31 350 LEU A CA 1
ATOM 2707 C C . LEU A 1 350 ? -25.976 -7.412 4.197 1.00 58.31 350 LEU A C 1
ATOM 2709 O O . LEU A 1 350 ? -25.614 -6.433 4.842 1.00 58.31 350 LEU A O 1
ATOM 2713 N N . GLU A 1 351 ? -27.162 -7.473 3.583 1.00 60.88 351 GLU A N 1
ATOM 2714 C CA . GLU A 1 351 ? -28.142 -6.375 3.616 1.00 60.88 351 GLU A CA 1
ATOM 2715 C C . GLU A 1 351 ? -28.514 -5.988 5.056 1.00 60.88 351 GLU A C 1
ATOM 2717 O O . GLU A 1 351 ? -28.633 -4.809 5.379 1.00 60.88 351 GLU A O 1
ATOM 2722 N N . SER A 1 352 ? -28.598 -6.961 5.972 1.00 68.38 352 SER A N 1
ATOM 2723 C CA . SER A 1 352 ? -28.861 -6.683 7.390 1.00 68.38 352 SER A CA 1
ATOM 2724 C C . SER A 1 352 ? -27.732 -5.928 8.099 1.00 68.38 352 SER A C 1
ATOM 2726 O O . SER A 1 352 ? -27.965 -5.364 9.164 1.00 68.38 352 SER A O 1
ATOM 2728 N N . PHE A 1 353 ? -26.526 -5.917 7.526 1.00 80.06 353 PHE A N 1
ATOM 2729 C CA . PHE A 1 353 ? -25.321 -5.299 8.086 1.00 80.06 353 PHE A CA 1
ATOM 2730 C C . PHE A 1 353 ? -24.828 -4.103 7.269 1.00 80.06 353 PHE A C 1
ATOM 2732 O O . PHE A 1 353 ? -23.739 -3.599 7.535 1.00 80.06 353 PHE A O 1
ATOM 2739 N N . GLU A 1 354 ? -25.604 -3.629 6.290 1.00 85.81 354 GLU A N 1
ATOM 2740 C CA . GLU A 1 354 ? -25.204 -2.547 5.380 1.00 85.81 354 GLU A CA 1
ATOM 2741 C C . GLU A 1 354 ? -24.713 -1.312 6.152 1.00 85.81 354 GLU A C 1
ATOM 2743 O O . GLU A 1 354 ? -23.610 -0.825 5.921 1.00 85.81 354 GLU A O 1
ATOM 2748 N N . LYS A 1 355 ? -25.452 -0.897 7.188 1.00 89.25 355 LYS A N 1
ATOM 2749 C CA . LYS A 1 355 ? -25.082 0.249 8.036 1.00 89.25 355 LYS A CA 1
ATOM 2750 C C . LYS A 1 355 ? -23.798 0.028 8.840 1.00 89.25 355 LYS A C 1
ATOM 2752 O O . LYS A 1 355 ? -23.050 0.974 9.080 1.00 89.25 355 LYS A O 1
ATOM 2757 N N . ASP A 1 356 ? -23.546 -1.202 9.285 1.00 90.81 356 ASP A N 1
ATOM 2758 C CA . ASP A 1 356 ? -22.332 -1.549 10.030 1.00 90.81 356 ASP A CA 1
ATOM 2759 C C . ASP A 1 356 ? -21.106 -1.553 9.106 1.00 90.81 356 ASP A C 1
ATOM 2761 O O . ASP A 1 356 ? -20.030 -1.082 9.483 1.00 90.81 356 ASP A O 1
ATOM 2765 N N . ILE A 1 357 ? -21.289 -2.045 7.879 1.00 92.50 357 ILE A N 1
ATOM 2766 C CA . ILE A 1 357 ? -20.282 -2.053 6.816 1.00 92.50 357 ILE A CA 1
ATOM 2767 C C . ILE A 1 357 ? -19.954 -0.624 6.386 1.00 92.50 357 ILE A C 1
ATOM 2769 O O . ILE A 1 357 ? -18.775 -0.273 6.324 1.00 92.50 357 ILE A O 1
ATOM 2773 N N . ASP A 1 358 ? -20.967 0.211 6.159 1.00 92.94 358 ASP A N 1
ATOM 2774 C CA . ASP A 1 358 ? -20.794 1.617 5.793 1.00 92.94 358 ASP A CA 1
ATOM 2775 C C . ASP A 1 358 ? -20.016 2.380 6.862 1.00 92.94 358 ASP A C 1
ATOM 2777 O O . ASP A 1 358 ? -19.085 3.125 6.549 1.00 92.94 358 ASP A O 1
ATOM 2781 N N . MET A 1 359 ? -20.328 2.145 8.140 1.00 93.50 359 MET A N 1
ATOM 2782 C CA . MET A 1 359 ? -19.598 2.755 9.246 1.00 93.50 359 MET A CA 1
ATOM 2783 C C . MET A 1 359 ? -18.143 2.270 9.317 1.00 93.50 359 MET A C 1
ATOM 2785 O O . MET A 1 359 ? -17.232 3.080 9.494 1.00 93.50 359 MET A O 1
ATOM 2789 N N . ALA A 1 360 ? -17.885 0.971 9.142 1.00 95.19 360 ALA A N 1
ATOM 2790 C CA . ALA A 1 360 ? -16.520 0.441 9.114 1.00 95.19 360 ALA A CA 1
ATOM 2791 C C . ALA A 1 360 ? -15.712 0.988 7.920 1.00 95.19 360 ALA A C 1
ATOM 2793 O O . ALA A 1 360 ? -14.541 1.357 8.072 1.00 95.19 360 ALA A O 1
ATOM 2794 N N . ALA A 1 361 ? -16.342 1.112 6.750 1.00 95.94 361 ALA A N 1
ATOM 2795 C CA . ALA A 1 361 ? -15.751 1.716 5.562 1.00 95.94 361 ALA A CA 1
ATOM 2796 C C . ALA A 1 361 ? -15.490 3.219 5.749 1.00 95.94 361 ALA A C 1
ATOM 2798 O O . ALA A 1 361 ? -14.440 3.715 5.336 1.00 95.94 361 ALA A O 1
ATOM 2799 N N . ALA A 1 362 ? -16.391 3.937 6.423 1.00 94.88 362 ALA A N 1
ATOM 2800 C CA . ALA A 1 362 ? -16.214 5.337 6.795 1.00 94.88 362 ALA A CA 1
ATOM 2801 C C . ALA A 1 362 ? -15.027 5.531 7.746 1.00 94.88 362 ALA A C 1
ATOM 2803 O O . ALA A 1 362 ? -14.203 6.417 7.521 1.00 94.88 362 ALA A O 1
ATOM 2804 N N . VAL A 1 363 ? -14.878 4.667 8.758 1.00 95.25 363 VAL A N 1
ATOM 2805 C CA . VAL A 1 363 ? -13.719 4.674 9.668 1.00 95.25 363 VAL A CA 1
ATOM 2806 C C . VAL A 1 363 ? -12.419 4.448 8.891 1.00 95.25 363 VAL A C 1
ATOM 2808 O O . VAL A 1 363 ? -11.450 5.180 9.108 1.00 95.25 363 VAL A O 1
ATOM 2811 N N . ALA A 1 364 ? -12.390 3.488 7.960 1.00 96.06 364 ALA A N 1
ATOM 2812 C CA . ALA A 1 364 ? -11.219 3.238 7.115 1.00 96.06 364 ALA A CA 1
ATOM 2813 C C . ALA A 1 364 ? -10.884 4.452 6.231 1.00 96.06 364 ALA A C 1
ATOM 2815 O O . ALA A 1 364 ? -9.725 4.860 6.144 1.00 96.06 364 ALA A O 1
ATOM 2816 N N . ALA A 1 365 ? -11.899 5.060 5.611 1.00 95.12 365 ALA A N 1
ATOM 2817 C CA . ALA A 1 365 ? -11.750 6.225 4.747 1.00 95.12 365 ALA A CA 1
ATOM 2818 C C . ALA A 1 365 ? -11.258 7.462 5.517 1.00 95.12 365 ALA A C 1
ATOM 2820 O O . ALA A 1 365 ? -10.304 8.120 5.091 1.00 95.12 365 ALA A O 1
ATOM 2821 N N . PHE A 1 366 ? -11.841 7.737 6.683 1.00 93.00 366 PHE A N 1
ATOM 2822 C CA . PHE A 1 366 ? -11.490 8.870 7.537 1.00 93.00 366 PHE A CA 1
ATOM 2823 C C . PHE A 1 366 ? -10.080 8.754 8.131 1.00 93.00 366 PHE A C 1
ATOM 2825 O O . PHE A 1 366 ? -9.302 9.710 8.113 1.00 93.00 366 PHE A O 1
ATOM 2832 N N . HIS A 1 367 ? -9.695 7.565 8.601 1.00 92.88 367 HIS A N 1
ATOM 2833 C CA . HIS A 1 367 ? -8.346 7.291 9.111 1.00 92.88 367 HIS A CA 1
ATOM 2834 C C . HIS A 1 367 ? -7.384 6.857 7.990 1.00 92.88 367 HIS A C 1
ATOM 2836 O O . HIS A 1 367 ? -6.523 5.992 8.171 1.00 92.88 367 HIS A O 1
ATOM 2842 N N . SER A 1 368 ? -7.493 7.510 6.829 1.00 93.31 368 SER A N 1
ATOM 2843 C CA . SER A 1 368 ? -6.553 7.398 5.711 1.00 93.31 368 SER A CA 1
ATOM 2844 C C . SER A 1 368 ? -6.145 8.765 5.150 1.00 93.31 368 SER A C 1
ATOM 2846 O O . SER A 1 368 ? -6.618 9.820 5.588 1.00 93.31 368 SER A O 1
ATOM 2848 N N . ARG A 1 369 ? -5.270 8.770 4.137 1.00 89.94 369 ARG A N 1
ATOM 2849 C CA . ARG A 1 369 ? -5.003 9.976 3.334 1.00 89.94 369 ARG A CA 1
ATOM 2850 C C . ARG A 1 369 ? -6.213 10.471 2.532 1.00 89.94 369 ARG A C 1
ATOM 2852 O O . ARG A 1 369 ? -6.223 11.642 2.170 1.00 89.94 369 ARG A O 1
ATOM 2859 N N . ALA A 1 370 ? -7.220 9.633 2.294 1.00 90.12 370 ALA A N 1
ATOM 2860 C CA . ALA A 1 370 ? -8.431 9.982 1.551 1.00 90.12 370 ALA A CA 1
ATOM 2861 C C . ALA A 1 370 ? -9.501 10.693 2.406 1.00 90.12 370 ALA A C 1
ATOM 2863 O O . ALA A 1 370 ? -10.610 10.906 1.933 1.00 90.12 370 ALA A O 1
ATOM 2864 N N . ARG A 1 371 ? -9.187 11.093 3.648 1.00 88.50 371 ARG A N 1
ATOM 2865 C CA . ARG A 1 371 ? -10.154 11.686 4.592 1.00 88.50 371 ARG A CA 1
ATOM 2866 C C . ARG A 1 371 ? -10.903 12.926 4.085 1.00 88.50 371 ARG A C 1
ATOM 2868 O O . ARG A 1 371 ? -11.986 13.203 4.571 1.00 88.50 371 ARG A O 1
ATOM 2875 N N . MET A 1 372 ? -10.292 13.691 3.173 1.00 86.50 372 MET A N 1
ATOM 2876 C CA . MET A 1 372 ? -10.877 14.915 2.601 1.00 86.50 372 MET A CA 1
ATOM 2877 C C . MET A 1 372 ? -11.681 14.634 1.324 1.00 86.50 372 MET A C 1
ATOM 2879 O O . MET A 1 372 ? -12.255 15.551 0.747 1.00 86.50 372 MET A O 1
ATOM 2883 N N . ASN A 1 373 ? -11.686 13.389 0.844 1.00 89.62 373 ASN A N 1
ATOM 2884 C CA . ASN A 1 373 ? -12.478 13.011 -0.315 1.00 89.62 373 ASN A CA 1
ATOM 2885 C C . ASN A 1 373 ? -13.929 12.801 0.125 1.00 89.62 373 ASN A C 1
ATOM 2887 O O . ASN A 1 373 ? -14.179 12.212 1.171 1.00 89.62 373 ASN A O 1
ATOM 2891 N N . LEU A 1 374 ? -14.886 13.192 -0.716 1.00 89.44 374 LEU A N 1
ATOM 2892 C CA . LEU A 1 374 ? -16.309 12.911 -0.478 1.00 89.44 374 LEU A CA 1
ATOM 2893 C C . LEU A 1 374 ? -16.594 11.400 -0.426 1.00 89.44 374 LEU A C 1
ATOM 2895 O O . LEU A 1 374 ? -17.460 10.928 0.305 1.00 89.44 374 LEU A O 1
ATOM 2899 N N . ARG A 1 375 ? -15.865 10.628 -1.239 1.00 93.19 375 ARG A N 1
ATOM 2900 C CA . ARG A 1 375 ? -15.986 9.173 -1.358 1.00 93.19 375 ARG A CA 1
ATOM 2901 C C . ARG A 1 375 ? -14.603 8.565 -1.552 1.00 93.19 375 ARG A C 1
ATOM 2903 O O . ARG A 1 375 ? -13.768 9.147 -2.248 1.00 93.19 375 ARG A O 1
ATOM 2910 N N . ALA A 1 376 ? -14.370 7.401 -0.961 1.00 93.88 376 ALA A N 1
ATOM 2911 C CA . ALA A 1 376 ? -13.139 6.639 -1.127 1.00 93.88 376 ALA A CA 1
ATOM 2912 C C . ALA A 1 376 ? -13.456 5.170 -1.418 1.00 93.88 376 ALA A C 1
ATOM 2914 O O . ALA A 1 376 ? -14.306 4.577 -0.757 1.00 93.88 376 ALA A O 1
ATOM 2915 N N . ASP A 1 377 ? -12.749 4.572 -2.372 1.00 95.94 377 ASP A N 1
ATOM 2916 C CA . ASP A 1 377 ? -12.871 3.140 -2.637 1.00 95.94 377 ASP A CA 1
ATOM 2917 C C . ASP A 1 377 ? -12.235 2.347 -1.494 1.00 95.94 377 ASP A C 1
ATOM 2919 O O . ASP A 1 377 ? -11.068 2.553 -1.145 1.00 95.94 377 ASP A O 1
ATOM 2923 N N . VAL A 1 378 ? -12.997 1.423 -0.913 1.00 96.31 378 VAL A N 1
ATOM 2924 C CA . VAL A 1 378 ? -12.579 0.599 0.221 1.00 96.31 378 VAL A CA 1
ATOM 2925 C C . VAL A 1 378 ? -12.597 -0.868 -0.188 1.00 96.31 378 VAL A C 1
ATOM 2927 O O . VAL A 1 378 ? -13.574 -1.395 -0.716 1.00 96.31 378 VAL A O 1
ATOM 2930 N N . ILE A 1 379 ? -11.482 -1.542 0.064 1.00 95.56 379 ILE A N 1
ATOM 2931 C CA . ILE A 1 379 ? -11.359 -2.987 -0.074 1.00 95.56 379 ILE A CA 1
ATOM 2932 C C . ILE A 1 379 ? -12.035 -3.621 1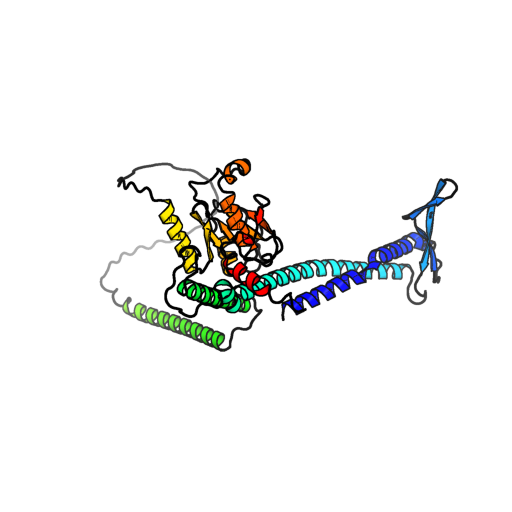.135 1.00 95.56 379 ILE A C 1
ATOM 2934 O O . ILE A 1 379 ? -11.664 -3.306 2.262 1.00 95.56 379 ILE A O 1
ATOM 2938 N N . MET A 1 380 ? -12.966 -4.543 0.895 1.00 94.75 380 MET A N 1
ATOM 2939 C CA . MET A 1 380 ? -13.574 -5.384 1.925 1.00 94.75 380 MET A CA 1
ATOM 2940 C C . MET A 1 380 ? -13.217 -6.851 1.681 1.00 94.75 380 MET A C 1
ATOM 2942 O O . MET A 1 380 ? -13.397 -7.376 0.578 1.00 94.75 380 MET A O 1
ATOM 2946 N N . THR A 1 381 ? -12.726 -7.541 2.709 1.00 93.25 381 THR A N 1
ATOM 2947 C CA . THR A 1 381 ? -12.425 -8.976 2.624 1.00 93.25 381 THR A CA 1
ATOM 2948 C C . THR A 1 381 ? -12.540 -9.687 3.972 1.00 93.25 381 THR A C 1
ATOM 2950 O O . THR A 1 381 ? -12.632 -9.047 5.011 1.00 93.25 381 THR A O 1
ATOM 2953 N N . SER A 1 382 ? -12.520 -11.019 3.965 1.00 90.75 382 SER A N 1
ATOM 2954 C CA . SER A 1 382 ? -12.347 -11.813 5.186 1.00 90.75 382 SER A CA 1
ATOM 2955 C C . SER A 1 382 ? -10.857 -11.892 5.549 1.00 90.75 382 SER A C 1
ATOM 2957 O O . SER A 1 382 ? -10.029 -12.057 4.643 1.00 90.75 382 SER A O 1
ATOM 2959 N N . PRO A 1 383 ? -10.490 -11.855 6.845 1.00 91.81 383 PRO A N 1
ATOM 2960 C CA . PRO A 1 383 ? -9.114 -12.072 7.295 1.00 91.81 383 PRO A CA 1
ATOM 2961 C C . PRO A 1 383 ? -8.448 -13.340 6.736 1.00 91.81 383 PRO A C 1
ATOM 2963 O O . PRO A 1 383 ? -7.239 -13.340 6.514 1.00 91.81 383 PRO A O 1
ATOM 2966 N N . ASP A 1 384 ? -9.219 -14.386 6.415 1.00 90.31 384 ASP A N 1
ATOM 2967 C CA . ASP A 1 384 ? -8.712 -15.636 5.823 1.00 90.31 384 ASP A CA 1
ATOM 2968 C C . ASP A 1 384 ? -8.038 -15.429 4.450 1.00 90.31 384 ASP A C 1
ATOM 2970 O O . ASP A 1 384 ? -7.166 -16.203 4.036 1.00 90.31 384 ASP A O 1
ATOM 2974 N N . PHE A 1 385 ? -8.429 -14.374 3.728 1.00 92.69 385 PHE A N 1
ATOM 2975 C CA . PHE A 1 385 ? -7.891 -14.029 2.411 1.00 92.69 385 PHE A CA 1
ATOM 2976 C C . PHE A 1 385 ? -6.696 -13.076 2.473 1.00 92.69 385 PHE A C 1
ATOM 2978 O O . PHE A 1 385 ? -6.157 -12.718 1.417 1.00 92.69 385 PHE A O 1
ATOM 2985 N N . ILE A 1 386 ? -6.257 -12.692 3.673 1.00 94.31 386 ILE A N 1
ATOM 2986 C CA . ILE A 1 386 ? -5.154 -11.762 3.896 1.00 94.31 386 ILE A CA 1
ATOM 2987 C C . ILE A 1 386 ? -3.890 -12.535 4.255 1.00 94.31 386 ILE A C 1
ATOM 2989 O O . ILE A 1 386 ? -3.880 -13.406 5.123 1.00 94.31 386 ILE A O 1
ATOM 2993 N N . ARG A 1 387 ? -2.778 -12.211 3.589 1.00 92.31 387 ARG A N 1
ATOM 2994 C CA . ARG A 1 387 ? -1.476 -12.827 3.869 1.00 92.31 387 ARG A CA 1
ATOM 2995 C C . ARG A 1 387 ? -0.370 -11.787 3.926 1.00 92.31 387 ARG A C 1
ATOM 2997 O O . ARG A 1 387 ? -0.296 -10.884 3.096 1.00 92.31 387 ARG A O 1
ATOM 3004 N N . LYS A 1 388 ? 0.557 -11.964 4.867 1.00 91.62 388 LYS A N 1
ATOM 3005 C CA . LYS A 1 388 ? 1.826 -11.232 4.875 1.00 91.62 388 LYS A CA 1
ATOM 3006 C C . LYS A 1 388 ? 2.819 -11.941 3.953 1.00 91.62 388 LYS A C 1
ATOM 3008 O O . LYS A 1 388 ? 3.411 -12.956 4.321 1.00 91.62 388 LYS A O 1
ATOM 3013 N N . GLY A 1 389 ? 2.965 -11.423 2.735 1.00 87.00 389 GLY A N 1
ATOM 3014 C CA . GLY A 1 389 ? 3.953 -11.897 1.767 1.00 87.00 389 GLY A CA 1
ATOM 3015 C C . GLY A 1 389 ? 5.385 -11.824 2.314 1.00 87.00 389 GLY A C 1
ATOM 3016 O O . GLY A 1 389 ? 5.719 -10.979 3.148 1.00 87.00 389 GLY A O 1
ATOM 3017 N N . LYS A 1 390 ? 6.263 -12.719 1.845 1.00 86.88 390 LYS A N 1
ATOM 3018 C CA . LYS A 1 390 ? 7.685 -12.698 2.224 1.00 86.88 390 LYS A CA 1
ATOM 3019 C C . LYS A 1 390 ? 8.329 -11.399 1.733 1.00 86.88 390 LYS A C 1
ATOM 3021 O O . LYS A 1 390 ? 8.237 -11.082 0.556 1.00 86.88 390 LYS A O 1
ATOM 3026 N N . GLY A 1 391 ? 9.015 -10.688 2.626 1.00 84.69 391 GLY A N 1
ATOM 3027 C CA . GLY A 1 391 ? 9.715 -9.441 2.294 1.00 84.69 391 GLY A CA 1
ATOM 3028 C C . GLY A 1 391 ? 8.853 -8.176 2.354 1.00 84.69 391 GLY A C 1
ATOM 3029 O O . GLY A 1 391 ? 9.414 -7.087 2.264 1.00 84.69 391 GLY A O 1
ATOM 3030 N N . LEU A 1 392 ? 7.537 -8.299 2.575 1.00 89.06 392 LEU A N 1
ATOM 3031 C CA . LEU A 1 392 ? 6.678 -7.144 2.832 1.00 89.06 392 LEU A CA 1
ATOM 3032 C C . LEU A 1 392 ? 7.032 -6.489 4.166 1.00 89.06 392 LEU A C 1
ATOM 3034 O O . LEU A 1 392 ? 7.378 -7.159 5.148 1.00 89.06 392 LEU A O 1
ATOM 3038 N N . LYS A 1 393 ? 6.944 -5.160 4.189 1.00 91.06 393 LYS A N 1
ATOM 3039 C CA . LYS A 1 393 ? 7.226 -4.368 5.386 1.00 91.06 393 LYS A CA 1
ATOM 3040 C C . LYS A 1 393 ? 6.076 -4.460 6.382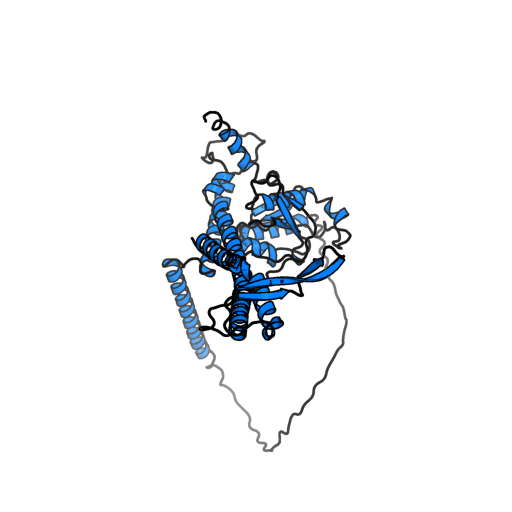 1.00 91.06 393 LYS A C 1
ATOM 3042 O O . LYS A 1 393 ? 5.024 -5.028 6.099 1.00 91.06 393 LYS A O 1
ATOM 3047 N N . LEU A 1 394 ? 6.304 -3.925 7.578 1.00 90.25 394 LEU A N 1
ATOM 3048 C CA . LEU A 1 394 ? 5.292 -3.908 8.625 1.00 90.25 394 LEU A CA 1
ATOM 3049 C C . LEU A 1 394 ? 4.021 -3.210 8.119 1.00 90.25 394 LEU A C 1
ATOM 3051 O O . LEU A 1 394 ? 4.107 -2.171 7.466 1.00 90.25 394 LEU A O 1
ATOM 3055 N N . GLY A 1 395 ? 2.861 -3.808 8.383 1.00 88.31 395 GLY A N 1
ATOM 3056 C CA . GLY A 1 395 ? 1.563 -3.293 7.937 1.00 88.31 395 GLY A CA 1
ATOM 3057 C C . GLY A 1 395 ? 1.227 -3.549 6.462 1.00 88.31 395 GLY A C 1
ATOM 3058 O O . GLY A 1 395 ? 0.064 -3.453 6.103 1.00 88.31 395 GLY A O 1
ATOM 3059 N N . GLN A 1 396 ? 2.178 -3.940 5.607 1.00 91.94 396 GLN A N 1
ATOM 3060 C CA . GLN A 1 396 ? 1.871 -4.314 4.222 1.00 91.94 396 GLN A CA 1
ATOM 3061 C C . GLN A 1 396 ? 1.308 -5.736 4.152 1.00 91.94 396 GLN A C 1
ATOM 3063 O O . GLN A 1 396 ? 1.895 -6.688 4.676 1.00 91.94 396 GLN A O 1
ATOM 3068 N N . VAL A 1 397 ? 0.182 -5.884 3.457 1.00 93.12 397 VAL A N 1
ATOM 3069 C CA . VAL A 1 397 ? -0.527 -7.156 3.301 1.00 93.12 397 VAL A CA 1
ATOM 3070 C C . VAL A 1 397 ? -0.920 -7.389 1.848 1.00 93.12 397 VAL A C 1
ATOM 3072 O O . VAL A 1 397 ? -1.081 -6.450 1.073 1.00 93.12 397 VAL A O 1
ATOM 3075 N N . GLN A 1 398 ? -1.065 -8.657 1.481 1.00 93.75 398 GLN A N 1
ATOM 3076 C CA . GLN A 1 398 ? -1.622 -9.082 0.203 1.00 93.75 398 GLN A CA 1
ATOM 3077 C C . GLN A 1 398 ? -3.036 -9.604 0.424 1.00 93.75 398 GLN A C 1
ATOM 3079 O O . GLN A 1 398 ? -3.253 -10.471 1.274 1.00 93.75 398 GLN A O 1
ATOM 3084 N N . VAL A 1 399 ? -3.974 -9.093 -0.368 1.00 93.88 399 VAL A N 1
ATOM 3085 C CA . VAL A 1 399 ? -5.368 -9.539 -0.394 1.00 93.88 399 VAL A CA 1
ATOM 3086 C C . VAL A 1 399 ? -5.541 -10.478 -1.583 1.00 93.88 399 VAL A C 1
ATOM 3088 O O . VAL A 1 399 ? -5.231 -10.116 -2.714 1.00 93.88 399 VAL A O 1
ATOM 3091 N N . SER A 1 400 ? -5.985 -11.709 -1.324 1.00 92.69 400 SER A N 1
ATOM 3092 C CA . SER A 1 400 ? -6.166 -12.731 -2.370 1.00 92.69 400 SER A CA 1
ATOM 3093 C C . SER A 1 400 ? -7.550 -12.711 -3.018 1.00 92.69 400 SER A C 1
ATOM 3095 O O . SER A 1 400 ? -7.688 -13.104 -4.174 1.00 92.69 400 SER A O 1
ATOM 3097 N N . LYS A 1 401 ? -8.572 -12.263 -2.284 1.00 90.81 401 LYS A N 1
ATOM 3098 C CA . LYS A 1 401 ? -9.955 -12.172 -2.751 1.00 90.81 401 LYS A CA 1
ATOM 3099 C C . LYS A 1 401 ? -10.644 -10.987 -2.088 1.00 90.81 401 LYS A C 1
ATOM 3101 O O . LYS A 1 401 ? -10.513 -10.819 -0.881 1.00 90.81 401 LYS A O 1
ATOM 3106 N N . GLU A 1 402 ? -11.396 -10.212 -2.855 1.00 91.50 402 GLU A N 1
ATOM 3107 C CA . GLU A 1 402 ? -12.277 -9.152 -2.352 1.00 91.50 402 GLU A CA 1
ATOM 3108 C C . GLU A 1 402 ? -13.717 -9.686 -2.300 1.00 91.50 402 GLU A C 1
ATOM 3110 O O . GLU A 1 402 ? -14.112 -10.500 -3.140 1.00 91.50 402 GLU A O 1
ATOM 3115 N N . LEU A 1 403 ? -14.483 -9.292 -1.281 1.00 84.62 403 LEU A N 1
ATOM 3116 C CA . LEU A 1 403 ? -15.865 -9.749 -1.081 1.00 84.62 403 LEU A CA 1
ATOM 3117 C C . LEU A 1 403 ? -16.905 -8.828 -1.736 1.00 84.62 403 LEU A C 1
ATOM 3119 O O . LEU A 1 403 ? -18.056 -9.228 -1.872 1.00 84.62 403 LEU A O 1
ATOM 3123 N N . GLY A 1 404 ? -16.503 -7.632 -2.169 1.00 79.44 404 GLY A N 1
ATOM 3124 C CA . GLY A 1 404 ? -17.356 -6.675 -2.866 1.00 79.44 404 GLY A CA 1
ATOM 3125 C C . GLY A 1 404 ? -16.683 -5.312 -3.011 1.00 79.44 404 GLY A C 1
ATOM 3126 O O . GLY A 1 404 ? -15.664 -5.046 -2.370 1.00 79.44 404 GLY A O 1
ATOM 3127 N N . ASN A 1 405 ? -17.271 -4.453 -3.845 1.00 83.00 405 ASN A N 1
ATOM 3128 C CA . ASN A 1 405 ? -16.883 -3.049 -3.938 1.00 83.00 405 ASN A CA 1
ATOM 3129 C C . ASN A 1 405 ? -17.627 -2.274 -2.852 1.00 83.00 405 ASN A C 1
ATOM 3131 O O . ASN A 1 405 ? -18.854 -2.226 -2.875 1.00 83.00 405 ASN A O 1
ATOM 3135 N N . VAL A 1 406 ? -16.891 -1.671 -1.922 1.00 90.56 406 VAL A N 1
ATOM 3136 C CA . VAL A 1 406 ? -17.459 -0.845 -0.853 1.00 90.56 406 VAL A CA 1
ATOM 3137 C C . VAL A 1 406 ? -16.939 0.573 -1.016 1.00 90.56 406 VAL A C 1
ATOM 3139 O O . VAL A 1 406 ? -15.757 0.782 -1.295 1.00 90.56 406 VAL A O 1
ATOM 3142 N N . VAL A 1 407 ? -17.821 1.554 -0.853 1.00 93.88 407 VAL A N 1
ATOM 3143 C CA . VAL A 1 407 ? -17.453 2.968 -0.915 1.00 93.88 407 VAL A CA 1
ATOM 3144 C C . VAL A 1 407 ? -17.535 3.547 0.487 1.00 93.88 407 VAL A C 1
ATOM 3146 O O . VAL A 1 407 ? -18.602 3.599 1.085 1.00 93.88 407 VAL A O 1
ATOM 3149 N N . GLY A 1 408 ? -16.396 3.982 1.014 1.00 92.00 408 GLY A N 1
ATOM 3150 C CA . GLY A 1 408 ? -16.319 4.661 2.298 1.00 92.00 408 GLY A CA 1
ATOM 3151 C C . GLY A 1 408 ? -16.650 6.143 2.156 1.00 92.00 408 GLY A C 1
ATOM 3152 O O . GLY A 1 408 ? -16.141 6.822 1.261 1.00 92.00 408 GLY A O 1
ATOM 3153 N N . HIS A 1 409 ? -17.467 6.644 3.075 1.00 93.69 409 HIS A N 1
ATOM 3154 C CA . HIS A 1 409 ? -17.827 8.054 3.195 1.00 93.69 409 HIS A CA 1
ATOM 3155 C C . HIS A 1 409 ? -17.206 8.614 4.485 1.00 93.69 409 HIS A C 1
ATOM 3157 O O . HIS A 1 409 ? -17.739 8.345 5.562 1.00 93.69 409 HIS A O 1
ATOM 3163 N N . PRO A 1 410 ? -16.075 9.351 4.429 1.00 91.50 410 PRO A N 1
ATOM 3164 C CA . PRO A 1 410 ? -15.361 9.808 5.631 1.00 91.50 410 PRO A CA 1
ATOM 3165 C C . PRO A 1 410 ? -16.223 10.592 6.626 1.00 91.50 410 PRO A C 1
ATOM 3167 O O . PRO A 1 410 ? -16.005 10.518 7.830 1.00 91.50 410 PRO A O 1
ATOM 3170 N N . GLU A 1 411 ? -17.215 11.313 6.117 1.00 88.31 411 GLU A N 1
ATOM 3171 C CA . GLU A 1 411 ? -18.175 12.131 6.863 1.00 88.31 411 GLU A CA 1
ATOM 3172 C C . GLU A 1 411 ? -19.144 11.332 7.752 1.00 88.31 411 GLU A C 1
ATOM 3174 O O . GLU A 1 411 ? -19.712 11.906 8.678 1.00 88.31 411 GLU A O 1
ATOM 3179 N N . LEU A 1 412 ? -19.292 10.019 7.527 1.00 88.38 412 LEU A N 1
ATOM 3180 C CA . LEU A 1 412 ? -20.067 9.118 8.394 1.00 88.38 412 LEU A CA 1
ATOM 3181 C C . LEU A 1 412 ? -19.248 8.565 9.574 1.00 88.38 412 LEU A C 1
ATOM 3183 O O . LEU A 1 412 ? -19.775 7.835 10.413 1.00 88.38 412 LEU A O 1
ATOM 3187 N N . CYS A 1 413 ? -17.948 8.861 9.640 1.00 87.62 413 CYS A N 1
ATOM 3188 C CA . CYS A 1 413 ? -17.112 8.436 10.756 1.00 87.62 413 CYS A CA 1
ATOM 3189 C C . CYS A 1 413 ? -17.517 9.197 12.034 1.00 87.62 413 CYS A C 1
ATOM 3191 O O . CYS A 1 413 ? -17.627 10.420 11.980 1.00 87.62 413 CYS A O 1
ATOM 3193 N N . PRO A 1 414 ? -17.629 8.546 13.208 1.00 84.44 414 PRO A N 1
ATOM 3194 C CA . PRO A 1 414 ? -17.888 9.245 14.475 1.00 84.44 414 PRO A CA 1
ATOM 3195 C C . PRO A 1 414 ? -16.861 10.323 14.819 1.00 84.44 414 PRO A C 1
ATOM 3197 O O . PRO A 1 414 ? -17.172 11.283 15.509 1.00 84.44 414 PRO A O 1
ATOM 3200 N N . ASP A 1 415 ? -15.623 10.164 14.344 1.00 80.00 415 ASP A N 1
ATOM 3201 C CA . ASP A 1 415 ? -14.565 11.160 14.530 1.00 80.00 415 ASP A CA 1
ATOM 3202 C C . ASP A 1 415 ? -14.699 12.364 13.568 1.00 80.00 415 ASP A C 1
ATOM 3204 O O . ASP A 1 415 ? -13.892 13.290 13.648 1.00 80.00 415 ASP A O 1
ATOM 3208 N N . ALA A 1 416 ? -15.655 12.361 12.629 1.00 74.88 416 ALA A N 1
ATOM 3209 C CA . ALA A 1 416 ? -15.830 13.435 11.648 1.00 74.88 416 ALA A CA 1
ATOM 3210 C C . ALA A 1 416 ? -16.568 14.653 12.217 1.00 74.88 416 ALA A C 1
ATOM 3212 O O . ALA A 1 416 ? -16.251 15.782 11.840 1.00 74.88 416 ALA A O 1
ATOM 3213 N N . ASP A 1 417 ? -17.510 14.458 13.144 1.00 61.84 417 ASP A N 1
ATOM 3214 C CA . ASP A 1 417 ? -18.253 15.568 13.758 1.00 61.84 417 ASP A CA 1
ATOM 3215 C C . ASP A 1 417 ? -17.342 16.465 14.613 1.00 61.84 417 ASP A C 1
ATOM 3217 O O . ASP A 1 417 ? -17.504 17.685 14.628 1.00 61.84 417 ASP A O 1
ATOM 3221 N N . ASP A 1 418 ? -16.290 15.884 15.195 1.00 56.84 418 ASP A N 1
ATOM 3222 C CA . ASP A 1 418 ? -15.206 16.594 15.886 1.00 56.84 418 ASP A CA 1
ATOM 3223 C C . ASP A 1 418 ? -14.431 17.566 14.962 1.00 56.84 418 ASP A C 1
ATOM 3225 O O . ASP A 1 418 ? -13.766 18.494 15.431 1.00 56.84 418 ASP A O 1
ATOM 3229 N N . TYR A 1 419 ? -14.489 17.363 13.639 1.00 53.69 419 TYR A N 1
ATOM 3230 C CA . TYR A 1 419 ? -13.805 18.189 12.639 1.00 53.69 419 TYR A CA 1
ATOM 3231 C C . TYR A 1 419 ? -14.698 19.259 11.999 1.00 53.69 419 TYR A C 1
ATOM 3233 O O . TYR A 1 419 ? -14.172 20.301 11.607 1.00 53.69 419 TYR A O 1
ATOM 3241 N N . LYS A 1 420 ? -16.022 19.050 11.931 1.00 48.06 420 LYS A N 1
ATOM 3242 C CA . LYS A 1 420 ? -16.974 20.008 11.328 1.00 48.06 420 LYS A CA 1
ATOM 3243 C C . LYS A 1 420 ? -17.016 21.351 12.065 1.00 48.06 420 LYS A C 1
ATOM 3245 O O . LYS A 1 420 ? -17.165 22.389 11.435 1.00 48.06 420 LYS A O 1
ATOM 3250 N N . PHE A 1 421 ? -16.765 21.353 13.376 1.00 38.59 421 PHE A N 1
ATOM 3251 C CA . PHE A 1 421 ? -16.800 22.561 14.217 1.00 38.59 421 PHE A CA 1
ATOM 3252 C C . PHE A 1 421 ? -15.731 23.623 13.877 1.00 38.59 421 PHE A C 1
ATOM 3254 O O . PHE A 1 421 ? -15.722 24.701 14.467 1.00 38.59 421 PHE A O 1
ATOM 3261 N N . LYS A 1 422 ? -14.791 23.332 12.965 1.00 43.56 422 LYS A N 1
ATOM 3262 C CA . LYS A 1 422 ? -13.747 24.280 12.535 1.00 43.56 422 LYS A CA 1
ATOM 3263 C C . LYS A 1 422 ? -14.009 24.957 11.198 1.00 43.56 422 LYS A C 1
ATOM 3265 O O . LYS A 1 422 ? -13.408 26.004 10.968 1.00 43.56 422 LYS A O 1
ATOM 3270 N N . ASP A 1 423 ? -14.880 24.406 10.360 1.00 42.16 423 ASP A N 1
ATOM 3271 C CA . ASP A 1 423 ? -15.186 25.016 9.063 1.00 42.16 423 ASP A CA 1
ATOM 3272 C C . ASP A 1 423 ? -16.239 26.132 9.196 1.00 42.16 423 ASP A C 1
ATOM 3274 O O . ASP A 1 423 ? -16.171 27.132 8.487 1.00 42.16 423 ASP A O 1
ATOM 3278 N N . ASP A 1 424 ? -17.106 26.071 10.212 1.00 39.16 424 ASP A N 1
ATOM 3279 C CA . ASP A 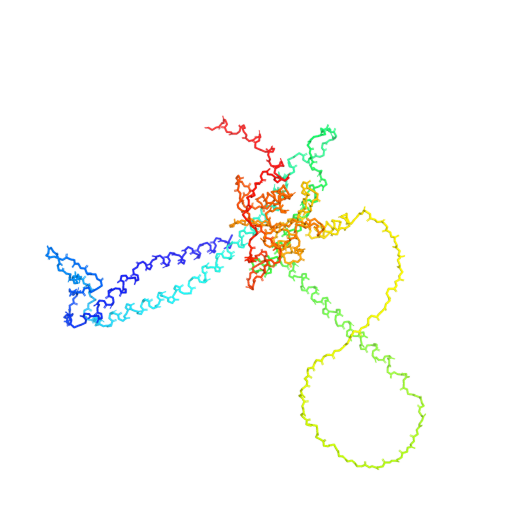1 424 ? -18.072 27.147 10.496 1.00 39.16 424 ASP A CA 1
ATOM 3280 C C . ASP A 1 424 ? -17.417 28.419 11.082 1.00 39.16 424 ASP A C 1
ATOM 3282 O O . ASP A 1 424 ? -18.018 29.491 11.073 1.00 39.16 424 ASP A O 1
ATOM 3286 N N . LEU A 1 425 ? -16.169 28.329 11.566 1.00 41.00 425 LEU A N 1
ATOM 3287 C CA . LEU A 1 425 ? -15.382 29.466 12.075 1.00 41.00 425 LEU A CA 1
ATOM 3288 C C . LEU A 1 425 ? -14.334 29.979 11.074 1.00 41.00 425 LEU A C 1
ATOM 3290 O O . LEU A 1 425 ? -13.727 31.023 11.307 1.00 41.00 425 LEU A O 1
ATOM 3294 N N . SER A 1 426 ? -14.091 29.262 9.972 1.00 39.28 426 SER A N 1
ATOM 3295 C CA . SER A 1 426 ? -13.191 29.706 8.898 1.00 39.28 426 SER A CA 1
ATOM 3296 C C . SER A 1 426 ? -13.923 30.471 7.786 1.00 39.28 426 SER A C 1
ATOM 3298 O O . SER A 1 426 ? -13.270 31.161 7.003 1.00 39.28 426 SER A O 1
ATOM 3300 N N . GLY A 1 427 ? -15.262 30.443 7.777 1.00 33.62 427 GLY A N 1
ATOM 3301 C CA . GLY A 1 427 ? -16.112 31.193 6.844 1.00 33.62 427 GLY A CA 1
ATOM 3302 C C . GLY A 1 427 ? -16.031 32.723 6.950 1.00 33.62 427 GLY A C 1
ATOM 3303 O O . GLY A 1 427 ? -16.402 33.404 6.001 1.00 33.62 427 GLY A O 1
ATOM 3304 N N . GLU A 1 428 ? -15.491 33.290 8.036 1.00 34.06 428 GLU A N 1
ATOM 3305 C CA . GLU A 1 428 ? -15.240 34.743 8.128 1.00 34.06 428 GLU A CA 1
ATOM 3306 C C . GLU A 1 428 ? -13.887 35.172 7.521 1.00 34.06 428 GLU A C 1
ATOM 3308 O O . GLU A 1 428 ? -13.610 36.365 7.403 1.00 34.06 428 GLU A O 1
ATOM 3313 N N . ALA A 1 429 ? -13.030 34.231 7.100 1.00 35.69 429 ALA A N 1
ATOM 3314 C CA . ALA A 1 429 ? -11.725 34.551 6.510 1.00 35.69 429 ALA A CA 1
ATOM 3315 C C . ALA A 1 429 ? -11.735 34.652 4.970 1.00 35.69 429 ALA A C 1
ATOM 3317 O O . ALA A 1 429 ? -10.753 35.122 4.397 1.00 35.69 429 ALA A O 1
ATOM 3318 N N . GLU A 1 430 ? -12.822 34.255 4.298 1.00 34.94 430 GLU A N 1
ATOM 3319 C CA . GLU A 1 430 ? -12.969 34.374 2.835 1.00 34.94 430 GLU A CA 1
ATOM 3320 C C . GLU A 1 430 ? -13.683 35.662 2.377 1.00 34.94 430 GLU A C 1
ATOM 3322 O O . GLU A 1 430 ? -13.705 35.940 1.182 1.00 34.94 430 GLU A O 1
ATOM 3327 N N . GLU A 1 431 ? -14.182 36.509 3.290 1.00 29.89 431 GLU A N 1
ATOM 3328 C CA . GLU A 1 431 ? -14.786 37.815 2.942 1.00 29.89 431 GLU A CA 1
ATOM 3329 C C . GLU A 1 431 ? -13.795 39.005 3.023 1.00 29.89 431 GLU A C 1
ATOM 3331 O O . GLU A 1 431 ? -14.181 40.167 2.906 1.00 29.89 431 GLU A O 1
ATOM 3336 N N . MET A 1 432 ? -12.492 38.745 3.197 1.00 33.94 432 MET A N 1
ATOM 3337 C CA . MET A 1 432 ? -11.433 39.774 3.166 1.00 33.94 432 MET A CA 1
ATOM 3338 C C . MET A 1 432 ? -10.204 39.366 2.331 1.00 33.94 432 MET A C 1
ATOM 3340 O O . MET A 1 432 ? -9.058 39.497 2.769 1.00 33.94 432 MET A O 1
ATOM 3344 N N . ALA A 1 433 ? -10.439 38.914 1.101 1.00 29.72 433 ALA A N 1
ATOM 3345 C CA . ALA A 1 433 ? -9.453 38.866 0.017 1.00 29.72 433 ALA A CA 1
ATOM 3346 C C . ALA A 1 433 ? -10.128 39.297 -1.289 1.00 29.72 433 ALA A C 1
ATOM 3348 O O . ALA A 1 433 ? -9.453 39.980 -2.095 1.00 29.72 433 ALA A O 1
#

Sequence (433 aa):
GRQMAVKTKKKKKKDKQKGEGNLEEDRKVANLILSNLHNIPKGARSAEVEDWEDLVEDSEGNVRPRMVTISLPDPRDLSPSDYAESIFKKLRKAKRAEAVIEPLLQAAEEELSYLESIEYAVLSLSPAAVKGRFGSESEPSVAGSNPGSTSRSFADYQRDLELSWKALIEIQDELVDGKYMKASSDAVAAAHAMRDRRRRDARQAKVQERQGGAESNCSRNGRGGERRDGKGSGGDRRCGSASYGDVIGEIDDDKCGTNKNKNNSNSNNSEWEGDARLATKEGLRIFESPSGFAILAGRNNRQNELISTKIGRSSDLWFHVRDHPGCHVLLRIPMESRPLLSPFMVAEGLESFEKDIDMAAAVAAFHSRARMNLRADVIMTSPDFIRKGKGLKLGQVQVSKELGNVVGHPELCPDADDYKFKDDLSGEAEEMA

InterPro domains:
  IPR008532 NFACT, RNA-binding domain [PF05670] (286-399)
  IPR051608 Ribosome Quality Control Complex Subunit NEMF [PTHR15239] (22-402)

Secondary structure (DSSP, 8-state):
-HHHHHHHHHHHHHHHHHTTTTHHHHHHHHHHHHHTTTTS-TT-SEEEEEEEEEEEE-TTS-EEEEEEEEEPPPTTT--HHHHHHHHHHHHHHHHHHHHHHHHHHHHHHHHHHHHHHHHHHHHHHSHHHHHHHH-S--S-------TTS----HHHHHHHHHHHHHHHHHHHHHHHHTTSSPPPHHHHHHHHHHHHHHHHHHHHHHHHHHHHHHHTTSS-----------------------------------------------HHHHHHHHHHHHHHHHT-EEEE-TTS-EEEE-SSHHHHHHIIIII--TTSEEEEETTS-B--EEEE--GGG-----TTSHHHHHGGGHHHHHHHHHHHHHTBTTTTSS-EEEEEE-GGGEE--TTPPTT--EES---EEEEE-GGGSTTTHHHHTTTTTTTTSSS--

Radius of gyration: 36.71 Å; chains: 1; bounding box: 67×106×113 Å

Organism: NCBI:txid51329

pLDDT: mean 72.79, std 21.4, range [23.91, 97.12]

Foldseek 3Di:
DVLVVLVVVLVVLVVVLVVCVCLVVLLQLLVQLVVCVVQDDQQDQKGWTFAPVDWDQDPVRDIGTDTDIDGDPGNVPDDSNVSSVVSVVVSVVSVVSVVVSVVVSVVSVLVSQQVQLLVLLCVCLPLVNLCLLQDPPPDDDDDDDDPPDPRPDPVNSVLSNVLSVVQVVVSVVQCCVVVVDPDDPVVVVVVVVVVVVVVVVVVVVVVVVVVVVVVPPPPPDDDDDDDDDDDDDDDDDDDDDDDDDDDDDDDDDDDDDDDDDDDDPPPVVVVVVVVVVVCVVNSWDWDAFPVRWTKTKDSHLQRLLCCLAPVFDQQKKWKAFPPWRFIIIITDDDPVLGPPPDLVRLPVSCVVVVRRLQQNLLNNCCRIPNLPPQKTWMFMDGSVQWDDDPPRRRNDIDGRDGSDTDIHGVCSHPSNVSNVVVVVVCVVVVVPD